Protein AF-A0ABD3SQC7-F1 (afdb_monomer)

Secondary structure (DSSP, 8-state):
-----EEEEE-TTSS-HHHHHHHHHHHH-PPEEEGGGG-----------------------------SS--EEEE-TTSTT----TT-SS--EEEEEE--HHHHHHHHHHHHHHHHTTPPTT-TT-TTS-HHHHHHHHHHHHHHHHHHHHHHHHHHHHHHHTTTTS-GGGEEEEEHHHHH-TTTHHHHHHHT-SS---PPP--HHHHHHHS----TTTSPPPHHHHHHHHHHHHHHHHHTTT-HHHHHHHHHHHHHHHHHHHHHTT-HHHHHHHHHHHHHHHHHHHTTSPPPP---------SS--EEEEEE--TT-HHHHHHHHHHHHHHH-TTSPPEEE-TTTTSS-EEETTEEE-GGG-SEEEES---HHHHHHHHGGGSSEEEEEEE-BTTBPPPGGGGGSTTEEEE-GGGG--SSHHHHHHHHHHHHHHHHHHTHHHH-TT--SSS-HHHHHHHHHHHHHHHHHHHHHTTS-TT-EETTTTEETT------TTSPPP--S--------EEEE-TTS-EEEEPPPPP--PPPP------S-----SS-SSSSSS----S--

Structure (mmCIF, N/CA/C/O backbone):
data_AF-A0ABD3SQC7-F1
#
_entry.id   AF-A0ABD3SQC7-F1
#
loop_
_atom_site.group_PDB
_atom_site.id
_atom_site.type_symbol
_atom_site.label_atom_id
_atom_site.label_alt_id
_atom_site.label_comp_id
_atom_site.label_asym_id
_atom_site.label_entity_id
_atom_site.label_seq_id
_atom_site.pdbx_PDB_ins_code
_atom_site.Cartn_x
_atom_site.Cartn_y
_atom_site.Cartn_z
_atom_site.occupancy
_atom_site.B_iso_or_equiv
_atom_site.auth_seq_id
_atom_site.auth_comp_id
_atom_site.auth_asym_id
_atom_site.auth_atom_id
_atom_site.pdbx_PDB_model_num
ATOM 1 N N . MET A 1 1 ? 28.707 -31.159 -13.542 1.00 45.38 1 MET A N 1
ATOM 2 C CA . MET A 1 1 ? 28.133 -30.068 -12.726 1.00 45.38 1 MET A CA 1
ATOM 3 C C . MET A 1 1 ? 27.288 -29.210 -13.652 1.00 45.38 1 MET A C 1
ATOM 5 O O . MET A 1 1 ? 27.855 -28.578 -14.533 1.00 45.38 1 MET A O 1
ATOM 9 N N . HIS A 1 2 ? 25.959 -29.256 -13.531 1.00 49.91 2 HIS A N 1
ATOM 10 C CA . HIS A 1 2 ? 25.089 -28.319 -14.247 1.00 49.91 2 HIS A CA 1
ATOM 11 C C . HIS A 1 2 ? 25.243 -26.948 -13.584 1.00 49.91 2 HIS A C 1
ATOM 13 O O . HIS A 1 2 ? 25.024 -26.814 -12.382 1.00 49.91 2 HIS A O 1
ATOM 19 N N . HIS A 1 3 ? 25.720 -25.958 -14.333 1.00 57.72 3 HIS A N 1
ATOM 20 C CA . HIS A 1 3 ? 25.821 -24.593 -13.834 1.00 57.72 3 HIS A CA 1
ATOM 21 C C . HIS A 1 3 ? 24.427 -23.973 -13.884 1.00 57.72 3 HIS A C 1
ATOM 23 O O . HIS A 1 3 ? 23.914 -23.732 -14.969 1.00 57.72 3 HIS A O 1
ATOM 29 N N . SER A 1 4 ? 23.816 -23.730 -12.723 1.00 67.06 4 SER A N 1
ATOM 30 C CA . SER A 1 4 ? 22.551 -23.003 -12.658 1.00 67.06 4 SER A CA 1
ATOM 31 C C . SER A 1 4 ? 22.811 -21.513 -12.864 1.00 67.06 4 SER A C 1
ATOM 33 O O . SER A 1 4 ? 23.465 -20.887 -12.024 1.00 67.06 4 SER A O 1
ATOM 35 N N . SER A 1 5 ? 22.326 -20.955 -13.964 1.00 73.62 5 SER A N 1
ATOM 36 C CA . SER A 1 5 ? 22.310 -19.515 -14.205 1.00 73.62 5 SER A CA 1
ATOM 37 C C . SER A 1 5 ? 21.168 -18.851 -13.436 1.00 73.62 5 SER A C 1
ATOM 39 O O . SER A 1 5 ? 20.119 -19.450 -13.177 1.00 73.62 5 SER A O 1
ATOM 41 N N . THR A 1 6 ? 21.382 -17.590 -13.071 1.00 83.19 6 THR A N 1
ATOM 42 C CA . THR A 1 6 ? 20.338 -16.746 -12.494 1.00 83.19 6 THR A CA 1
ATOM 43 C C . THR A 1 6 ? 20.136 -15.546 -13.400 1.00 83.19 6 THR A C 1
ATOM 45 O O . THR A 1 6 ? 21.090 -14.826 -13.686 1.00 83.19 6 THR A O 1
ATOM 48 N N . TYR A 1 7 ? 18.912 -15.316 -13.859 1.00 85.00 7 TYR A N 1
ATOM 49 C CA . TYR A 1 7 ? 18.604 -14.181 -14.720 1.00 85.00 7 TYR A CA 1
ATOM 50 C C . TYR A 1 7 ? 18.134 -12.982 -13.924 1.00 85.00 7 TYR A C 1
ATOM 52 O O . TYR A 1 7 ? 17.419 -13.114 -12.937 1.00 85.00 7 TYR A O 1
ATOM 60 N N . ALA A 1 8 ? 18.498 -11.806 -14.411 1.00 86.81 8 ALA A N 1
ATOM 61 C CA . ALA A 1 8 ? 17.904 -10.544 -14.024 1.00 86.81 8 ALA A CA 1
ATOM 62 C C . ALA A 1 8 ? 17.218 -9.951 -15.254 1.00 86.81 8 ALA A C 1
ATOM 64 O O . ALA A 1 8 ? 17.882 -9.485 -16.185 1.00 86.81 8 ALA A O 1
ATOM 65 N N . ALA A 1 9 ? 15.895 -10.034 -15.282 1.00 87.56 9 ALA A N 1
ATOM 66 C CA . ALA A 1 9 ? 15.078 -9.627 -16.408 1.00 87.56 9 ALA A CA 1
ATOM 67 C C . ALA A 1 9 ? 14.332 -8.329 -16.102 1.00 87.56 9 ALA A C 1
ATOM 69 O O . ALA A 1 9 ? 13.691 -8.203 -15.062 1.00 87.56 9 ALA A O 1
ATOM 70 N N . SER A 1 10 ? 14.363 -7.378 -17.029 1.00 89.31 10 SER A N 1
ATOM 71 C CA . SER A 1 10 ? 13.521 -6.182 -16.968 1.00 89.31 10 SER A CA 1
ATOM 72 C C . SER A 1 10 ? 13.091 -5.752 -18.364 1.00 89.31 10 SER A C 1
ATOM 74 O O . SER A 1 10 ? 13.816 -5.952 -19.344 1.00 89.31 10 SER A O 1
ATOM 76 N N . PHE A 1 11 ? 11.896 -5.175 -18.474 1.00 88.69 11 PHE A N 1
ATOM 77 C CA . PHE A 1 11 ? 11.452 -4.588 -19.734 1.00 88.69 11 PHE A CA 1
ATOM 78 C C . PHE A 1 11 ? 12.304 -3.336 -20.049 1.00 88.69 11 PHE A C 1
ATOM 80 O O . PHE A 1 11 ? 12.751 -2.641 -19.128 1.00 88.69 11 PHE A O 1
ATOM 87 N N . PRO A 1 12 ? 12.604 -3.022 -21.323 1.00 84.81 12 PRO A N 1
ATOM 88 C CA . PRO A 1 12 ? 13.330 -1.799 -21.654 1.00 84.81 12 PRO A CA 1
ATOM 89 C C . PRO A 1 12 ? 12.632 -0.552 -21.097 1.00 84.81 12 PRO A C 1
ATOM 91 O O . PRO A 1 12 ? 11.425 -0.401 -21.223 1.00 84.81 12 PRO A O 1
ATOM 94 N N . GLY A 1 13 ? 13.388 0.349 -20.466 1.00 79.94 13 GLY A N 1
ATOM 95 C CA . GLY A 1 13 ? 12.819 1.528 -19.800 1.00 79.94 13 GLY A CA 1
ATOM 96 C C . GLY A 1 13 ? 12.326 1.280 -18.365 1.00 79.94 13 GLY A C 1
ATOM 97 O O . GLY A 1 13 ? 12.014 2.240 -17.660 1.00 79.94 13 GLY A O 1
ATOM 98 N N . SER A 1 14 ? 12.344 0.035 -17.872 1.00 76.88 14 SER A N 1
ATOM 99 C CA . SER A 1 14 ? 11.994 -0.320 -16.485 1.00 76.88 14 SER A CA 1
ATOM 100 C C . SER A 1 14 ? 13.107 -0.084 -15.448 1.00 76.88 14 SER A C 1
ATOM 102 O O . SER A 1 14 ? 13.057 -0.664 -14.372 1.00 76.88 14 SER A O 1
ATOM 104 N N . GLY A 1 15 ? 14.115 0.735 -15.758 1.00 63.66 15 GLY A N 1
ATOM 105 C CA . GLY A 1 15 ? 15.237 1.046 -14.864 1.00 63.66 15 GLY A CA 1
ATOM 106 C C . GLY A 1 15 ? 16.581 1.110 -15.591 1.00 63.66 15 GLY A C 1
ATOM 107 O O . GLY A 1 15 ? 16.733 0.571 -16.692 1.00 63.66 15 GLY A O 1
ATOM 108 N N . ASP A 1 16 ? 17.553 1.797 -14.990 1.00 62.41 16 ASP A N 1
ATOM 109 C CA . ASP A 1 16 ? 18.897 1.932 -15.554 1.00 62.41 16 ASP A CA 1
ATOM 110 C C . ASP A 1 16 ? 19.668 0.599 -15.496 1.00 62.41 16 ASP A C 1
ATOM 112 O O . ASP A 1 16 ? 19.526 -0.196 -14.561 1.00 62.41 16 ASP A O 1
ATOM 116 N N . LYS A 1 17 ? 20.525 0.364 -16.497 1.00 66.94 17 LYS A N 1
ATOM 117 C CA . LYS A 1 17 ? 21.442 -0.783 -16.560 1.00 66.94 17 LYS A CA 1
ATOM 118 C C . LYS A 1 17 ? 22.266 -0.902 -15.281 1.00 66.94 17 LYS A C 1
ATOM 120 O O . LYS A 1 17 ? 22.546 -2.018 -14.850 1.00 66.94 17 LYS A O 1
ATOM 125 N N . MET A 1 18 ? 22.632 0.236 -14.694 1.00 62.91 18 MET A N 1
ATOM 126 C CA . MET A 1 18 ? 23.399 0.312 -13.456 1.00 62.91 18 MET A CA 1
ATOM 127 C C . MET A 1 18 ? 22.596 -0.220 -12.272 1.00 62.91 18 MET A C 1
ATOM 129 O O . MET A 1 18 ? 23.109 -1.067 -11.546 1.00 62.91 18 MET A O 1
ATOM 133 N N . ILE A 1 19 ? 21.322 0.165 -12.143 1.00 65.25 19 ILE A N 1
ATOM 134 C CA . ILE A 1 19 ? 20.459 -0.282 -11.043 1.00 65.25 19 ILE A CA 1
ATOM 135 C C . ILE A 1 19 ? 20.331 -1.801 -11.075 1.00 65.25 19 ILE A C 1
ATOM 137 O O . ILE A 1 19 ? 20.712 -2.455 -10.117 1.00 65.25 19 ILE A O 1
ATOM 141 N N . THR A 1 20 ? 19.896 -2.398 -12.190 1.00 67.56 20 THR A N 1
ATOM 142 C CA . THR A 1 20 ? 19.712 -3.861 -12.253 1.00 67.56 20 THR A CA 1
ATOM 143 C C . THR A 1 20 ? 21.031 -4.625 -12.078 1.00 67.56 20 THR A C 1
ATOM 145 O O . THR A 1 20 ? 21.041 -5.716 -11.512 1.00 67.56 20 THR A O 1
ATOM 148 N N . LYS A 1 21 ? 22.153 -4.067 -12.550 1.00 75.31 21 LYS A N 1
ATOM 149 C CA . LYS A 1 21 ? 23.473 -4.690 -12.424 1.00 75.31 21 LYS A CA 1
ATOM 150 C C . LYS A 1 21 ? 23.981 -4.658 -10.982 1.00 75.31 21 LYS A C 1
ATOM 152 O O . LYS A 1 21 ? 24.219 -5.719 -10.417 1.00 75.31 21 LYS A O 1
ATOM 157 N N . TYR A 1 22 ? 24.135 -3.475 -10.388 1.00 74.56 22 TYR A N 1
ATOM 158 C CA . TYR A 1 22 ? 24.640 -3.345 -9.018 1.00 74.56 22 TYR A CA 1
ATOM 159 C C . TYR A 1 22 ? 23.715 -3.995 -8.009 1.00 74.56 22 TYR A C 1
ATOM 161 O O . TYR A 1 22 ? 24.184 -4.563 -7.027 1.00 74.56 22 TYR A O 1
ATOM 169 N N . LEU A 1 23 ? 22.415 -3.969 -8.286 1.00 68.19 23 LEU A N 1
ATOM 170 C CA . LEU A 1 23 ? 21.433 -4.650 -7.474 1.00 68.19 23 LEU A CA 1
ATOM 171 C C . LEU A 1 23 ? 21.696 -6.148 -7.410 1.00 68.19 23 LEU A C 1
ATOM 173 O O . LEU A 1 23 ? 21.835 -6.714 -6.333 1.00 68.19 23 LEU A O 1
ATOM 177 N N . VAL A 1 24 ? 21.763 -6.801 -8.565 1.00 70.56 24 VAL A N 1
ATOM 178 C CA . VAL A 1 24 ? 21.892 -8.256 -8.605 1.00 70.56 24 VAL A CA 1
ATOM 179 C C . VAL A 1 24 ? 23.277 -8.669 -8.112 1.00 70.56 24 VAL A C 1
ATOM 181 O O . VAL A 1 24 ? 23.384 -9.657 -7.389 1.00 70.56 24 VAL A O 1
ATOM 184 N N . GLU A 1 25 ? 24.315 -7.873 -8.387 1.00 78.25 25 GLU A N 1
ATOM 185 C CA . GLU A 1 25 ? 25.638 -8.044 -7.771 1.00 78.25 25 GLU A CA 1
ATOM 186 C C . GLU A 1 25 ? 25.582 -7.904 -6.241 1.00 78.25 25 GLU A C 1
ATOM 188 O O . GLU A 1 25 ? 26.205 -8.693 -5.533 1.00 78.25 25 GLU A O 1
ATOM 193 N N . GLY A 1 26 ? 24.807 -6.951 -5.720 1.00 69.12 26 GLY A N 1
ATOM 194 C CA . GLY A 1 26 ? 24.624 -6.713 -4.289 1.00 69.12 26 GLY A CA 1
ATOM 195 C C . GLY A 1 26 ? 23.826 -7.808 -3.578 1.00 69.12 26 GLY A C 1
ATOM 196 O O . GLY A 1 26 ? 24.244 -8.260 -2.516 1.00 69.12 26 GLY A O 1
ATOM 197 N N . MET A 1 27 ? 22.720 -8.264 -4.172 1.00 64.81 27 MET A N 1
ATOM 198 C CA . MET A 1 27 ? 21.823 -9.279 -3.597 1.00 64.81 27 MET A CA 1
ATOM 199 C C . MET A 1 27 ? 22.394 -10.692 -3.678 1.00 64.81 27 MET A C 1
ATOM 201 O O . MET A 1 27 ? 22.178 -11.510 -2.791 1.00 64.81 27 MET A O 1
ATOM 205 N N . THR A 1 28 ? 23.084 -11.015 -4.772 1.00 68.31 28 THR A N 1
ATOM 206 C CA . THR A 1 28 ? 23.527 -12.393 -5.024 1.00 68.31 28 THR A CA 1
ATOM 207 C C . THR A 1 28 ? 25.018 -12.590 -4.778 1.00 68.31 28 THR A C 1
ATOM 209 O O . THR A 1 28 ? 25.487 -13.726 -4.703 1.00 68.31 28 THR A O 1
ATOM 212 N N . GLY A 1 29 ? 25.790 -11.500 -4.703 1.00 73.75 29 GLY A N 1
ATOM 213 C CA . GLY A 1 29 ? 27.251 -11.542 -4.744 1.00 73.75 29 GLY A CA 1
ATOM 214 C C . GLY A 1 29 ? 27.814 -12.023 -6.090 1.00 73.75 29 GLY A C 1
ATOM 215 O O . GLY A 1 29 ? 29.031 -12.169 -6.222 1.00 73.75 29 GLY A O 1
ATOM 216 N N . LEU A 1 30 ? 26.957 -12.301 -7.082 1.00 76.06 30 LEU A N 1
ATOM 217 C CA . LEU A 1 30 ? 27.347 -12.807 -8.393 1.00 76.06 30 LEU A CA 1
ATOM 218 C C . LEU A 1 30 ? 27.605 -11.646 -9.334 1.00 76.06 30 LEU A C 1
ATOM 220 O O . LEU A 1 30 ? 26.790 -10.737 -9.448 1.00 76.06 30 LEU A O 1
ATOM 224 N N . ARG A 1 31 ? 28.708 -11.719 -10.078 1.00 79.69 31 ARG A N 1
ATOM 225 C CA . ARG A 1 31 ? 28.996 -10.750 -11.134 1.00 79.69 31 ARG A CA 1
ATOM 226 C C . ARG A 1 31 ? 27.903 -10.813 -12.198 1.00 79.69 31 ARG A C 1
ATOM 228 O O . ARG A 1 31 ? 27.605 -11.895 -12.714 1.00 79.69 31 ARG A O 1
ATOM 235 N N . VAL A 1 32 ? 27.362 -9.654 -12.557 1.00 80.62 32 VAL A N 1
ATOM 236 C CA . VAL A 1 32 ? 26.313 -9.554 -13.570 1.00 80.62 32 VAL A CA 1
ATOM 237 C C . VAL A 1 32 ? 26.940 -9.278 -14.928 1.00 80.62 32 VAL A C 1
ATOM 239 O O . VAL A 1 32 ? 27.750 -8.360 -15.091 1.00 80.62 32 VAL A O 1
ATOM 242 N N . VAL A 1 33 ? 26.558 -10.073 -15.924 1.00 83.19 33 VAL A N 1
ATOM 243 C CA . VAL A 1 33 ? 27.006 -9.924 -17.312 1.00 83.19 33 VAL A CA 1
ATOM 244 C C . VAL A 1 33 ? 25.790 -9.772 -18.222 1.00 83.19 33 VAL A C 1
ATOM 246 O O . VAL A 1 33 ? 24.747 -10.384 -18.003 1.00 83.19 33 VAL A O 1
ATOM 249 N N . GLU A 1 34 ? 25.913 -8.937 -19.251 1.00 80.75 34 GLU A N 1
ATOM 250 C CA . GLU A 1 34 ? 24.882 -8.793 -20.281 1.00 80.75 34 GLU A CA 1
ATOM 251 C C . GLU A 1 34 ? 24.754 -10.077 -21.101 1.00 80.75 34 GLU A C 1
ATOM 253 O O . GLU A 1 34 ? 25.757 -10.599 -21.594 1.00 80.75 34 GLU A O 1
ATOM 258 N N . ALA A 1 35 ? 23.525 -10.541 -21.337 1.00 75.88 35 ALA A N 1
ATOM 259 C CA . ALA A 1 35 ? 23.273 -11.683 -22.216 1.00 75.88 35 ALA A CA 1
ATOM 260 C C . ALA A 1 35 ? 23.868 -11.486 -23.626 1.00 75.88 35 ALA A C 1
ATOM 262 O O . ALA A 1 35 ? 24.368 -12.431 -24.232 1.00 75.88 35 ALA A O 1
ATOM 263 N N . SER A 1 36 ? 23.884 -10.245 -24.130 1.00 74.62 36 SER A N 1
ATOM 264 C CA . SER A 1 36 ? 24.455 -9.905 -25.440 1.00 74.62 36 SER A CA 1
ATOM 265 C C . SER A 1 36 ? 25.958 -10.163 -25.541 1.00 74.62 36 SER A C 1
ATOM 267 O O . SER A 1 36 ? 26.452 -10.393 -26.640 1.00 74.62 36 SER A O 1
ATOM 269 N N . SER A 1 37 ? 26.683 -10.156 -24.419 1.00 73.75 37 SER A N 1
ATOM 270 C CA . SER A 1 37 ? 28.124 -10.433 -24.386 1.00 73.75 37 SER A CA 1
ATOM 271 C C . SER A 1 37 ? 28.455 -11.913 -24.599 1.00 73.75 37 SER A C 1
ATOM 273 O O . SER A 1 37 ? 29.622 -12.254 -24.766 1.00 73.75 37 SER A O 1
ATOM 275 N N . PHE A 1 38 ? 27.445 -12.791 -24.588 1.00 65.69 38 PHE A N 1
ATOM 276 C CA . PHE A 1 38 ? 27.588 -14.230 -24.820 1.00 65.69 38 PHE A CA 1
ATOM 277 C C . PHE A 1 38 ? 27.176 -14.666 -26.229 1.00 65.69 38 PHE A C 1
ATOM 279 O O . PHE A 1 38 ? 27.141 -15.865 -26.497 1.00 65.69 38 PHE A O 1
ATOM 286 N N . GLY A 1 39 ? 26.868 -13.722 -27.125 1.00 51.16 39 GLY A N 1
ATOM 287 C CA . GLY A 1 39 ? 26.630 -14.023 -28.534 1.00 51.16 39 GLY A CA 1
ATOM 288 C C . GLY A 1 39 ? 27.893 -14.602 -29.164 1.00 51.16 39 GLY A C 1
ATOM 289 O O . GLY A 1 39 ? 28.829 -13.865 -29.464 1.00 51.16 39 GLY A O 1
ATOM 290 N N . GLY A 1 40 ? 27.923 -15.926 -29.312 1.00 46.78 40 GLY A N 1
ATOM 291 C CA . GLY A 1 40 ? 28.931 -16.624 -30.095 1.00 46.78 40 GLY A CA 1
ATOM 292 C C . GLY A 1 40 ? 28.906 -16.125 -31.534 1.00 46.78 40 GLY A C 1
ATOM 293 O O . GLY A 1 40 ? 27.839 -15.829 -32.070 1.00 46.78 40 GLY A O 1
ATOM 294 N N . GLY A 1 41 ? 30.090 -16.015 -32.133 1.00 41.84 41 GLY A N 1
ATOM 295 C CA . GLY A 1 41 ? 30.210 -15.858 -33.571 1.00 41.84 41 GLY A CA 1
ATOM 296 C C . GLY A 1 41 ? 29.522 -17.033 -34.253 1.00 41.84 41 GLY A C 1
ATOM 297 O O . GLY A 1 41 ? 30.009 -18.159 -34.189 1.00 41.84 41 GLY A O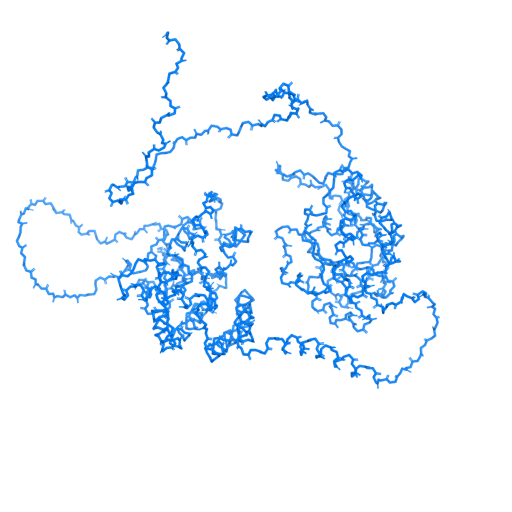 1
ATOM 298 N N . GLU A 1 42 ? 28.378 -16.768 -34.868 1.00 40.41 42 GLU A N 1
ATOM 299 C CA . GLU A 1 42 ? 27.923 -17.557 -36.002 1.00 40.41 42 GLU A CA 1
ATOM 300 C C . GLU A 1 42 ? 28.670 -17.045 -37.236 1.00 40.41 42 GLU A C 1
ATOM 302 O O . GLU A 1 42 ? 28.848 -15.838 -37.412 1.00 40.41 42 GLU A O 1
ATOM 307 N N . GLY A 1 43 ? 29.203 -17.993 -38.006 1.00 44.94 43 GLY A N 1
ATOM 308 C CA . GLY A 1 43 ? 30.198 -17.782 -39.048 1.00 44.94 43 GLY A CA 1
ATOM 309 C C . GLY A 1 43 ? 29.803 -16.747 -40.096 1.00 44.94 43 GLY A C 1
ATOM 310 O O . GLY A 1 43 ? 28.786 -16.877 -40.769 1.00 44.94 43 GLY A O 1
ATOM 311 N N . GLY A 1 44 ? 30.675 -15.758 -40.259 1.00 31.80 44 GLY A N 1
ATOM 312 C CA . GLY A 1 44 ? 30.883 -15.072 -41.523 1.00 31.80 44 GLY A CA 1
ATOM 313 C C . GLY A 1 44 ? 32.282 -15.430 -42.001 1.00 31.80 44 GLY A C 1
ATOM 314 O O . GLY A 1 44 ? 33.258 -14.868 -41.507 1.00 31.80 44 GLY A O 1
ATOM 315 N N . ASP A 1 45 ? 32.369 -16.402 -42.907 1.00 41.28 45 ASP A N 1
ATOM 316 C CA . ASP A 1 45 ? 33.515 -16.534 -43.797 1.00 41.28 45 ASP A CA 1
ATOM 317 C C . ASP A 1 45 ? 33.515 -15.300 -44.701 1.00 41.28 45 ASP A C 1
ATOM 319 O O . ASP A 1 45 ? 32.790 -15.260 -45.686 1.00 41.28 45 ASP A O 1
ATOM 323 N N . ASP A 1 46 ? 34.296 -14.283 -44.351 1.00 35.06 46 ASP A N 1
ATOM 324 C CA . ASP A 1 46 ? 34.780 -13.315 -45.328 1.00 35.06 46 ASP A CA 1
ATOM 325 C C . ASP A 1 46 ? 36.236 -12.994 -45.009 1.00 35.06 46 ASP A C 1
ATOM 327 O O . ASP A 1 46 ? 36.594 -12.320 -44.038 1.00 35.06 46 ASP A O 1
ATOM 331 N N . ALA A 1 47 ? 37.088 -13.573 -45.846 1.00 43.59 47 ALA A N 1
ATOM 332 C CA . ALA A 1 47 ? 38.496 -13.281 -45.925 1.00 43.59 47 ALA A CA 1
ATOM 333 C C . ALA A 1 47 ? 38.697 -11.828 -46.377 1.00 43.59 47 ALA A C 1
ATOM 335 O O . ALA A 1 47 ? 38.212 -11.421 -47.428 1.00 43.59 47 ALA A O 1
ATOM 336 N N . SER A 1 48 ? 39.499 -11.073 -45.631 1.00 33.47 48 SER A N 1
ATOM 337 C CA . SER A 1 48 ? 40.330 -10.030 -46.227 1.00 33.47 48 SER A CA 1
ATOM 338 C C . SER A 1 48 ? 41.581 -9.829 -45.392 1.00 33.47 48 SER A C 1
ATOM 340 O O . SER A 1 48 ? 41.551 -9.434 -44.228 1.00 33.47 48 SER A O 1
ATOM 342 N N . GLU A 1 49 ? 42.684 -10.137 -46.053 1.00 35.38 49 GLU A N 1
ATOM 343 C CA . GLU A 1 49 ? 44.071 -9.970 -45.668 1.00 35.38 49 GLU A CA 1
ATOM 344 C C . GLU A 1 49 ? 44.396 -8.535 -45.232 1.00 35.38 49 GLU A C 1
ATOM 346 O O . GLU A 1 49 ? 43.948 -7.571 -45.851 1.00 35.38 49 GLU A O 1
ATOM 351 N N . THR A 1 50 ? 45.264 -8.388 -44.226 1.00 34.22 50 THR A N 1
ATOM 352 C CA . THR A 1 50 ? 46.525 -7.634 -44.384 1.00 34.22 50 THR A CA 1
ATOM 353 C C . THR A 1 50 ? 47.492 -7.871 -43.213 1.00 34.22 50 THR A C 1
ATOM 355 O O . THR A 1 50 ? 47.303 -7.422 -42.088 1.00 34.22 50 THR A O 1
ATOM 358 N N . SER A 1 51 ? 48.522 -8.656 -43.537 1.00 33.84 51 SER A N 1
ATOM 359 C CA . SER A 1 51 ? 49.939 -8.614 -43.138 1.00 33.84 51 SER A CA 1
ATOM 360 C C . SER A 1 51 ? 50.402 -7.817 -41.905 1.00 33.84 51 SER A C 1
ATOM 362 O O . SER A 1 51 ? 50.331 -6.590 -41.871 1.00 33.84 51 SER A O 1
ATOM 364 N N . GLY A 1 52 ? 51.123 -8.513 -41.021 1.00 32.66 52 GLY A N 1
ATOM 365 C CA . GLY A 1 52 ? 52.099 -7.926 -40.097 1.00 32.66 52 GLY A CA 1
ATOM 366 C C . GLY A 1 52 ? 52.744 -8.988 -39.205 1.00 32.66 52 GLY A C 1
ATOM 367 O O . GLY A 1 52 ? 52.223 -9.288 -38.139 1.00 32.66 52 GLY A O 1
ATOM 368 N N . GLY A 1 53 ? 53.826 -9.608 -39.686 1.00 34.78 53 GLY A N 1
ATOM 369 C CA . GLY A 1 53 ? 54.449 -10.804 -39.110 1.00 34.78 53 GLY A CA 1
ATOM 370 C C . GLY A 1 53 ? 55.165 -10.625 -37.765 1.00 34.78 53 GLY A C 1
ATOM 371 O O . GLY A 1 53 ? 55.702 -9.567 -37.451 1.00 34.78 53 GLY A O 1
ATOM 372 N N . GLY A 1 54 ? 55.206 -11.724 -37.010 1.00 32.16 54 GLY A N 1
ATOM 373 C CA . GLY A 1 54 ? 55.967 -11.887 -35.774 1.00 32.16 54 GLY A CA 1
ATOM 374 C C . GLY A 1 54 ? 55.740 -13.276 -35.179 1.00 32.16 54 GLY A C 1
ATOM 375 O O . GLY A 1 54 ? 54.785 -13.489 -34.437 1.00 32.16 54 GLY A O 1
ATOM 376 N N . GLU A 1 55 ? 56.592 -14.227 -35.560 1.00 35.22 55 GLU A N 1
ATOM 377 C CA . GLU A 1 55 ? 56.634 -15.601 -35.052 1.00 35.22 55 GLU A CA 1
ATOM 378 C C . GLU A 1 55 ? 56.936 -15.675 -33.546 1.00 35.22 55 GLU A C 1
ATOM 380 O O . GLU A 1 55 ? 57.765 -14.932 -33.026 1.00 35.22 55 GLU A O 1
ATOM 385 N N . GLY A 1 56 ? 56.345 -16.676 -32.881 1.00 33.66 56 GLY A N 1
ATOM 386 C CA . GLY A 1 56 ? 56.933 -17.284 -31.684 1.00 33.66 56 GLY A CA 1
ATOM 387 C C . GLY A 1 56 ? 56.003 -17.413 -30.480 1.00 33.66 56 GLY A C 1
ATOM 388 O O . GLY A 1 56 ? 56.093 -16.634 -29.537 1.00 33.66 56 GLY A O 1
ATOM 389 N N . GLY A 1 57 ? 55.170 -18.458 -30.447 1.00 32.88 57 GLY A N 1
ATOM 390 C CA . GLY A 1 57 ? 54.564 -18.914 -29.192 1.00 32.88 57 GLY A CA 1
ATOM 391 C C . GLY A 1 57 ? 53.258 -19.673 -29.365 1.00 32.88 57 GLY A C 1
ATOM 392 O O . GLY A 1 57 ? 52.183 -19.083 -29.355 1.00 32.88 57 GLY A O 1
ATOM 393 N N . ALA A 1 58 ? 53.350 -20.999 -29.468 1.00 39.69 58 ALA A N 1
ATOM 394 C CA . ALA A 1 58 ? 52.220 -21.920 -29.453 1.00 39.69 58 ALA A CA 1
ATOM 395 C C . ALA A 1 58 ? 51.414 -21.804 -28.141 1.00 39.69 58 ALA A C 1
ATOM 397 O O . ALA A 1 58 ? 51.668 -22.497 -27.158 1.00 39.69 58 ALA A O 1
ATOM 398 N N . GLY A 1 59 ? 50.412 -20.927 -28.136 1.00 33.72 59 GLY A N 1
ATOM 399 C CA . GLY A 1 59 ? 49.372 -20.851 -27.120 1.00 33.72 59 GLY A CA 1
ATOM 400 C C . GLY A 1 59 ? 48.085 -21.468 -27.652 1.00 33.72 59 GLY A C 1
ATOM 401 O O . GLY A 1 59 ? 47.335 -20.809 -28.365 1.00 33.72 59 GLY A O 1
ATOM 402 N N . LYS A 1 60 ? 47.827 -22.733 -27.293 1.00 38.50 60 LYS A N 1
ATOM 403 C CA . LYS A 1 60 ? 46.530 -23.412 -27.460 1.00 38.50 60 LYS A CA 1
ATOM 404 C C . LYS A 1 60 ? 45.378 -22.443 -27.178 1.00 38.50 60 LYS A C 1
ATOM 406 O O . LYS A 1 60 ? 45.316 -21.860 -26.093 1.00 38.50 60 LYS A O 1
ATOM 411 N N . GLY A 1 61 ? 44.473 -22.325 -28.151 1.00 35.66 61 GLY A N 1
ATOM 412 C CA . GLY A 1 61 ? 43.276 -21.499 -28.090 1.00 35.66 61 GLY A CA 1
ATOM 413 C C . GLY A 1 61 ? 42.565 -21.640 -26.750 1.00 35.66 61 GLY A C 1
ATOM 414 O O . GLY A 1 61 ? 42.060 -22.706 -26.391 1.00 35.66 61 GLY A O 1
ATOM 415 N N . ARG A 1 62 ? 42.530 -20.538 -25.998 1.00 36.56 62 ARG A N 1
ATOM 416 C CA . ARG A 1 62 ? 41.606 -20.374 -24.882 1.00 36.56 62 ARG A CA 1
ATOM 417 C C . ARG A 1 62 ? 40.208 -20.259 -25.479 1.00 36.56 62 ARG A C 1
ATOM 419 O O . ARG A 1 62 ? 39.722 -19.156 -25.702 1.00 36.56 62 ARG A O 1
ATOM 426 N N . GLY A 1 63 ? 39.564 -21.406 -25.705 1.00 37.94 63 GLY A N 1
ATOM 427 C CA . GLY A 1 63 ? 38.108 -21.478 -25.682 1.00 37.94 63 GLY A CA 1
ATOM 428 C C . GLY A 1 63 ? 37.639 -20.689 -24.465 1.00 37.94 63 GLY A C 1
ATOM 429 O O . GLY A 1 63 ? 38.217 -20.852 -23.382 1.00 37.94 63 GLY A O 1
ATOM 430 N N . GLY A 1 64 ? 36.714 -19.750 -24.692 1.00 41.72 64 GLY A N 1
ATOM 431 C CA . GLY A 1 64 ? 36.282 -18.767 -23.707 1.00 41.72 64 GLY A CA 1
ATOM 432 C C . GLY A 1 64 ? 36.152 -19.433 -22.349 1.00 41.72 64 GLY A C 1
ATOM 433 O O . GLY A 1 64 ? 35.317 -20.320 -22.172 1.00 41.72 64 GLY A O 1
ATOM 434 N N . LYS A 1 65 ? 37.054 -19.081 -21.423 1.00 43.56 65 LYS A N 1
ATOM 435 C CA . LYS A 1 65 ? 37.027 -19.595 -20.056 1.00 43.56 65 LYS A CA 1
ATOM 436 C C . LYS A 1 65 ? 35.658 -19.229 -19.500 1.00 43.56 65 LYS A C 1
ATOM 438 O O . LYS A 1 65 ? 35.454 -18.087 -19.092 1.00 43.56 65 LYS A O 1
ATOM 443 N N . ARG A 1 66 ? 34.730 -20.193 -19.512 1.00 49.19 66 ARG A N 1
ATOM 444 C CA . ARG A 1 66 ? 33.491 -20.154 -18.739 1.00 49.19 66 ARG A CA 1
ATOM 445 C C . ARG A 1 66 ? 33.922 -19.789 -17.328 1.00 49.19 66 ARG A C 1
ATOM 447 O O . ARG A 1 66 ? 34.675 -20.538 -16.705 1.00 49.19 66 ARG A O 1
ATOM 454 N N . ALA A 1 67 ? 33.572 -18.582 -16.892 1.00 44.69 67 ALA A N 1
ATOM 455 C CA . ALA A 1 67 ? 33.895 -18.126 -15.555 1.00 44.69 67 ALA A CA 1
ATOM 456 C C . ALA A 1 67 ? 33.289 -19.148 -14.590 1.00 44.69 67 ALA A C 1
ATOM 458 O O . ALA A 1 67 ? 32.076 -19.311 -14.537 1.00 44.69 67 ALA A O 1
ATOM 459 N N . ALA A 1 68 ? 34.138 -19.888 -13.879 1.00 44.41 68 ALA A N 1
ATOM 460 C CA . ALA A 1 68 ? 33.741 -20.966 -12.976 1.00 44.41 68 ALA A CA 1
ATOM 461 C C . ALA A 1 68 ? 33.096 -20.452 -11.667 1.00 44.41 68 ALA A C 1
ATOM 463 O O . ALA A 1 68 ? 33.102 -21.146 -10.656 1.00 44.41 68 ALA A O 1
ATOM 464 N N . GLY A 1 69 ? 32.553 -19.233 -11.672 1.00 53.16 69 GLY A N 1
ATOM 465 C CA . GLY A 1 69 ? 31.780 -18.642 -10.584 1.00 53.16 69 GLY A CA 1
ATOM 466 C C . GLY A 1 69 ? 30.390 -18.303 -11.104 1.00 53.16 69 GLY A C 1
ATOM 467 O O . GLY A 1 69 ? 30.271 -17.912 -12.261 1.00 53.16 69 GLY A O 1
ATOM 468 N N . GLY A 1 70 ? 29.352 -18.493 -10.283 1.00 57.19 70 GLY A N 1
ATOM 469 C CA . GLY A 1 70 ? 27.968 -18.207 -10.671 1.00 57.19 70 GLY A CA 1
ATOM 470 C C . GLY A 1 70 ? 27.860 -16.838 -11.346 1.00 57.19 70 GLY A C 1
ATOM 471 O O . GLY A 1 70 ? 28.336 -15.837 -10.813 1.00 57.19 70 GLY A O 1
ATOM 472 N N . VAL A 1 71 ? 27.303 -16.815 -12.555 1.00 69.31 71 VAL A N 1
ATOM 473 C CA . VAL A 1 71 ? 27.103 -15.587 -13.327 1.00 69.31 71 VAL A CA 1
ATOM 474 C C . VAL A 1 71 ? 25.621 -15.273 -13.295 1.00 69.31 71 VAL A C 1
ATOM 476 O O . VAL A 1 71 ? 24.798 -16.122 -13.645 1.00 69.31 71 VAL A O 1
ATOM 479 N N . ALA A 1 72 ? 25.293 -14.053 -12.883 1.00 80.69 72 ALA A N 1
ATOM 480 C CA . ALA A 1 72 ? 23.964 -13.520 -13.098 1.00 80.69 72 ALA A CA 1
ATOM 481 C C . ALA A 1 72 ? 23.890 -12.926 -14.513 1.00 80.69 72 ALA A C 1
ATOM 483 O O . ALA A 1 72 ? 24.759 -12.150 -14.918 1.00 80.69 72 ALA A O 1
ATOM 484 N N . VAL A 1 73 ? 22.878 -13.306 -15.288 1.00 84.56 73 VAL A N 1
ATOM 485 C CA . VAL A 1 73 ? 22.718 -12.874 -16.680 1.00 84.56 73 VAL A CA 1
ATOM 486 C C . VAL A 1 73 ? 21.624 -11.820 -16.753 1.00 84.56 73 VAL A C 1
ATOM 488 O O . VAL A 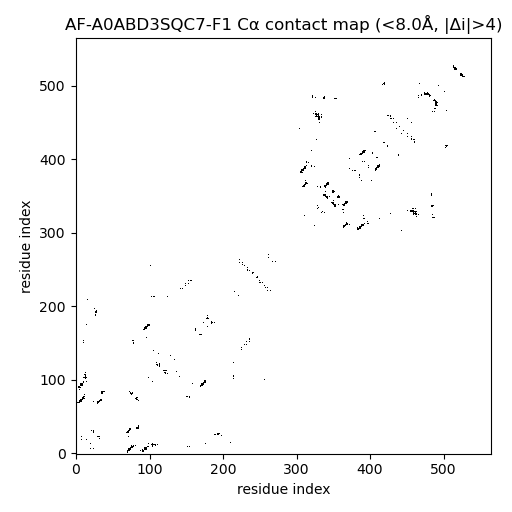1 73 ? 20.456 -12.101 -16.487 1.00 84.56 73 VAL A O 1
ATOM 491 N N . ARG A 1 74 ? 21.982 -10.592 -17.135 1.00 87.25 74 ARG A N 1
ATOM 492 C CA . ARG A 1 74 ? 20.989 -9.540 -17.370 1.00 87.25 74 ARG A CA 1
ATOM 493 C C . ARG A 1 74 ? 20.388 -9.691 -18.760 1.00 87.25 74 ARG A C 1
ATOM 495 O O . ARG A 1 74 ? 21.121 -9.842 -19.739 1.00 87.25 74 ARG A O 1
ATOM 502 N N . THR A 1 75 ? 19.066 -9.604 -18.861 1.00 88.75 75 THR A N 1
ATOM 503 C CA . THR A 1 75 ? 18.367 -9.675 -20.145 1.00 88.75 75 THR A CA 1
ATOM 504 C C . THR A 1 75 ? 17.124 -8.789 -20.193 1.00 88.75 75 THR A C 1
ATOM 506 O O . THR A 1 75 ? 16.533 -8.446 -19.175 1.00 88.75 75 THR A O 1
ATOM 509 N N . GLN A 1 76 ? 16.726 -8.429 -21.411 1.00 90.50 76 GLN A N 1
ATOM 510 C CA . GLN A 1 76 ? 15.438 -7.801 -21.724 1.00 90.50 76 GLN A CA 1
ATOM 511 C C . GLN A 1 76 ? 14.546 -8.735 -22.555 1.00 90.50 76 GLN A C 1
ATOM 513 O O . GLN A 1 76 ? 13.484 -8.338 -23.024 1.00 90.50 76 GLN A O 1
ATOM 518 N N . TRP A 1 77 ? 14.988 -9.976 -22.786 1.00 87.94 77 TRP A N 1
ATOM 519 C CA . TRP A 1 77 ? 14.235 -10.973 -23.538 1.00 87.94 77 TRP A CA 1
ATOM 520 C C . TRP A 1 77 ? 12.846 -11.181 -22.911 1.00 87.94 77 TRP A C 1
ATOM 522 O O . TRP A 1 77 ? 12.741 -11.149 -21.684 1.00 87.94 77 TRP A O 1
ATOM 532 N N . PRO A 1 78 ? 11.771 -11.381 -23.696 1.00 90.94 78 PRO A N 1
ATOM 533 C CA . PRO A 1 78 ? 11.695 -11.544 -25.152 1.00 90.94 78 PRO A CA 1
ATOM 534 C C . PRO A 1 78 ? 11.549 -10.238 -25.947 1.00 90.94 78 PRO A C 1
ATOM 536 O O . PRO A 1 78 ? 11.108 -10.274 -27.095 1.00 90.94 78 PRO A O 1
ATOM 539 N N . HIS A 1 79 ? 11.875 -9.079 -25.366 1.00 90.44 79 HIS A N 1
ATOM 540 C CA . HIS A 1 79 ? 11.894 -7.835 -26.131 1.00 90.44 79 HIS A CA 1
ATOM 541 C C . HIS A 1 79 ? 12.942 -7.905 -27.255 1.00 90.44 79 HIS A C 1
ATOM 543 O O . HIS A 1 79 ? 14.000 -8.506 -27.080 1.00 90.44 79 HIS A O 1
ATOM 549 N N . THR A 1 80 ? 12.686 -7.248 -28.390 1.00 85.38 80 THR A N 1
ATOM 550 C CA . THR A 1 80 ? 13.559 -7.267 -29.584 1.00 85.38 80 THR A CA 1
ATOM 551 C C . THR A 1 80 ? 14.957 -6.687 -29.341 1.00 85.38 80 THR A C 1
ATOM 553 O O . THR A 1 80 ? 15.900 -7.023 -30.050 1.00 85.38 80 THR A O 1
ATOM 556 N N . SER A 1 81 ? 15.111 -5.839 -28.323 1.00 82.56 81 SER A N 1
ATOM 557 C CA . SER A 1 81 ? 16.407 -5.314 -27.862 1.00 82.56 81 SER A CA 1
ATOM 558 C C . SER A 1 81 ? 17.167 -6.263 -26.927 1.00 82.56 81 SER A C 1
ATOM 560 O O . SER A 1 81 ? 18.332 -6.012 -26.619 1.00 82.56 81 SER A O 1
ATOM 562 N N . GLY A 1 82 ? 16.516 -7.319 -26.437 1.00 83.94 82 GLY A N 1
ATOM 563 C CA . GLY A 1 82 ? 17.090 -8.315 -25.541 1.00 83.94 82 GLY A CA 1
ATOM 564 C C . GLY A 1 82 ? 17.517 -9.583 -26.275 1.00 83.94 82 GLY A C 1
ATOM 565 O O . GLY A 1 82 ? 17.027 -9.898 -27.354 1.00 83.94 82 GLY A O 1
ATOM 566 N N . LYS A 1 83 ? 18.422 -10.346 -25.660 1.00 85.81 83 LYS A N 1
ATOM 567 C CA . LYS A 1 83 ? 18.806 -11.695 -26.099 1.00 85.81 83 LYS A CA 1
ATOM 568 C C . LYS A 1 83 ? 18.805 -12.635 -24.898 1.00 85.81 83 LYS A C 1
ATOM 570 O O . LYS A 1 83 ? 19.091 -12.195 -23.782 1.00 85.81 83 LYS A O 1
ATOM 575 N N . LEU A 1 84 ? 18.489 -13.907 -25.116 1.00 83.19 84 LEU A N 1
ATOM 576 C CA . LEU A 1 84 ? 18.798 -14.956 -24.147 1.00 83.19 84 LEU A CA 1
ATOM 577 C C . LEU A 1 84 ? 20.244 -15.421 -24.365 1.00 83.19 84 LEU A C 1
ATOM 579 O O . LEU A 1 84 ? 20.776 -15.276 -25.469 1.00 83.19 84 LEU A O 1
ATOM 583 N N . ALA A 1 85 ? 20.898 -15.944 -23.329 1.00 79.44 85 ALA A N 1
ATOM 584 C CA . ALA A 1 85 ? 22.196 -16.569 -23.528 1.00 79.44 85 ALA A CA 1
ATOM 585 C C . ALA A 1 85 ? 22.008 -17.839 -24.374 1.00 79.44 85 ALA A C 1
ATOM 587 O O . ALA A 1 85 ? 21.170 -18.676 -24.054 1.00 79.44 85 ALA A O 1
ATOM 588 N N . SER A 1 86 ? 22.781 -17.983 -25.453 1.00 77.62 86 SER A N 1
ATOM 589 C CA . SER A 1 86 ? 22.622 -19.079 -26.426 1.00 77.62 86 SER A CA 1
ATOM 590 C C . SER A 1 86 ? 22.921 -20.471 -25.867 1.00 77.62 86 SER A C 1
ATOM 592 O O . SER A 1 86 ? 22.637 -21.468 -26.515 1.00 77.62 86 SER A O 1
ATOM 594 N N . TRP A 1 87 ? 23.541 -20.543 -24.692 1.00 73.75 87 TRP A N 1
ATOM 595 C CA . TRP A 1 87 ? 23.958 -21.782 -24.043 1.00 73.75 87 TRP A CA 1
ATOM 596 C C . TRP A 1 87 ? 23.008 -22.228 -22.928 1.00 73.75 87 TRP A C 1
ATOM 598 O O . TRP A 1 87 ? 23.325 -23.186 -22.223 1.00 73.75 87 TRP A O 1
ATOM 608 N N . ASP A 1 88 ? 21.910 -21.505 -22.719 1.00 71.00 88 ASP A N 1
ATOM 609 C CA . ASP A 1 88 ? 21.102 -21.605 -21.513 1.00 71.00 88 ASP A CA 1
ATOM 610 C C . ASP A 1 88 ? 19.642 -21.948 -21.811 1.00 71.00 88 ASP A C 1
ATOM 612 O O . ASP A 1 88 ? 18.735 -21.110 -21.793 1.00 71.00 88 ASP A O 1
ATOM 616 N N . ASP A 1 89 ? 19.443 -23.229 -22.101 1.00 69.75 89 ASP A N 1
ATOM 617 C CA . ASP A 1 89 ? 18.142 -23.794 -22.449 1.00 69.75 89 ASP A CA 1
ATOM 618 C C . ASP A 1 89 ? 17.291 -24.150 -21.220 1.00 69.75 89 ASP A C 1
ATOM 620 O O . ASP A 1 89 ? 16.129 -24.530 -21.375 1.00 69.75 89 ASP A O 1
ATOM 624 N N . ASP A 1 90 ? 17.815 -24.021 -19.995 1.00 72.94 90 ASP A N 1
ATOM 625 C CA . ASP A 1 90 ? 17.094 -24.314 -18.747 1.00 72.94 90 ASP A CA 1
ATOM 626 C C . ASP A 1 90 ? 17.336 -23.199 -17.723 1.00 72.94 90 ASP A C 1
ATOM 628 O O . ASP A 1 90 ? 18.231 -23.256 -16.880 1.00 72.94 90 ASP A O 1
ATOM 632 N N . ILE A 1 91 ? 16.521 -22.145 -17.819 1.00 78.88 91 ILE A N 1
ATOM 633 C CA . ILE A 1 91 ? 16.596 -21.014 -16.898 1.00 78.88 91 ILE A CA 1
ATOM 634 C C . ILE A 1 91 ? 16.178 -21.492 -15.506 1.00 78.88 91 ILE A C 1
ATOM 636 O O . ILE A 1 91 ? 14.995 -21.672 -15.233 1.00 78.88 91 ILE A O 1
ATOM 640 N N . HIS A 1 92 ? 17.150 -21.660 -14.614 1.00 76.12 92 HIS A N 1
ATOM 641 C CA . HIS A 1 92 ? 16.889 -22.204 -13.284 1.00 76.12 92 HIS A CA 1
ATOM 642 C C . HIS A 1 92 ? 16.293 -21.191 -12.314 1.00 76.12 92 HIS A C 1
ATOM 644 O O . HIS A 1 92 ? 15.503 -21.575 -11.459 1.00 76.12 92 HIS A O 1
ATOM 650 N N . ARG A 1 93 ? 16.710 -19.922 -12.394 1.00 83.94 93 ARG A N 1
ATOM 651 C CA . ARG A 1 93 ? 16.233 -18.851 -11.512 1.00 83.94 93 ARG A CA 1
ATOM 652 C C . ARG A 1 93 ? 16.113 -17.526 -12.247 1.00 83.94 93 ARG A C 1
ATOM 654 O O . ARG A 1 93 ? 16.944 -17.223 -13.104 1.00 83.94 93 ARG A O 1
ATOM 661 N N . ALA A 1 94 ? 15.126 -16.714 -11.876 1.00 86.44 94 ALA A N 1
ATOM 662 C CA . ALA A 1 94 ? 14.966 -15.370 -12.425 1.00 86.44 94 ALA A CA 1
ATOM 663 C C . ALA A 1 94 ? 14.471 -14.349 -11.392 1.00 86.44 94 ALA A C 1
ATOM 665 O O . ALA A 1 94 ? 13.480 -14.567 -10.700 1.00 86.44 94 ALA A O 1
ATOM 666 N N . PHE A 1 95 ? 15.129 -13.195 -11.360 1.00 86.81 95 PHE A N 1
ATOM 667 C CA . PHE A 1 95 ? 14.625 -11.963 -10.770 1.00 86.81 95 PHE A CA 1
ATOM 668 C C . PHE A 1 95 ? 14.025 -11.125 -11.893 1.00 86.81 95 PHE A C 1
ATOM 670 O O . PHE A 1 95 ? 14.719 -10.789 -12.853 1.00 86.81 95 PHE A O 1
ATOM 677 N N . VAL A 1 96 ? 12.741 -10.806 -11.797 1.00 89.00 96 VAL A N 1
ATOM 678 C CA . VAL A 1 96 ? 12.021 -10.061 -12.827 1.00 89.00 96 VAL A CA 1
ATOM 679 C C . VAL A 1 96 ? 11.555 -8.737 -12.244 1.00 89.00 96 VAL A C 1
ATOM 681 O O . VAL A 1 96 ? 10.724 -8.703 -11.342 1.00 89.00 96 VAL A O 1
ATOM 684 N N . VAL A 1 97 ? 12.087 -7.638 -12.767 1.00 90.06 97 VAL A N 1
ATOM 685 C CA . VAL A 1 97 ? 11.704 -6.286 -12.354 1.00 90.06 97 VAL A CA 1
ATOM 686 C C . VAL A 1 97 ? 10.681 -5.750 -13.347 1.00 90.06 97 VAL A C 1
ATOM 688 O O . VAL A 1 97 ? 10.962 -5.614 -14.542 1.00 90.06 97 VAL A O 1
ATOM 691 N N . LEU A 1 98 ? 9.487 -5.460 -12.845 1.00 92.56 98 LEU A N 1
ATOM 692 C CA . LEU A 1 98 ? 8.409 -4.810 -13.574 1.00 92.56 98 LEU A CA 1
ATOM 693 C C . LEU A 1 98 ? 8.380 -3.341 -13.182 1.00 92.56 98 LEU A C 1
ATOM 695 O O . LEU A 1 98 ? 8.601 -3.011 -12.031 1.00 92.56 98 LEU A O 1
ATOM 699 N N . ARG A 1 99 ? 8.123 -2.462 -14.142 1.00 92.75 99 ARG A N 1
ATOM 700 C CA . ARG A 1 99 ? 7.863 -1.037 -13.901 1.00 92.75 99 ARG A CA 1
ATOM 701 C C . ARG A 1 99 ? 6.514 -0.708 -14.508 1.00 92.75 99 ARG A C 1
ATOM 703 O O . ARG A 1 99 ? 6.170 -1.336 -15.521 1.00 92.75 99 ARG A O 1
ATOM 710 N N . ASN A 1 100 ? 5.793 0.261 -13.951 1.00 93.69 100 ASN A N 1
ATOM 711 C CA . ASN A 1 100 ? 4.500 0.667 -14.487 1.00 93.69 100 ASN A CA 1
ATOM 712 C C . ASN A 1 100 ? 4.647 0.981 -15.990 1.00 93.69 100 ASN A C 1
ATOM 714 O O . ASN A 1 100 ? 5.530 1.772 -16.349 1.00 93.69 100 ASN A O 1
ATOM 718 N N . PRO A 1 101 ? 3.847 0.378 -16.895 1.00 93.44 101 PRO A N 1
ATOM 719 C CA . PRO A 1 101 ? 3.921 0.672 -18.327 1.00 93.44 101 PRO A CA 1
ATOM 720 C C . PRO A 1 101 ? 3.705 2.158 -18.653 1.00 93.44 101 PRO A C 1
ATOM 722 O O . PRO A 1 101 ? 4.272 2.634 -19.638 1.00 93.44 101 PRO A O 1
ATOM 725 N N . LEU A 1 102 ? 3.001 2.902 -17.791 1.00 90.75 102 LEU A N 1
ATOM 726 C CA . LEU A 1 102 ? 2.848 4.357 -17.866 1.00 90.75 102 LEU A CA 1
ATOM 727 C C . LEU A 1 102 ? 4.194 5.100 -17.806 1.00 90.75 102 LEU A C 1
ATOM 729 O O . LEU A 1 102 ? 4.315 6.207 -18.323 1.00 90.75 102 LEU A O 1
ATOM 733 N N . HIS A 1 103 ? 5.215 4.493 -17.196 1.00 88.75 103 HIS A N 1
ATOM 734 C CA . HIS A 1 103 ? 6.559 5.057 -17.052 1.00 88.75 103 HIS A CA 1
ATOM 735 C C . HIS A 1 103 ? 7.602 4.310 -17.886 1.00 88.75 103 HIS A C 1
ATOM 737 O O . HIS A 1 103 ? 8.457 4.926 -18.518 1.00 88.75 103 HIS A O 1
ATOM 743 N N . ALA A 1 104 ? 7.531 2.979 -17.928 1.00 88.75 104 ALA A N 1
ATOM 744 C CA . ALA A 1 104 ? 8.498 2.142 -18.628 1.00 88.75 104 ALA A CA 1
ATOM 745 C C . ALA A 1 104 ? 8.501 2.403 -20.138 1.00 88.75 104 ALA A C 1
ATOM 747 O O . ALA A 1 104 ? 9.563 2.574 -20.740 1.00 88.75 104 ALA A O 1
ATOM 748 N N . VAL A 1 105 ? 7.311 2.468 -20.742 1.00 89.19 105 VAL A N 1
ATOM 749 C CA . VAL A 1 105 ? 7.169 2.610 -22.192 1.00 89.19 105 VAL A CA 1
ATOM 750 C C . VAL A 1 105 ? 7.654 3.986 -22.667 1.00 89.19 105 VAL A C 1
ATOM 752 O O . VAL A 1 105 ? 8.478 4.027 -23.584 1.00 89.19 105 VAL A O 1
ATOM 755 N N . PRO A 1 106 ? 7.275 5.116 -22.037 1.00 84.88 106 PRO A N 1
ATOM 756 C CA . PRO A 1 106 ? 7.838 6.409 -22.403 1.00 84.88 106 PRO A CA 1
ATOM 757 C C . PRO A 1 106 ? 9.335 6.522 -22.170 1.00 84.88 106 PRO A C 1
ATOM 759 O O . PRO A 1 106 ? 10.030 7.037 -23.040 1.00 84.88 106 PRO A O 1
ATOM 762 N N . CYS A 1 107 ? 9.858 5.993 -21.058 1.00 84.38 107 CYS A N 1
ATOM 763 C CA . CYS A 1 107 ? 11.301 5.989 -20.818 1.00 84.38 107 CYS A CA 1
ATOM 764 C C . CYS A 1 107 ? 12.062 5.220 -21.911 1.00 84.38 107 CYS A C 1
ATOM 766 O O . CYS A 1 107 ? 13.174 5.600 -22.283 1.00 84.38 107 CYS A O 1
ATOM 768 N N . TYR A 1 108 ? 11.475 4.151 -22.456 1.00 87.12 108 TYR A N 1
ATOM 769 C CA . TYR A 1 108 ? 12.055 3.453 -23.600 1.00 87.12 108 TYR A CA 1
ATOM 770 C C . TYR A 1 108 ? 12.016 4.298 -24.880 1.00 87.12 108 TYR A C 1
ATOM 772 O O . TYR A 1 108 ? 13.019 4.381 -25.594 1.00 87.12 108 TYR A O 1
ATOM 780 N N . PHE A 1 109 ? 10.898 4.972 -25.150 1.00 87.25 109 PHE A N 1
ATOM 781 C CA . PHE A 1 109 ? 10.780 5.874 -26.295 1.00 87.25 109 PHE A CA 1
ATOM 782 C C . PHE A 1 109 ? 11.719 7.080 -26.207 1.00 87.25 109 PHE A C 1
ATOM 784 O O . PHE A 1 109 ? 12.315 7.444 -27.218 1.00 87.25 109 PHE A O 1
ATOM 791 N N . ASP A 1 110 ? 11.925 7.646 -25.017 1.00 84.50 110 ASP A N 1
ATOM 792 C CA . ASP A 1 110 ? 12.938 8.675 -24.774 1.00 84.50 110 ASP A CA 1
ATOM 793 C C . ASP A 1 110 ? 14.314 8.177 -25.193 1.00 84.50 110 ASP A C 1
ATOM 795 O O . ASP A 1 110 ? 14.991 8.813 -26.000 1.00 84.50 110 ASP A O 1
ATOM 799 N N . ARG A 1 111 ? 14.686 6.972 -24.750 1.00 83.44 111 ARG A N 1
ATOM 800 C CA . ARG A 1 111 ? 15.974 6.379 -25.108 1.00 83.44 111 ARG A CA 1
ATOM 801 C C . ARG A 1 111 ? 16.131 6.174 -26.615 1.00 83.44 111 ARG A C 1
ATOM 803 O O . ARG A 1 111 ? 17.198 6.444 -27.163 1.00 83.44 111 ARG A O 1
ATOM 810 N N . LEU A 1 112 ? 15.102 5.664 -27.287 1.00 84.88 112 LEU A N 1
ATOM 811 C CA . LEU A 1 112 ? 15.132 5.455 -28.735 1.00 84.88 112 LEU A CA 1
ATOM 812 C C . LEU A 1 112 ? 15.218 6.774 -29.503 1.00 84.88 112 LEU A C 1
ATOM 814 O O . LEU A 1 112 ? 15.962 6.870 -30.479 1.00 84.88 112 LEU A O 1
ATOM 818 N N . TYR A 1 113 ? 14.483 7.788 -29.055 1.00 83.12 113 TYR A N 1
ATOM 819 C CA . TYR A 1 113 ? 14.510 9.108 -29.660 1.00 83.12 113 TYR A CA 1
ATOM 820 C C . TYR A 1 113 ? 15.882 9.769 -29.504 1.00 83.12 113 TYR A C 1
ATOM 822 O O . TYR A 1 113 ? 16.410 10.312 -30.473 1.00 83.12 113 TYR A O 1
ATOM 830 N N . GLU A 1 114 ? 16.497 9.670 -28.325 1.00 83.31 114 GLU A N 1
ATOM 831 C CA . GLU A 1 114 ? 17.857 10.161 -28.078 1.00 83.31 114 GLU A CA 1
ATOM 832 C C . GLU A 1 114 ? 18.876 9.478 -28.986 1.00 83.31 114 GLU A C 1
ATOM 834 O O . GLU A 1 114 ? 19.666 10.154 -29.641 1.00 83.31 114 GLU A O 1
ATOM 839 N N . LEU A 1 115 ? 18.814 8.146 -29.089 1.00 82.56 115 LEU A N 1
ATOM 840 C CA . LEU A 1 115 ? 19.696 7.373 -29.965 1.00 82.56 115 LEU A CA 1
ATOM 841 C C . LEU A 1 115 ? 19.535 7.771 -31.435 1.00 82.56 115 LEU A C 1
ATOM 843 O O . LEU A 1 115 ? 20.531 7.927 -32.136 1.00 82.56 115 LEU A O 1
ATOM 847 N N . ARG A 1 116 ? 18.295 7.960 -31.896 1.00 85.12 116 ARG A N 1
ATOM 848 C CA . ARG A 1 116 ? 17.996 8.323 -33.286 1.00 85.12 116 ARG A CA 1
ATOM 849 C C . ARG A 1 116 ? 18.468 9.730 -33.649 1.00 85.12 116 ARG A C 1
ATOM 851 O O . ARG A 1 116 ? 18.837 9.958 -34.794 1.00 85.12 116 ARG A O 1
ATOM 858 N N . ASN A 1 117 ? 18.436 10.656 -32.696 1.00 82.12 117 ASN A N 1
ATOM 859 C CA . ASN A 1 117 ? 18.785 12.061 -32.912 1.00 82.12 117 ASN A CA 1
ATOM 860 C C . ASN A 1 117 ? 20.193 12.418 -32.403 1.00 82.12 117 ASN A C 1
ATOM 862 O O . ASN A 1 117 ? 20.533 13.596 -32.342 1.00 82.12 117 ASN A O 1
ATOM 866 N N . HIS A 1 118 ? 21.004 11.421 -32.026 1.00 85.50 118 HIS A N 1
ATOM 867 C CA . HIS A 1 118 ? 22.347 11.604 -31.458 1.00 85.50 118 HIS A CA 1
ATOM 868 C C . HIS A 1 118 ? 22.382 12.529 -30.230 1.00 85.50 118 HIS A C 1
ATOM 870 O O . HIS A 1 118 ? 23.340 13.273 -30.019 1.00 85.50 118 HIS A O 1
ATOM 876 N N . LEU A 1 119 ? 21.331 12.489 -29.410 1.00 79.81 119 LEU A N 1
ATOM 877 C CA . LEU A 1 119 ? 21.221 13.323 -28.222 1.00 79.81 119 LEU A CA 1
ATOM 878 C C . LEU A 1 119 ? 21.843 12.629 -26.993 1.00 79.81 119 LEU A C 1
ATOM 880 O O . LEU A 1 119 ? 21.821 11.396 -26.904 1.00 79.81 119 LEU A O 1
ATOM 884 N N . PRO A 1 120 ? 22.372 13.388 -26.012 1.00 77.88 120 PRO A N 1
ATOM 885 C CA . PRO A 1 120 ? 22.854 12.823 -24.755 1.00 77.88 120 PRO A CA 1
ATOM 886 C C . PRO A 1 120 ? 21.759 12.057 -24.005 1.00 77.88 120 PRO A C 1
ATOM 888 O O . PRO A 1 120 ? 20.586 12.428 -24.041 1.00 77.88 120 PRO A O 1
ATOM 891 N N . THR A 1 121 ? 22.144 11.012 -23.272 1.00 71.69 121 THR A N 1
ATOM 892 C CA . THR A 1 121 ? 21.195 10.207 -22.489 1.00 71.69 121 THR A CA 1
ATOM 893 C C . THR A 1 121 ? 20.459 11.060 -21.455 1.00 71.69 121 THR A C 1
ATOM 895 O O . THR A 1 121 ? 21.084 11.634 -20.566 1.00 71.69 121 THR A O 1
ATOM 898 N N . GLY A 1 122 ? 19.131 11.083 -21.504 1.00 69.94 122 GLY A N 1
ATOM 899 C CA . GLY A 1 122 ? 18.285 11.904 -20.637 1.00 69.94 122 GLY A CA 1
ATOM 900 C C . GLY A 1 122 ? 17.990 13.308 -21.092 1.00 69.94 122 GLY A C 1
ATOM 901 O O . GLY A 1 122 ? 17.319 14.042 -20.371 1.00 69.94 122 GLY A O 1
ATOM 902 N N . SER A 1 123 ? 18.508 13.694 -22.247 1.00 71.94 123 SER A N 1
ATOM 903 C CA . SER A 1 123 ? 18.215 15.002 -22.796 1.00 71.94 123 SER A CA 1
ATOM 904 C C . SER A 1 123 ? 16.786 15.083 -23.313 1.00 71.94 123 SER A C 1
ATOM 906 O O . SER A 1 123 ? 16.213 16.160 -23.228 1.00 71.94 123 SER A O 1
ATOM 908 N N . ALA A 1 124 ? 16.167 13.976 -23.754 1.00 67.19 124 ALA A N 1
ATOM 909 C CA . ALA A 1 124 ? 14.830 14.026 -24.339 1.00 67.19 124 ALA A CA 1
ATOM 910 C C . ALA A 1 124 ? 13.840 14.727 -23.413 1.00 67.19 124 ALA A C 1
ATOM 912 O O . ALA A 1 124 ? 13.049 15.515 -23.908 1.00 67.19 124 ALA A O 1
ATOM 913 N N . SER A 1 125 ? 13.908 14.504 -22.099 1.00 65.31 125 SER A N 1
ATOM 914 C CA . SER A 1 125 ? 12.983 15.047 -21.097 1.00 65.31 125 SER A CA 1
ATOM 915 C C . SER A 1 125 ? 13.267 16.500 -20.673 1.00 65.31 125 SER A C 1
ATOM 917 O O . SER A 1 125 ? 12.566 17.014 -19.807 1.00 65.31 125 SER A O 1
ATOM 919 N N . LEU A 1 126 ? 14.284 17.174 -21.226 1.00 68.06 126 LEU A N 1
ATOM 920 C CA . LEU A 1 126 ? 14.653 18.522 -20.783 1.00 68.06 126 LEU A CA 1
ATOM 921 C C . LEU A 1 126 ? 13.680 19.602 -21.310 1.00 68.06 126 LEU A C 1
ATOM 923 O O . LEU A 1 126 ? 13.293 19.562 -22.480 1.00 68.06 126 LEU A O 1
ATOM 927 N N . PRO A 1 127 ? 13.356 20.641 -20.512 1.00 62.62 127 PRO A N 1
ATOM 928 C CA . PRO A 1 127 ? 12.473 21.744 -20.928 1.00 62.62 127 PRO A CA 1
ATOM 929 C C . PRO A 1 127 ? 12.986 22.557 -22.125 1.00 62.62 127 PRO A C 1
ATOM 931 O O . PRO A 1 127 ? 12.236 23.298 -22.752 1.00 62.62 127 PRO A O 1
ATOM 934 N N . GLN A 1 128 ? 14.277 22.433 -22.437 1.00 64.19 128 GLN A N 1
ATOM 935 C CA . GLN A 1 128 ? 14.971 23.176 -23.490 1.00 64.19 128 GLN A CA 1
ATOM 936 C C . GLN A 1 128 ? 14.588 22.765 -24.924 1.00 64.19 128 GLN A C 1
ATOM 938 O O . GLN A 1 128 ? 15.028 23.406 -25.877 1.00 64.19 128 GLN A O 1
ATOM 943 N N . TYR A 1 129 ? 13.784 21.713 -25.104 1.00 68.25 129 TYR A N 1
ATOM 944 C CA . TYR A 1 129 ? 13.294 21.301 -26.421 1.00 68.25 129 TYR A CA 1
ATOM 945 C C . TYR A 1 129 ? 12.041 22.088 -26.822 1.00 68.25 129 TYR A C 1
ATOM 947 O O . TYR A 1 129 ? 11.099 22.238 -26.042 1.00 68.25 129 TYR A O 1
ATOM 955 N N . SER A 1 130 ? 12.011 22.566 -28.071 1.00 70.56 130 SER A N 1
ATOM 956 C CA . SER A 1 130 ? 10.873 23.317 -28.617 1.00 70.56 130 SER A CA 1
ATOM 957 C C . SER A 1 130 ? 9.562 22.523 -28.523 1.00 70.56 130 SER A C 1
ATOM 959 O O . SER A 1 130 ? 9.555 21.289 -28.543 1.00 70.56 130 SER A O 1
ATOM 961 N N . ALA A 1 131 ? 8.425 23.225 -28.448 1.00 75.69 131 ALA A N 1
ATOM 962 C CA . ALA A 1 131 ? 7.099 22.597 -28.493 1.00 75.69 131 ALA A CA 1
ATOM 963 C C . ALA A 1 131 ? 6.940 21.673 -29.717 1.00 75.69 131 ALA A C 1
ATOM 965 O O . ALA A 1 131 ? 6.405 20.575 -29.590 1.00 75.69 131 ALA A O 1
ATOM 966 N N . ASP A 1 132 ? 7.513 22.057 -30.860 1.00 76.81 132 ASP A N 1
ATOM 967 C CA . ASP A 1 132 ? 7.512 21.252 -32.084 1.00 76.81 132 ASP A CA 1
ATOM 968 C C . ASP A 1 132 ? 8.273 19.931 -31.921 1.00 76.81 132 ASP A C 1
ATOM 970 O O . ASP A 1 132 ? 7.804 18.886 -32.368 1.00 76.81 132 ASP A O 1
ATOM 974 N N . SER A 1 133 ? 9.409 19.946 -31.215 1.00 78.00 133 SER A N 1
ATOM 975 C CA . SER A 1 133 ? 10.181 18.733 -30.912 1.00 78.00 133 SER A CA 1
ATOM 976 C C . SER A 1 133 ? 9.406 17.786 -29.993 1.00 78.00 133 SER A C 1
ATOM 978 O O . SER A 1 133 ? 9.428 16.571 -30.190 1.00 78.00 133 SER A O 1
ATOM 980 N N . ARG A 1 134 ? 8.672 18.333 -29.013 1.00 80.38 134 ARG A N 1
ATOM 981 C CA . ARG A 1 134 ? 7.809 17.544 -28.118 1.00 80.38 134 ARG A CA 1
ATOM 982 C C . ARG A 1 134 ? 6.630 16.926 -28.869 1.00 80.38 134 ARG A C 1
ATOM 984 O O . ARG A 1 134 ? 6.384 15.732 -28.727 1.00 80.38 134 ARG A O 1
ATOM 991 N N . ASN A 1 135 ? 5.957 17.694 -29.721 1.00 84.12 135 ASN A N 1
ATOM 992 C CA . ASN A 1 135 ? 4.850 17.197 -30.540 1.00 84.12 135 ASN A CA 1
ATOM 993 C C . ASN A 1 135 ? 5.317 16.138 -31.550 1.00 84.12 135 ASN A C 1
ATOM 995 O O . ASN A 1 135 ? 4.645 15.126 -31.745 1.00 84.12 135 ASN A O 1
ATOM 999 N N . ALA A 1 136 ? 6.491 16.327 -32.159 1.00 83.44 136 ALA A N 1
ATOM 1000 C CA . ALA A 1 136 ? 7.100 15.332 -33.038 1.00 83.44 136 ALA A CA 1
ATOM 1001 C C . ALA A 1 136 ? 7.405 14.023 -32.292 1.00 83.44 136 ALA A C 1
ATOM 1003 O O . ALA A 1 136 ? 7.127 12.942 -32.816 1.00 83.44 136 ALA A O 1
ATOM 1004 N N . TRP A 1 137 ? 7.916 14.114 -31.060 1.00 86.75 137 TRP A N 1
ATOM 1005 C CA . TRP A 1 137 ? 8.140 12.957 -30.196 1.00 86.75 137 TRP A CA 1
ATOM 1006 C C . TRP A 1 137 ? 6.829 12.236 -29.852 1.00 86.75 137 TRP A C 1
ATOM 1008 O O . TRP A 1 137 ? 6.757 11.020 -30.012 1.00 86.75 137 TRP A O 1
ATOM 1018 N N . VAL A 1 138 ? 5.777 12.966 -29.454 1.00 87.56 138 VAL A N 1
ATOM 1019 C CA . VAL A 1 138 ? 4.458 12.396 -29.103 1.00 87.56 138 VAL A CA 1
ATOM 1020 C C . VAL A 1 138 ? 3.842 11.676 -30.303 1.00 87.56 138 VAL A C 1
ATOM 1022 O O . VAL A 1 138 ? 3.499 10.499 -30.210 1.00 87.56 138 VAL A O 1
ATOM 1025 N N . ASN A 1 139 ? 3.815 12.332 -31.465 1.00 88.06 139 ASN A N 1
ATOM 1026 C CA . ASN A 1 139 ? 3.313 11.739 -32.705 1.00 88.06 139 ASN A CA 1
ATOM 1027 C C . ASN A 1 139 ? 4.108 10.495 -33.126 1.00 88.06 139 ASN A C 1
ATOM 1029 O O . ASN A 1 139 ? 3.562 9.572 -33.733 1.00 88.06 139 ASN A O 1
ATOM 1033 N N . TRP A 1 140 ? 5.415 10.475 -32.858 1.00 87.62 140 TRP A N 1
ATOM 1034 C CA . TRP A 1 140 ? 6.258 9.321 -33.145 1.00 87.62 140 TRP A CA 1
ATOM 1035 C C . TRP A 1 140 ? 6.018 8.167 -32.159 1.00 87.62 140 TRP A C 1
ATOM 1037 O O . TRP A 1 140 ? 5.889 7.026 -32.608 1.00 87.62 140 TRP A O 1
ATOM 1047 N N . ARG A 1 141 ? 5.891 8.460 -30.855 1.00 90.75 141 ARG A N 1
ATOM 1048 C CA . ARG A 1 141 ? 5.527 7.500 -29.797 1.00 90.75 141 ARG A CA 1
ATOM 1049 C C . ARG A 1 141 ? 4.213 6.804 -30.132 1.00 90.75 141 ARG A C 1
ATOM 1051 O O . ARG A 1 141 ? 4.164 5.577 -30.163 1.00 90.75 141 ARG A O 1
ATOM 1058 N N . ASP A 1 142 ? 3.165 7.578 -30.402 1.00 90.25 142 ASP A N 1
ATOM 1059 C CA . ASP A 1 142 ? 1.800 7.057 -30.543 1.00 90.25 142 ASP A CA 1
ATOM 1060 C C . ASP A 1 142 ? 1.669 6.087 -31.723 1.00 90.25 142 ASP A C 1
ATOM 1062 O O . ASP A 1 142 ? 1.032 5.045 -31.603 1.00 90.25 142 ASP A O 1
ATOM 1066 N N . LYS A 1 143 ? 2.396 6.327 -32.824 1.00 90.69 143 LYS A N 1
ATOM 1067 C CA . LYS A 1 143 ? 2.449 5.409 -33.981 1.00 90.69 143 LYS A CA 1
ATOM 1068 C C . LYS A 1 143 ? 3.008 4.022 -33.658 1.00 90.69 143 LYS A C 1
ATOM 1070 O O . LYS A 1 143 ? 2.805 3.092 -34.434 1.00 90.69 143 LYS A O 1
ATOM 1075 N N . GLN A 1 144 ? 3.771 3.888 -32.577 1.00 89.69 144 GLN A N 1
ATOM 1076 C CA . GLN A 1 144 ? 4.469 2.651 -32.221 1.00 89.69 144 GLN A CA 1
ATOM 1077 C C . GLN A 1 144 ? 4.043 2.107 -30.854 1.00 89.69 144 GLN A C 1
ATOM 1079 O O . GLN A 1 144 ? 4.469 1.010 -30.483 1.00 89.69 144 GLN A O 1
ATOM 1084 N N . LEU A 1 145 ? 3.200 2.829 -30.113 1.00 90.62 145 LEU A N 1
ATOM 1085 C CA . LEU A 1 145 ? 2.847 2.514 -28.734 1.00 90.62 145 LEU A CA 1
ATOM 1086 C C . LEU A 1 145 ? 2.232 1.118 -28.597 1.00 90.62 145 LEU A C 1
ATOM 1088 O O . LEU A 1 145 ? 2.683 0.336 -27.761 1.00 90.62 145 LEU A O 1
ATOM 1092 N N . ASN A 1 146 ? 1.295 0.760 -29.475 1.00 90.62 146 ASN A N 1
ATOM 1093 C CA . ASN A 1 146 ? 0.596 -0.530 -29.425 1.00 90.62 146 ASN A CA 1
ATOM 1094 C C . ASN A 1 146 ? 1.561 -1.708 -29.592 1.00 90.62 146 ASN A C 1
ATOM 1096 O O . ASN A 1 146 ? 1.443 -2.723 -28.905 1.00 90.62 146 ASN A O 1
ATOM 1100 N N . SER A 1 147 ? 2.589 -1.550 -30.434 1.00 91.06 147 SER A N 1
ATOM 1101 C CA . SER A 1 147 ? 3.638 -2.565 -30.575 1.00 91.06 147 SER A CA 1
ATOM 1102 C C . SER A 1 147 ? 4.425 -2.756 -29.273 1.00 91.06 147 SER A C 1
ATOM 1104 O O . SER A 1 147 ? 4.720 -3.888 -28.893 1.00 91.06 147 SER A O 1
ATOM 1106 N N . GLN A 1 148 ? 4.699 -1.668 -28.546 1.00 92.06 148 GLN A N 1
ATOM 1107 C CA . GLN A 1 148 ? 5.411 -1.712 -27.270 1.00 92.06 148 GLN A CA 1
ATOM 1108 C C . GLN A 1 148 ? 4.547 -2.279 -26.144 1.00 92.06 148 GLN A C 1
ATOM 1110 O O . GLN A 1 148 ? 5.046 -3.072 -25.349 1.00 92.06 148 GLN A O 1
ATOM 1115 N N . MET A 1 149 ? 3.248 -1.969 -26.113 1.00 92.44 149 MET A N 1
ATOM 1116 C CA . MET A 1 149 ? 2.305 -2.587 -25.172 1.00 92.44 149 MET A CA 1
ATOM 1117 C C . MET A 1 149 ? 2.221 -4.102 -25.394 1.00 92.44 149 MET A C 1
ATOM 1119 O O . MET A 1 149 ? 2.357 -4.886 -24.453 1.00 92.44 149 MET A O 1
ATOM 1123 N N . MET A 1 150 ? 2.132 -4.549 -26.649 1.00 91.56 150 MET A N 1
ATOM 1124 C CA . MET A 1 150 ? 2.166 -5.979 -26.973 1.00 91.56 150 MET A CA 1
ATOM 1125 C C . MET A 1 150 ? 3.474 -6.653 -26.540 1.00 91.56 150 MET A C 1
ATOM 1127 O O . MET A 1 150 ? 3.452 -7.773 -26.020 1.00 91.56 150 MET A O 1
ATOM 1131 N N . LEU A 1 151 ? 4.618 -5.982 -26.701 1.00 92.06 151 LEU A N 1
ATOM 1132 C CA . LEU A 1 151 ? 5.905 -6.497 -26.231 1.00 92.06 151 LEU A CA 1
ATOM 1133 C C . LEU A 1 151 ? 6.000 -6.525 -24.701 1.00 92.06 151 LEU A C 1
ATOM 1135 O O . LEU A 1 151 ? 6.549 -7.485 -24.162 1.00 92.06 151 LEU A O 1
ATOM 1139 N N . TYR A 1 152 ? 5.432 -5.543 -23.996 1.00 93.81 152 TYR A N 1
ATOM 1140 C CA . TYR A 1 152 ? 5.351 -5.535 -22.532 1.00 93.81 152 TYR A CA 1
ATOM 1141 C C . TYR A 1 152 ? 4.516 -6.718 -22.028 1.00 93.81 152 TYR A C 1
ATOM 1143 O O . TYR A 1 152 ? 4.970 -7.507 -21.197 1.00 93.81 152 TYR A O 1
ATOM 1151 N N . ARG A 1 153 ? 3.331 -6.926 -22.612 1.00 94.50 153 ARG A N 1
ATOM 1152 C CA . ARG A 1 153 ? 2.477 -8.089 -22.334 1.00 94.50 153 ARG A CA 1
ATOM 1153 C C . ARG A 1 153 ? 3.209 -9.409 -22.571 1.00 94.50 153 ARG A C 1
ATOM 1155 O O . ARG A 1 153 ? 3.124 -10.326 -21.746 1.00 94.50 153 ARG A O 1
ATOM 1162 N N . ARG A 1 154 ? 3.920 -9.517 -23.698 1.00 93.06 154 ARG A N 1
ATOM 1163 C CA . ARG A 1 154 ? 4.714 -10.703 -24.046 1.00 93.06 154 ARG A CA 1
ATOM 1164 C C . ARG A 1 154 ? 5.853 -10.916 -23.056 1.00 93.06 154 ARG A C 1
ATOM 1166 O O . ARG A 1 154 ? 6.121 -12.059 -22.704 1.00 93.06 154 ARG A O 1
ATOM 1173 N N . PHE A 1 155 ? 6.487 -9.843 -22.589 1.00 93.56 155 PHE A N 1
ATOM 1174 C CA . PHE A 1 155 ? 7.538 -9.908 -21.583 1.00 93.56 155 PHE A CA 1
ATOM 1175 C C . PHE A 1 155 ? 7.022 -10.503 -20.276 1.00 93.56 155 PHE A C 1
ATOM 1177 O O . PHE A 1 155 ? 7.555 -11.518 -19.829 1.00 93.56 155 PHE A O 1
ATOM 1184 N N . VAL A 1 156 ? 5.939 -9.950 -19.719 1.00 92.69 156 VAL A N 1
ATOM 1185 C CA . VAL A 1 156 ? 5.330 -10.484 -18.491 1.00 92.69 156 VAL A CA 1
ATOM 1186 C C . VAL A 1 156 ? 4.927 -11.947 -18.693 1.00 92.69 156 VAL A C 1
ATOM 1188 O O . VAL A 1 156 ? 5.309 -12.801 -17.899 1.00 92.69 156 VAL A O 1
ATOM 1191 N N . SER A 1 157 ? 4.233 -12.263 -19.791 1.00 92.50 157 SER A N 1
ATOM 1192 C CA . SER A 1 157 ? 3.755 -13.627 -20.064 1.00 92.50 157 SER A CA 1
ATOM 1193 C C . SER A 1 157 ? 4.893 -14.638 -20.221 1.00 92.50 157 SER A C 1
ATOM 1195 O O . SER A 1 157 ? 4.808 -15.722 -19.660 1.00 92.50 157 SER A O 1
ATOM 1197 N N . PHE A 1 158 ? 5.980 -14.289 -20.913 1.00 91.44 158 PHE A N 1
ATOM 1198 C CA . PHE A 1 158 ? 7.121 -15.188 -21.109 1.00 91.44 158 PHE A CA 1
ATOM 1199 C C . PHE A 1 158 ? 7.774 -15.578 -19.782 1.00 91.44 158 PHE A C 1
ATOM 1201 O O . PHE A 1 158 ? 7.943 -16.763 -19.496 1.00 91.44 158 PHE A O 1
ATOM 1208 N N . TRP A 1 159 ? 8.102 -14.587 -18.945 1.00 88.62 159 TRP A N 1
ATOM 1209 C CA . TRP A 1 159 ? 8.700 -14.849 -17.634 1.00 88.62 159 TRP A CA 1
ATOM 1210 C C . TRP A 1 159 ? 7.721 -15.542 -16.684 1.00 88.62 159 TRP A C 1
ATOM 1212 O O . TRP A 1 159 ? 8.153 -16.238 -15.765 1.00 88.62 159 TRP A O 1
ATOM 1222 N N . MET A 1 160 ? 6.414 -15.403 -16.928 1.00 86.50 160 MET A N 1
ATOM 1223 C CA . MET A 1 160 ? 5.387 -16.136 -16.202 1.00 86.50 160 MET A CA 1
ATOM 1224 C C . MET A 1 160 ? 5.324 -17.615 -16.592 1.00 86.50 160 MET A C 1
ATOM 1226 O O . MET A 1 160 ? 5.442 -18.486 -15.731 1.00 86.50 160 MET A O 1
ATOM 1230 N N . GLU A 1 161 ? 5.178 -17.893 -17.884 1.00 87.50 161 GLU A N 1
ATOM 1231 C CA . GLU A 1 161 ? 4.974 -19.230 -18.449 1.00 87.50 161 GLU A CA 1
ATOM 1232 C C . GLU A 1 161 ? 6.195 -20.130 -18.270 1.00 87.50 161 GLU A C 1
ATOM 1234 O O . GLU A 1 161 ? 6.048 -21.316 -17.973 1.00 87.50 161 GLU A O 1
ATOM 1239 N N . ARG A 1 162 ? 7.405 -19.570 -18.390 1.00 80.75 162 ARG A N 1
ATOM 1240 C CA . ARG A 1 162 ? 8.657 -20.338 -18.394 1.00 80.75 162 ARG A CA 1
ATOM 1241 C C . ARG A 1 162 ? 8.892 -21.176 -17.131 1.00 80.75 162 ARG A C 1
ATOM 1243 O O . ARG A 1 162 ? 9.571 -22.193 -17.217 1.00 80.75 162 ARG A O 1
ATOM 1250 N N . PHE A 1 163 ? 8.316 -20.773 -15.998 1.00 72.62 163 PHE A N 1
ATOM 1251 C CA . PHE A 1 163 ? 8.513 -21.402 -14.683 1.00 72.62 163 PHE A CA 1
ATOM 1252 C C . PHE A 1 163 ? 7.267 -22.137 -14.167 1.00 72.62 163 PHE A C 1
ATOM 1254 O O . PHE A 1 163 ? 7.220 -22.542 -13.012 1.00 72.62 163 PHE A O 1
ATOM 1261 N N . THR A 1 164 ? 6.245 -22.336 -15.006 1.00 62.94 164 THR A N 1
ATOM 1262 C CA . THR A 1 164 ? 4.979 -22.974 -14.590 1.00 62.94 164 THR A CA 1
ATOM 1263 C C . THR A 1 164 ? 5.105 -24.456 -14.208 1.00 62.94 164 THR A C 1
ATOM 1265 O O . THR A 1 164 ? 4.185 -24.996 -13.602 1.00 62.94 164 THR A O 1
ATOM 1268 N N . SER A 1 165 ? 6.224 -25.120 -14.523 1.00 57.62 165 SER A N 1
ATOM 1269 C CA . SER A 1 165 ? 6.401 -26.568 -14.325 1.00 57.62 165 SER A CA 1
ATOM 1270 C C . SER A 1 165 ? 7.413 -26.976 -13.245 1.00 57.62 165 SER A C 1
ATOM 1272 O O . SER A 1 165 ? 7.545 -28.170 -12.987 1.00 57.62 165 SER A O 1
ATOM 1274 N N . LYS A 1 166 ? 8.172 -26.043 -12.651 1.00 55.69 166 LYS A N 1
ATOM 1275 C CA . LYS A 1 166 ? 9.223 -26.342 -11.658 1.00 55.69 166 LYS A CA 1
ATOM 1276 C C . LYS A 1 166 ? 9.326 -25.206 -10.635 1.00 55.69 166 LYS A C 1
ATOM 1278 O O . LYS A 1 166 ? 9.656 -24.089 -11.012 1.00 55.69 166 LYS A O 1
ATOM 1283 N N . ASP A 1 167 ? 9.051 -25.528 -9.372 1.00 61.69 167 ASP A N 1
ATOM 1284 C CA . ASP A 1 167 ? 9.291 -24.736 -8.158 1.00 61.69 167 ASP A CA 1
ATOM 1285 C C . ASP A 1 167 ? 8.943 -23.239 -8.241 1.00 61.69 167 ASP A C 1
ATOM 1287 O O . ASP A 1 167 ? 9.754 -22.421 -8.674 1.00 61.69 167 ASP A O 1
ATOM 1291 N N . GLU A 1 168 ? 7.778 -22.843 -7.714 1.00 60.25 168 GLU A N 1
ATOM 1292 C CA . GLU A 1 168 ? 7.343 -21.434 -7.625 1.00 60.25 168 GLU A CA 1
ATOM 1293 C C . GLU A 1 168 ? 8.377 -20.511 -6.941 1.00 60.25 168 GLU A C 1
ATOM 1295 O O . GLU A 1 168 ? 8.425 -19.318 -7.233 1.00 60.25 168 GLU A O 1
ATOM 1300 N N . GLY A 1 169 ? 9.257 -21.060 -6.093 1.00 64.25 169 GLY A N 1
ATOM 1301 C CA . GLY A 1 169 ? 10.349 -20.334 -5.428 1.00 64.25 169 GLY A CA 1
ATOM 1302 C C . GLY A 1 169 ? 11.566 -20.014 -6.308 1.00 64.25 169 GLY A C 1
ATOM 1303 O O . GLY A 1 169 ? 12.502 -19.362 -5.850 1.00 64.25 169 GLY A O 1
ATOM 1304 N N . SER A 1 170 ? 11.590 -20.461 -7.566 1.00 73.81 170 SER A N 1
ATOM 1305 C CA . SER A 1 170 ? 12.684 -20.186 -8.508 1.00 73.81 170 SER A CA 1
ATOM 1306 C C . SER A 1 170 ? 12.609 -18.794 -9.151 1.00 73.81 170 SER A C 1
ATOM 1308 O O . SER A 1 170 ? 13.561 -18.360 -9.810 1.00 73.81 170 SER A O 1
ATOM 1310 N N . ARG A 1 171 ? 11.511 -18.058 -8.937 1.00 79.44 171 ARG A N 1
ATOM 1311 C CA . ARG A 1 171 ? 11.282 -16.745 -9.542 1.00 79.44 171 ARG A CA 1
ATOM 1312 C C . ARG A 1 171 ? 10.803 -15.711 -8.533 1.00 79.44 171 ARG A C 1
ATOM 1314 O O . ARG A 1 171 ? 9.863 -15.949 -7.783 1.00 79.44 171 ARG A O 1
ATOM 1321 N N . LEU A 1 172 ? 11.387 -14.520 -8.605 1.00 84.50 172 LEU A N 1
ATOM 1322 C CA . LEU A 1 172 ? 11.015 -13.374 -7.779 1.00 84.50 172 LEU A CA 1
ATOM 1323 C C . LEU A 1 172 ? 10.631 -12.189 -8.668 1.00 84.50 172 LEU A C 1
ATOM 1325 O O . LEU A 1 172 ? 11.376 -11.840 -9.583 1.00 84.50 172 LEU A O 1
ATOM 1329 N N . TYR A 1 173 ? 9.468 -11.588 -8.407 1.00 85.56 173 TYR A N 1
ATOM 1330 C CA . TYR A 1 173 ? 8.996 -10.383 -9.096 1.00 85.56 173 TYR A CA 1
ATOM 1331 C C . TYR A 1 173 ? 9.124 -9.163 -8.208 1.00 85.56 173 TYR A C 1
ATOM 1333 O O . TYR A 1 173 ? 8.679 -9.201 -7.071 1.00 85.56 173 TYR A O 1
ATOM 1341 N N . PHE A 1 174 ? 9.611 -8.059 -8.752 1.00 85.75 174 PHE A N 1
ATOM 1342 C CA . PHE A 1 174 ? 9.680 -6.794 -8.031 1.00 85.75 174 PHE A CA 1
ATOM 1343 C C . PHE A 1 174 ? 8.988 -5.703 -8.830 1.00 85.75 174 PHE A C 1
ATOM 1345 O O . PHE A 1 174 ? 9.112 -5.657 -10.055 1.00 85.75 174 PHE A O 1
ATOM 1352 N N . SER A 1 175 ? 8.283 -4.823 -8.126 1.00 89.31 175 SER A N 1
ATOM 1353 C CA . SER A 1 175 ? 7.893 -3.521 -8.658 1.00 89.31 175 SER A CA 1
ATOM 1354 C C . SER A 1 175 ? 9.107 -2.605 -8.597 1.00 89.31 175 SER A C 1
ATOM 1356 O O . SER A 1 175 ? 9.721 -2.476 -7.542 1.00 89.31 175 SER A O 1
ATOM 1358 N N . TYR A 1 176 ? 9.462 -1.970 -9.708 1.00 86.88 176 TYR A N 1
ATOM 1359 C CA . TYR A 1 176 ? 10.549 -1.003 -9.786 1.00 86.88 176 TYR A CA 1
ATOM 1360 C C . TYR A 1 176 ? 10.308 0.141 -8.807 1.00 86.88 176 TYR A C 1
ATOM 1362 O O . TYR A 1 176 ? 11.230 0.536 -8.108 1.00 86.88 176 TYR A O 1
ATOM 1370 N N . GLU A 1 177 ? 9.074 0.639 -8.736 1.00 85.88 177 GLU A N 1
ATOM 1371 C CA . GLU A 1 177 ? 8.672 1.764 -7.896 1.00 85.88 177 GLU A CA 1
ATOM 1372 C C . GLU A 1 177 ? 8.874 1.449 -6.411 1.00 85.88 177 GLU A C 1
ATOM 1374 O O . GLU A 1 177 ? 9.500 2.228 -5.700 1.00 85.88 177 GLU A O 1
ATOM 1379 N N . THR A 1 178 ? 8.436 0.270 -5.961 1.00 82.81 178 THR A N 1
ATOM 1380 C CA . THR A 1 178 ? 8.674 -0.201 -4.586 1.00 82.81 178 THR A CA 1
ATOM 1381 C C . THR A 1 178 ? 10.158 -0.454 -4.339 1.00 82.81 178 THR A C 1
ATOM 1383 O O . THR A 1 178 ? 10.664 -0.225 -3.245 1.00 82.81 178 THR A O 1
ATOM 1386 N N . PHE A 1 179 ? 10.865 -0.922 -5.366 1.00 77.94 179 PHE A N 1
ATOM 1387 C CA . PHE A 1 179 ? 12.265 -1.293 -5.265 1.00 77.94 179 PHE A CA 1
ATOM 1388 C C . PHE A 1 179 ? 13.200 -0.082 -5.118 1.00 77.94 179 PHE A C 1
ATOM 1390 O O . PHE A 1 179 ? 14.170 -0.142 -4.368 1.00 77.94 179 PHE A O 1
ATOM 1397 N N . VAL A 1 180 ? 12.931 1.013 -5.834 1.00 75.00 180 VAL A N 1
ATOM 1398 C CA . VAL A 1 180 ? 13.736 2.247 -5.750 1.00 75.00 180 VAL A CA 1
ATOM 1399 C C . VAL A 1 180 ? 13.291 3.185 -4.631 1.00 75.00 180 VAL A C 1
ATOM 1401 O O . VAL A 1 180 ? 13.960 4.190 -4.390 1.00 75.00 180 VAL A O 1
ATOM 1404 N N . ASP A 1 181 ? 12.186 2.874 -3.952 1.00 76.06 181 ASP A N 1
ATOM 1405 C CA . ASP A 1 181 ? 11.715 3.636 -2.803 1.00 76.06 181 ASP A CA 1
ATOM 1406 C C . ASP A 1 181 ? 12.737 3.547 -1.650 1.00 76.06 181 ASP A C 1
ATOM 1408 O O . ASP A 1 181 ? 13.059 2.439 -1.210 1.00 76.06 181 ASP A O 1
ATOM 1412 N N . PRO A 1 182 ? 13.250 4.674 -1.118 1.00 68.38 182 PRO A N 1
ATOM 1413 C CA . PRO A 1 182 ? 14.270 4.656 -0.065 1.00 68.38 182 PRO A CA 1
ATOM 1414 C C . PRO A 1 182 ? 13.832 3.912 1.203 1.00 68.38 182 PRO A C 1
ATOM 1416 O O . PRO A 1 182 ? 14.671 3.394 1.940 1.00 68.38 182 PRO A O 1
ATOM 1419 N N . MET A 1 183 ? 12.522 3.859 1.461 1.00 61.62 183 MET A N 1
ATOM 1420 C CA . MET A 1 183 ? 11.948 3.279 2.673 1.00 61.62 183 MET A CA 1
ATOM 1421 C C . MET A 1 183 ? 11.604 1.792 2.506 1.00 61.62 183 MET A C 1
ATOM 1423 O O . MET A 1 183 ? 11.796 1.013 3.441 1.00 61.62 183 MET A O 1
ATOM 1427 N N . SER A 1 184 ? 11.113 1.393 1.332 1.00 71.62 184 SER A N 1
ATOM 1428 C CA . SER A 1 184 ? 10.600 0.046 1.036 1.00 71.62 184 SER A CA 1
ATOM 1429 C C . SER A 1 184 ? 11.616 -0.824 0.288 1.00 71.62 184 SER A C 1
ATOM 1431 O O . SER A 1 184 ? 11.690 -2.034 0.515 1.00 71.62 184 SER A O 1
ATOM 1433 N N . GLY A 1 185 ? 12.463 -0.207 -0.539 1.00 67.94 185 GLY A N 1
ATOM 1434 C CA . GLY A 1 185 ? 13.476 -0.850 -1.375 1.00 67.94 185 GLY A CA 1
ATOM 1435 C C . GLY A 1 185 ? 14.467 -1.740 -0.620 1.00 67.94 185 GLY A C 1
ATOM 1436 O O . GLY A 1 185 ? 14.693 -2.877 -1.045 1.00 67.94 185 GLY A O 1
ATOM 1437 N N . PRO A 1 186 ? 15.019 -1.318 0.538 1.00 71.56 186 PRO A N 1
ATOM 1438 C CA . PRO A 1 186 ? 15.875 -2.184 1.350 1.00 71.56 186 PRO A CA 1
ATOM 1439 C C . PRO A 1 186 ? 15.166 -3.457 1.840 1.00 71.56 186 PRO A C 1
ATOM 1441 O O . PRO A 1 186 ? 15.807 -4.500 1.982 1.00 71.56 186 PRO A O 1
ATOM 1444 N N . GLY A 1 187 ? 13.852 -3.385 2.086 1.00 67.12 187 GLY A N 1
ATOM 1445 C CA . GLY A 1 187 ? 13.026 -4.534 2.459 1.00 67.12 187 GLY A CA 1
ATOM 1446 C C . GLY A 1 187 ? 12.858 -5.516 1.301 1.00 67.12 187 GLY A C 1
ATOM 1447 O O . GLY A 1 187 ? 13.165 -6.697 1.456 1.00 67.12 187 GLY A O 1
ATOM 1448 N N . GLU A 1 188 ? 12.484 -5.019 0.123 1.00 68.38 188 GLU A N 1
ATOM 1449 C CA . GLU A 1 188 ? 12.363 -5.819 -1.106 1.00 68.38 188 GLU A CA 1
ATOM 1450 C C . GLU A 1 188 ? 13.694 -6.488 -1.500 1.00 68.38 188 GLU A C 1
ATOM 1452 O O . GLU A 1 188 ? 13.733 -7.675 -1.829 1.00 68.38 188 GLU A O 1
ATOM 1457 N N . ALA A 1 189 ? 14.817 -5.767 -1.400 1.00 62.75 189 ALA A N 1
ATOM 1458 C CA . ALA A 1 189 ? 16.150 -6.302 -1.692 1.00 62.75 189 ALA A CA 1
ATOM 1459 C C . ALA A 1 189 ? 16.564 -7.438 -0.741 1.00 62.75 189 ALA A C 1
ATOM 1461 O O . ALA A 1 189 ? 17.328 -8.326 -1.123 1.00 62.75 189 ALA A O 1
ATOM 1462 N N . SER A 1 190 ? 16.059 -7.430 0.496 1.00 64.00 190 SER A N 1
ATOM 1463 C CA . SER A 1 190 ? 16.368 -8.463 1.489 1.00 64.00 190 SER A CA 1
ATOM 1464 C C . SER A 1 190 ? 15.638 -9.788 1.239 1.00 64.00 190 SER A C 1
ATOM 1466 O O . SER A 1 190 ? 16.119 -10.836 1.661 1.00 64.00 190 SER A O 1
ATOM 1468 N N . GLU A 1 191 ? 14.527 -9.771 0.499 1.00 57.47 191 GLU A N 1
ATOM 1469 C CA . GLU A 1 191 ? 13.715 -10.961 0.217 1.00 57.47 191 GLU A CA 1
ATOM 1470 C C . GLU A 1 191 ? 14.354 -11.882 -0.842 1.00 57.47 191 GLU A C 1
ATOM 1472 O O . GLU A 1 191 ? 14.036 -13.066 -0.926 1.00 57.47 191 GLU A O 1
ATOM 1477 N N . GLY A 1 192 ? 15.303 -11.359 -1.629 1.00 49.25 192 GLY A N 1
ATOM 1478 C CA . GLY A 1 192 ? 16.088 -12.126 -2.602 1.00 49.25 192 GLY A CA 1
ATOM 1479 C C . GLY A 1 192 ? 17.507 -12.508 -2.154 1.00 49.25 192 GLY A C 1
ATOM 1480 O O . GLY A 1 192 ? 18.257 -13.049 -2.969 1.00 49.25 192 GLY A O 1
ATOM 1481 N N . ASP A 1 193 ? 17.897 -12.231 -0.904 1.00 44.28 193 ASP A N 1
ATOM 1482 C CA . ASP A 1 193 ? 19.251 -12.486 -0.385 1.00 44.28 193 ASP A CA 1
ATOM 1483 C C . ASP A 1 193 ? 19.420 -13.939 0.119 1.00 44.28 193 ASP A C 1
ATOM 1485 O O . ASP A 1 193 ? 18.747 -14.387 1.048 1.00 44.28 193 ASP A O 1
ATOM 1489 N N . VAL A 1 194 ? 20.372 -14.681 -0.469 1.00 45.00 194 VAL A N 1
ATOM 1490 C CA . VAL A 1 194 ? 20.806 -16.020 -0.007 1.00 45.00 194 VAL A CA 1
ATOM 1491 C C . VAL A 1 194 ? 22.022 -15.936 0.940 1.00 45.00 194 VAL A C 1
ATOM 1493 O O . VAL A 1 194 ? 22.395 -16.946 1.544 1.00 45.00 194 VAL A O 1
ATOM 1496 N N . ARG A 1 195 ? 22.657 -14.770 1.157 1.00 35.44 195 ARG A N 1
ATOM 1497 C CA . ARG A 1 195 ? 23.706 -14.604 2.184 1.00 35.44 195 ARG A CA 1
ATOM 1498 C C . ARG A 1 195 ? 24.087 -13.138 2.500 1.00 35.44 195 ARG A C 1
ATOM 1500 O O . ARG A 1 195 ? 24.937 -12.547 1.848 1.00 35.44 195 ARG A O 1
ATOM 1507 N N . LYS A 1 196 ? 23.639 -12.688 3.678 1.00 35.72 196 LYS A N 1
ATOM 1508 C CA . LYS A 1 196 ? 24.268 -11.766 4.657 1.00 35.72 196 LYS A CA 1
ATOM 1509 C C . LYS A 1 196 ? 25.071 -10.555 4.106 1.00 35.72 196 LYS A C 1
ATOM 1511 O O . LYS A 1 196 ? 26.284 -10.625 3.936 1.00 35.72 196 LYS A O 1
ATOM 1516 N N . ARG A 1 197 ? 24.382 -9.403 4.103 1.00 32.44 197 ARG A N 1
ATOM 1517 C CA . ARG A 1 197 ? 24.810 -7.994 4.340 1.00 32.44 197 ARG A CA 1
ATOM 1518 C C . ARG A 1 197 ? 26.051 -7.450 3.602 1.00 32.44 197 ARG A C 1
ATOM 1520 O O . ARG A 1 197 ? 27.186 -7.612 4.051 1.00 32.44 197 ARG A O 1
ATOM 1527 N N . ARG A 1 198 ? 25.786 -6.533 2.662 1.00 32.38 198 ARG A N 1
ATOM 1528 C CA . ARG A 1 198 ? 26.560 -5.291 2.460 1.00 32.38 198 ARG A CA 1
ATOM 1529 C C . ARG A 1 198 ? 25.629 -4.081 2.543 1.00 32.38 198 ARG A C 1
ATOM 1531 O O . ARG A 1 198 ? 24.549 -4.101 1.967 1.00 32.38 198 ARG A O 1
ATOM 1538 N N . SER A 1 199 ? 26.051 -3.050 3.271 1.00 33.56 199 SER A N 1
ATOM 1539 C CA . SER A 1 199 ? 25.396 -1.741 3.293 1.00 33.56 199 SER A CA 1
ATOM 1540 C C . SER A 1 199 ? 25.751 -0.980 2.018 1.00 33.56 199 SER A C 1
ATOM 1542 O O . SER A 1 199 ? 26.931 -0.718 1.776 1.00 33.56 199 SER A O 1
ATOM 1544 N N . ILE A 1 200 ? 24.743 -0.635 1.224 1.00 40.03 200 ILE A N 1
ATOM 1545 C CA . ILE A 1 200 ? 24.847 0.403 0.198 1.00 40.03 200 ILE A CA 1
ATOM 1546 C C . ILE A 1 200 ? 24.731 1.729 0.960 1.00 40.03 200 ILE A C 1
ATOM 1548 O O . ILE A 1 200 ? 23.754 1.927 1.678 1.00 40.03 200 ILE A O 1
ATOM 1552 N N . VAL A 1 201 ? 25.781 2.549 0.920 1.00 35.25 201 VAL A N 1
ATOM 1553 C CA . VAL A 1 201 ? 25.852 3.853 1.597 1.00 35.25 201 VAL A CA 1
ATOM 1554 C C . VAL A 1 201 ? 25.556 4.945 0.572 1.00 35.25 201 VAL A C 1
ATOM 1556 O O . VAL A 1 201 ? 26.179 4.949 -0.484 1.00 35.25 201 VAL A O 1
ATOM 1559 N N . ASP A 1 202 ? 24.596 5.796 0.935 1.00 41.78 202 ASP A N 1
ATOM 1560 C CA . ASP A 1 202 ? 24.350 7.206 0.602 1.00 41.78 202 ASP A CA 1
ATOM 1561 C C . ASP A 1 202 ? 24.945 7.783 -0.696 1.00 41.78 202 ASP A C 1
ATOM 1563 O O . ASP A 1 202 ? 26.065 8.281 -0.702 1.00 41.78 202 ASP A O 1
ATOM 1567 N N . ASP A 1 203 ? 24.105 7.842 -1.736 1.00 38.84 203 ASP A N 1
ATOM 1568 C CA . ASP A 1 203 ? 24.154 8.852 -2.807 1.00 38.84 203 ASP A CA 1
ATOM 1569 C C . ASP A 1 203 ? 22.705 9.278 -3.156 1.00 38.84 203 ASP A C 1
ATOM 1571 O O . ASP A 1 203 ? 22.112 8.882 -4.164 1.00 38.84 203 ASP A O 1
ATOM 1575 N N . GLU A 1 204 ? 22.080 10.072 -2.273 1.00 42.56 204 GLU A N 1
ATOM 1576 C CA . GLU A 1 204 ? 20.704 10.596 -2.438 1.00 42.56 204 GLU A CA 1
ATOM 1577 C C . GLU A 1 204 ? 20.533 11.486 -3.687 1.00 42.56 204 GLU A C 1
ATOM 1579 O O . GLU A 1 204 ? 19.430 11.607 -4.229 1.00 42.56 204 GLU A O 1
ATOM 1584 N N . GLU A 1 205 ? 21.613 12.109 -4.165 1.00 35.59 205 GLU A N 1
ATOM 1585 C CA . GLU A 1 205 ? 21.571 13.068 -5.274 1.00 35.59 205 GLU A CA 1
ATOM 1586 C C . GLU A 1 205 ? 21.611 12.376 -6.651 1.00 35.59 205 GLU A C 1
ATOM 1588 O O . GLU A 1 205 ? 20.921 12.802 -7.581 1.00 35.59 205 GLU A O 1
ATOM 1593 N N . GLU A 1 206 ? 22.299 11.233 -6.766 1.00 38.28 206 GLU A N 1
ATOM 1594 C CA . GLU A 1 206 ? 22.306 10.415 -7.988 1.00 38.28 206 GLU A CA 1
ATOM 1595 C C . GLU A 1 206 ? 20.984 9.634 -8.143 1.00 38.28 206 GLU A C 1
ATOM 1597 O O . GLU A 1 206 ? 20.423 9.555 -9.239 1.00 38.28 206 GLU A O 1
ATOM 1602 N N . HIS A 1 207 ? 20.388 9.170 -7.036 1.00 41.66 207 HIS A N 1
ATOM 1603 C CA . HIS A 1 207 ? 19.076 8.507 -7.034 1.00 41.66 207 HIS A CA 1
ATOM 1604 C C . HIS A 1 207 ? 17.919 9.428 -7.472 1.00 41.66 207 HIS A C 1
ATOM 1606 O O . HIS A 1 207 ? 17.011 8.978 -8.181 1.00 41.66 207 HIS A O 1
ATOM 1612 N N . ARG A 1 208 ? 17.965 10.729 -7.141 1.00 37.41 208 ARG A N 1
ATOM 1613 C CA . ARG A 1 208 ? 16.983 11.723 -7.627 1.00 37.41 208 ARG A CA 1
ATOM 1614 C C . ARG A 1 208 ? 17.099 12.008 -9.126 1.00 37.41 208 ARG A C 1
ATOM 1616 O O . ARG A 1 208 ? 16.086 12.277 -9.766 1.00 37.41 208 ARG A O 1
ATOM 1623 N N . LEU A 1 209 ? 18.296 11.908 -9.706 1.00 39.50 209 LEU A N 1
ATOM 1624 C CA . LEU A 1 209 ? 18.504 12.051 -11.154 1.00 39.50 209 LEU A CA 1
ATOM 1625 C C . LEU A 1 209 ? 18.082 10.800 -11.950 1.00 39.50 209 LEU A C 1
ATOM 1627 O O . LEU A 1 209 ? 17.810 10.906 -13.150 1.00 39.50 209 LEU A O 1
ATOM 1631 N N . LEU A 1 210 ? 18.002 9.636 -11.293 1.00 41.72 210 LEU A N 1
ATOM 1632 C CA . LEU A 1 210 ? 17.603 8.347 -11.878 1.00 41.72 210 LEU A CA 1
ATOM 1633 C C . LEU A 1 210 ? 16.085 8.096 -11.813 1.00 41.72 210 LEU A C 1
ATOM 1635 O O . LEU A 1 210 ? 15.525 7.469 -12.718 1.00 41.72 210 LEU A O 1
ATOM 1639 N N . ALA A 1 211 ? 15.391 8.649 -10.814 1.00 43.00 211 ALA A N 1
ATOM 1640 C CA . ALA A 1 211 ? 13.930 8.727 -10.755 1.00 43.00 211 ALA A CA 1
ATOM 1641 C C . ALA A 1 211 ? 13.410 9.887 -11.626 1.00 43.00 211 ALA A C 1
ATOM 1643 O O . ALA A 1 211 ? 12.800 10.841 -11.152 1.00 43.00 211 ALA A O 1
ATOM 1644 N N . ARG A 1 212 ? 13.692 9.837 -12.934 1.00 54.38 212 ARG A N 1
ATOM 1645 C CA . ARG A 1 212 ? 13.188 10.833 -13.887 1.00 54.38 212 ARG A CA 1
ATOM 1646 C C . ARG A 1 212 ? 11.667 10.746 -13.951 1.00 54.38 212 ARG A C 1
ATOM 1648 O O . ARG A 1 212 ? 11.120 9.792 -14.509 1.00 54.38 212 ARG A O 1
ATOM 1655 N N . ASN A 1 213 ? 11.011 11.740 -13.360 1.00 51.28 213 ASN A N 1
ATOM 1656 C CA . ASN A 1 213 ? 9.564 11.871 -13.351 1.00 51.28 213 ASN A CA 1
ATOM 1657 C C . ASN A 1 213 ? 9.081 12.187 -14.763 1.00 51.28 213 ASN A C 1
ATOM 1659 O O . ASN A 1 213 ? 9.160 13.318 -15.237 1.00 51.28 213 ASN A O 1
ATOM 1663 N N . TRP A 1 214 ? 8.582 11.158 -15.440 1.00 56.62 214 TRP A N 1
ATOM 1664 C CA . TRP A 1 214 ? 7.701 11.337 -16.580 1.00 56.62 214 TRP A CA 1
ATOM 1665 C C . TRP A 1 214 ? 6.543 12.258 -16.168 1.00 56.62 214 TRP A C 1
ATOM 1667 O O . TRP A 1 214 ? 5.781 11.917 -15.264 1.00 56.62 214 TRP A O 1
ATOM 1677 N N . ASN A 1 215 ? 6.421 13.419 -16.813 1.00 63.97 215 ASN A N 1
ATOM 1678 C CA . ASN A 1 215 ? 5.344 14.367 -16.549 1.00 63.97 215 ASN A CA 1
ATOM 1679 C C . ASN A 1 215 ? 4.217 14.172 -17.574 1.00 63.97 215 ASN A C 1
ATOM 1681 O O . ASN A 1 215 ? 4.382 14.498 -18.755 1.00 63.97 215 ASN A O 1
ATOM 1685 N N . SER A 1 216 ? 3.064 13.662 -17.127 1.00 59.88 216 SER A N 1
ATOM 1686 C CA . SER A 1 216 ? 1.892 13.461 -17.992 1.00 59.88 216 SER A CA 1
ATOM 1687 C C . SER A 1 216 ? 1.375 14.773 -18.590 1.00 59.88 216 SER A C 1
ATOM 1689 O O . SER A 1 216 ? 0.860 14.757 -19.706 1.00 59.88 216 SER A O 1
ATOM 1691 N N . ALA A 1 217 ? 1.578 15.909 -17.913 1.00 62.62 217 ALA A N 1
ATOM 1692 C CA . ALA A 1 217 ? 1.148 17.220 -18.393 1.00 62.62 217 ALA A CA 1
ATOM 1693 C C . ALA A 1 217 ? 1.964 17.717 -19.598 1.00 62.62 217 ALA A C 1
ATOM 1695 O O . ALA A 1 217 ? 1.456 18.464 -20.429 1.00 62.62 217 ALA A O 1
ATOM 1696 N N . GLU A 1 218 ? 3.228 17.305 -19.723 1.00 68.12 218 GLU A N 1
ATOM 1697 C CA . GLU A 1 218 ? 4.096 17.752 -20.819 1.00 68.12 218 GLU A CA 1
ATOM 1698 C C . GLU A 1 218 ? 4.006 16.862 -22.058 1.00 68.12 218 GLU A C 1
ATOM 1700 O O . GLU A 1 218 ? 4.337 17.306 -23.160 1.00 68.12 218 GLU A O 1
ATOM 1705 N N . ARG A 1 219 ? 3.605 15.598 -21.878 1.00 76.31 219 ARG A N 1
ATOM 1706 C CA . ARG A 1 219 ? 3.534 14.578 -22.935 1.00 76.31 219 ARG A CA 1
ATOM 1707 C C . ARG A 1 219 ? 2.321 13.678 -22.728 1.00 76.31 219 ARG A C 1
ATOM 1709 O O . ARG A 1 219 ? 2.479 12.485 -22.436 1.00 76.31 219 ARG A O 1
ATOM 1716 N N . PRO A 1 220 ? 1.112 14.234 -22.872 1.00 83.19 220 PRO A N 1
ATOM 1717 C CA . PRO A 1 220 ? -0.103 13.516 -22.546 1.00 83.19 220 PRO A CA 1
ATOM 1718 C C . PRO A 1 220 ? -0.227 12.251 -23.388 1.00 83.19 220 PRO A C 1
ATOM 1720 O O . PRO A 1 220 ? 0.223 12.173 -24.538 1.00 83.19 220 PRO A O 1
ATOM 1723 N N . TYR A 1 221 ? -0.811 11.228 -22.785 1.00 89.50 221 TYR A N 1
ATOM 1724 C CA . TYR A 1 221 ? -1.330 10.101 -23.536 1.00 89.50 221 TYR A CA 1
ATOM 1725 C C . TYR A 1 221 ? -2.700 10.461 -24.102 1.00 89.50 221 TYR A C 1
ATOM 1727 O O . TYR A 1 221 ? -3.449 11.215 -23.485 1.00 89.50 221 TYR A O 1
ATOM 1735 N N . LEU A 1 222 ? -3.029 9.897 -25.261 1.00 91.00 222 LEU A N 1
ATOM 1736 C CA . LEU A 1 222 ? -4.402 9.900 -25.741 1.00 91.00 222 LEU A CA 1
ATOM 1737 C C . LEU A 1 222 ? -5.262 8.978 -24.853 1.00 91.00 222 LEU A C 1
ATOM 1739 O O . LEU A 1 222 ? -4.738 7.980 -24.341 1.00 91.00 222 LEU A O 1
ATOM 1743 N N . PRO A 1 223 ? -6.560 9.266 -24.663 1.00 92.44 223 PRO A N 1
ATOM 1744 C CA . PRO A 1 223 ? -7.469 8.379 -23.937 1.00 92.44 223 PRO A CA 1
ATOM 1745 C C . PRO A 1 223 ? -7.433 6.936 -24.449 1.00 92.44 223 PRO A C 1
ATOM 1747 O O . PRO A 1 223 ? -7.415 6.001 -23.652 1.00 92.44 223 PRO A O 1
ATOM 1750 N N . GLU A 1 224 ? -7.339 6.750 -25.767 1.00 92.19 224 GLU A N 1
ATOM 1751 C CA . GLU A 1 224 ? -7.270 5.440 -26.415 1.00 92.19 224 GLU A CA 1
ATOM 1752 C C . GLU A 1 224 ? -6.022 4.667 -25.970 1.00 92.19 224 GLU A C 1
ATOM 1754 O O . GLU A 1 224 ? -6.106 3.493 -25.618 1.00 92.19 224 GLU A O 1
ATOM 1759 N N . ASN A 1 225 ? -4.878 5.351 -25.876 1.00 92.75 225 ASN A N 1
ATOM 1760 C CA . ASN A 1 225 ? -3.620 4.761 -25.420 1.00 92.75 225 ASN A CA 1
ATOM 1761 C C . ASN A 1 225 ? -3.724 4.238 -23.977 1.00 92.75 225 ASN A C 1
ATOM 1763 O O . ASN A 1 225 ? -3.198 3.173 -23.651 1.00 92.75 225 ASN A O 1
ATOM 1767 N N . LEU A 1 226 ? -4.384 4.998 -23.098 1.00 94.31 226 LEU A N 1
ATOM 1768 C CA . LEU A 1 226 ? -4.563 4.620 -21.694 1.00 94.31 226 LEU A CA 1
ATOM 1769 C C . LEU A 1 226 ? -5.606 3.514 -21.534 1.00 94.31 226 LEU A C 1
ATOM 1771 O O . LEU A 1 226 ? -5.407 2.614 -20.721 1.00 94.31 226 LEU A O 1
ATOM 1775 N N . ALA A 1 227 ? -6.673 3.537 -22.335 1.00 92.56 227 ALA A N 1
ATOM 1776 C CA . ALA A 1 227 ? -7.665 2.469 -22.376 1.00 92.56 227 ALA A CA 1
ATOM 1777 C C . ALA A 1 227 ? -7.035 1.140 -22.821 1.00 92.56 227 ALA A C 1
ATOM 1779 O O . ALA A 1 227 ? -7.235 0.115 -22.170 1.00 92.56 227 ALA A O 1
ATOM 1780 N N . GLU A 1 228 ? -6.209 1.155 -23.871 1.00 93.81 228 GLU A N 1
ATOM 1781 C CA . GLU A 1 228 ? -5.476 -0.031 -24.323 1.00 93.81 228 GLU A CA 1
ATOM 1782 C C . GLU A 1 228 ? -4.489 -0.549 -23.264 1.00 93.81 228 GLU A C 1
ATOM 1784 O O . GLU A 1 228 ? -4.416 -1.755 -23.012 1.00 93.81 228 GLU A O 1
ATOM 1789 N N . MET A 1 229 ? -3.754 0.347 -22.597 1.00 95.25 229 MET A N 1
ATOM 1790 C CA . MET A 1 229 ? -2.828 -0.028 -21.525 1.00 95.25 229 MET A CA 1
ATOM 1791 C C . MET A 1 229 ? -3.566 -0.623 -20.317 1.00 95.25 229 MET A C 1
ATOM 1793 O O . MET A 1 229 ? -3.118 -1.621 -19.748 1.00 95.25 229 MET A O 1
ATOM 1797 N N . SER A 1 230 ? -4.711 -0.043 -19.953 1.00 95.69 230 SER A N 1
ATOM 1798 C CA . SER A 1 230 ? -5.596 -0.539 -18.898 1.00 95.69 230 SER A CA 1
ATOM 1799 C C . SER A 1 230 ? -6.111 -1.943 -19.228 1.00 95.69 230 SER A C 1
ATOM 1801 O O . SER A 1 230 ? -5.937 -2.878 -18.443 1.00 95.69 230 SER A O 1
ATOM 1803 N N . GLN A 1 231 ? -6.624 -2.132 -20.447 1.00 95.56 231 GLN A N 1
ATOM 1804 C CA . GLN A 1 231 ? -7.090 -3.424 -20.944 1.00 95.56 231 GLN A CA 1
ATOM 1805 C C . GLN A 1 231 ? -5.974 -4.480 -20.935 1.00 95.56 231 GLN A C 1
ATOM 1807 O O . GLN A 1 231 ? -6.179 -5.602 -20.471 1.00 95.56 231 GLN A O 1
ATOM 1812 N N . MET A 1 232 ? -4.764 -4.124 -21.380 1.00 96.75 232 MET A N 1
ATOM 1813 C CA . MET A 1 232 ? -3.599 -5.011 -21.327 1.00 96.75 232 MET A CA 1
ATOM 1814 C C . MET A 1 232 ? -3.296 -5.471 -19.891 1.00 96.75 232 MET A C 1
ATOM 1816 O O . MET A 1 232 ? -3.012 -6.652 -19.671 1.00 96.75 232 MET A O 1
ATOM 1820 N N . LEU A 1 233 ? -3.339 -4.558 -18.916 1.00 96.56 233 LEU A N 1
ATOM 1821 C CA . LEU A 1 233 ? -3.096 -4.881 -17.509 1.00 96.56 233 LEU A CA 1
ATOM 1822 C C . LEU A 1 233 ? -4.196 -5.786 -16.940 1.00 96.56 233 LEU A C 1
ATOM 1824 O O . LEU A 1 233 ? -3.865 -6.783 -16.299 1.00 96.56 233 LEU A O 1
ATOM 1828 N N . LEU A 1 234 ? -5.471 -5.520 -17.244 1.00 94.44 234 LEU A N 1
ATOM 1829 C CA . LEU A 1 234 ? -6.594 -6.388 -16.857 1.00 94.44 234 LEU A CA 1
ATOM 1830 C C . LEU A 1 234 ? -6.443 -7.805 -17.408 1.00 94.44 234 LEU A C 1
ATOM 1832 O O . LEU A 1 234 ? -6.644 -8.782 -16.687 1.00 94.44 234 LEU A O 1
ATOM 1836 N N . GLU A 1 235 ? -6.052 -7.943 -18.673 1.00 95.38 235 GLU A N 1
ATOM 1837 C CA . GLU A 1 235 ? -5.816 -9.251 -19.283 1.00 95.38 235 GLU A CA 1
ATOM 1838 C C . GLU A 1 235 ? -4.684 -10.015 -18.587 1.00 95.38 235 GLU A C 1
ATOM 1840 O O . GLU A 1 235 ? -4.806 -11.221 -18.358 1.00 95.38 235 GLU A O 1
ATOM 1845 N N . LEU A 1 236 ? -3.598 -9.331 -18.210 1.00 95.06 236 LEU A N 1
ATOM 1846 C CA . LEU A 1 236 ? -2.503 -9.933 -17.446 1.00 95.06 236 LEU A CA 1
ATOM 1847 C C . LEU A 1 236 ? -2.944 -10.336 -16.030 1.00 95.06 236 LEU A C 1
ATOM 1849 O O . LEU A 1 236 ? -2.617 -11.441 -15.594 1.00 95.06 236 LEU A O 1
ATOM 1853 N N . MET A 1 237 ? -3.707 -9.485 -15.339 1.00 94.69 237 MET A N 1
ATOM 1854 C CA . MET A 1 237 ? -4.260 -9.773 -14.010 1.00 94.69 237 MET A CA 1
ATOM 1855 C C . MET A 1 237 ? -5.181 -10.993 -14.039 1.00 94.69 237 MET A C 1
ATOM 1857 O O . MET A 1 237 ? -5.023 -11.904 -13.230 1.00 94.69 237 MET A O 1
ATOM 1861 N N . ASN A 1 238 ? -6.103 -11.050 -15.003 1.00 92.94 238 ASN A N 1
ATOM 1862 C CA . ASN A 1 238 ? -7.031 -12.168 -15.157 1.00 92.94 238 ASN A CA 1
ATOM 1863 C C . ASN A 1 238 ? -6.289 -13.472 -15.462 1.00 92.94 238 ASN A C 1
ATOM 1865 O O . ASN A 1 238 ? -6.559 -14.507 -14.846 1.00 92.94 238 ASN A O 1
ATOM 1869 N N . ARG A 1 239 ? -5.308 -13.414 -16.372 1.00 93.56 239 ARG A N 1
ATOM 1870 C CA . ARG A 1 239 ? -4.507 -14.576 -16.769 1.00 93.56 239 ARG A CA 1
ATOM 1871 C C . ARG A 1 239 ? -3.672 -15.142 -15.620 1.00 93.56 239 ARG A C 1
ATOM 1873 O O . ARG A 1 239 ? -3.531 -16.357 -15.522 1.00 93.56 239 ARG A O 1
ATOM 1880 N N . TRP A 1 240 ? -3.135 -14.280 -14.759 1.00 91.19 240 TRP A N 1
ATOM 1881 C CA . TRP A 1 240 ? -2.216 -14.658 -13.680 1.00 91.19 240 TRP A CA 1
ATOM 1882 C C . TRP A 1 240 ? -2.794 -14.432 -12.278 1.00 91.19 240 TRP A C 1
ATOM 1884 O O . TRP A 1 240 ? -2.045 -14.270 -11.318 1.00 91.19 240 TRP A O 1
ATOM 1894 N N . SER A 1 241 ? -4.120 -14.490 -12.144 1.00 90.00 241 SER A N 1
ATOM 1895 C CA . SER A 1 241 ? -4.873 -14.215 -10.907 1.00 90.00 241 SER A CA 1
ATOM 1896 C C . SER A 1 241 ? -4.466 -15.064 -9.696 1.00 90.00 241 SER A C 1
ATOM 1898 O O . SER A 1 241 ? -4.692 -14.673 -8.554 1.00 90.00 241 SER A O 1
ATOM 1900 N N . ARG A 1 242 ? -3.827 -16.217 -9.921 1.00 85.06 242 ARG A N 1
ATOM 1901 C CA . ARG A 1 242 ? -3.311 -17.092 -8.856 1.00 85.06 242 ARG A CA 1
ATOM 1902 C C . ARG A 1 242 ? -1.984 -16.615 -8.257 1.00 85.06 242 ARG A C 1
ATOM 1904 O O . ARG A 1 242 ? -1.641 -17.025 -7.154 1.00 85.06 242 ARG A O 1
ATOM 1911 N N . HIS A 1 243 ? -1.244 -15.743 -8.941 1.00 86.56 243 HIS A N 1
ATOM 1912 C CA . HIS A 1 243 ? 0.053 -15.254 -8.478 1.00 86.56 243 HIS A CA 1
ATOM 1913 C C . HIS A 1 243 ? -0.095 -13.939 -7.717 1.00 86.56 243 HIS A C 1
ATOM 1915 O O . HIS A 1 243 ? -0.007 -12.864 -8.305 1.00 86.56 243 HIS A O 1
ATOM 1921 N N . GLN A 1 244 ? -0.264 -14.035 -6.396 1.00 85.94 244 GLN A N 1
ATOM 1922 C CA . GLN A 1 244 ? -0.574 -12.895 -5.522 1.00 85.94 244 GLN A CA 1
ATOM 1923 C C . GLN A 1 244 ? 0.392 -11.713 -5.678 1.00 85.94 244 GLN A C 1
ATOM 1925 O O . GLN A 1 244 ? -0.055 -10.580 -5.817 1.00 85.94 244 GLN A O 1
ATOM 1930 N N . ARG A 1 245 ? 1.707 -11.969 -5.738 1.00 87.12 245 ARG A N 1
ATOM 1931 C CA . ARG A 1 245 ? 2.714 -10.904 -5.890 1.00 87.12 245 ARG A CA 1
ATOM 1932 C C . ARG A 1 245 ? 2.652 -10.199 -7.244 1.00 87.12 245 ARG A C 1
ATOM 1934 O O . ARG A 1 245 ? 2.817 -8.992 -7.316 1.00 87.12 245 ARG A O 1
ATOM 1941 N N . LEU A 1 246 ? 2.429 -10.935 -8.333 1.00 89.56 246 LEU A N 1
ATOM 1942 C CA . LEU A 1 246 ? 2.266 -10.296 -9.639 1.00 89.56 246 LEU A CA 1
ATOM 1943 C C . LEU A 1 246 ? 0.934 -9.540 -9.697 1.00 89.56 246 LEU A C 1
ATOM 1945 O O . LEU A 1 246 ? 0.879 -8.434 -10.223 1.00 89.56 246 LEU A O 1
ATOM 1949 N N . LEU A 1 247 ? -0.126 -10.132 -9.147 1.00 89.81 247 LEU A N 1
ATOM 1950 C CA . LEU A 1 247 ? -1.451 -9.531 -9.108 1.00 89.81 247 LEU A CA 1
ATOM 1951 C C . LEU A 1 247 ? -1.446 -8.207 -8.338 1.00 89.81 247 LEU A C 1
ATOM 1953 O O . LEU A 1 247 ? -2.040 -7.251 -8.824 1.00 89.81 247 LEU A O 1
ATOM 1957 N N . SER A 1 248 ? -0.749 -8.122 -7.198 1.00 89.62 248 SER A N 1
ATOM 1958 C CA . SER A 1 248 ? -0.625 -6.872 -6.441 1.00 89.62 248 SER A CA 1
ATOM 1959 C C . SER A 1 248 ? 0.089 -5.788 -7.252 1.00 89.62 248 SER A C 1
ATOM 1961 O O . SER A 1 248 ? -0.438 -4.686 -7.381 1.00 89.62 248 SER A O 1
ATOM 1963 N N . ILE A 1 249 ? 1.222 -6.115 -7.887 1.00 91.94 249 ILE A N 1
ATOM 1964 C CA . ILE A 1 249 ? 1.969 -5.180 -8.746 1.00 91.94 249 ILE A CA 1
ATOM 1965 C C . ILE A 1 249 ? 1.089 -4.680 -9.904 1.00 91.94 249 ILE A C 1
ATOM 1967 O O . ILE A 1 249 ? 0.966 -3.477 -10.130 1.00 91.94 249 ILE A O 1
ATOM 1971 N N . LEU A 1 250 ? 0.439 -5.594 -10.631 1.00 94.06 250 LEU A N 1
ATOM 1972 C CA . LEU A 1 250 ? -0.390 -5.237 -11.785 1.00 94.06 250 LEU A CA 1
ATOM 1973 C C . LEU A 1 250 ? -1.652 -4.463 -11.390 1.00 94.06 250 LEU A C 1
ATOM 1975 O O . LEU A 1 250 ? -2.066 -3.582 -12.140 1.00 94.06 250 LEU A O 1
ATOM 1979 N N . ALA A 1 251 ? -2.250 -4.753 -10.232 1.00 91.94 251 ALA A N 1
ATOM 1980 C CA . ALA A 1 251 ? -3.419 -4.032 -9.733 1.00 91.94 251 ALA A CA 1
ATOM 1981 C C . ALA A 1 251 ? -3.095 -2.566 -9.419 1.00 91.94 251 ALA A C 1
ATOM 1983 O O . ALA A 1 251 ? -3.888 -1.682 -9.757 1.00 91.94 251 ALA A O 1
ATOM 1984 N N . VAL A 1 252 ? -1.924 -2.303 -8.826 1.00 92.38 252 VAL A N 1
ATOM 1985 C CA . VAL A 1 252 ? -1.432 -0.937 -8.591 1.00 92.38 252 VAL A CA 1
ATOM 1986 C C . VAL A 1 252 ? -1.250 -0.213 -9.923 1.00 92.38 252 VAL A C 1
ATOM 1988 O O . VAL A 1 252 ? -1.832 0.853 -10.123 1.00 92.38 252 VAL A O 1
ATOM 1991 N N . TYR A 1 253 ? -0.550 -0.829 -10.879 1.00 95.75 253 TYR A N 1
ATOM 1992 C CA . TYR A 1 253 ? -0.344 -0.225 -12.199 1.00 95.75 253 TYR A CA 1
ATOM 1993 C C . TYR A 1 253 ? -1.660 0.035 -12.935 1.00 95.75 253 TYR A C 1
ATOM 1995 O O . TYR A 1 253 ? -1.836 1.099 -13.524 1.00 95.75 253 TYR A O 1
ATOM 2003 N N . HIS A 1 254 ? -2.610 -0.900 -12.870 1.00 95.56 254 HIS A N 1
ATOM 2004 C CA . HIS A 1 254 ? -3.925 -0.737 -13.482 1.00 95.56 254 HIS A CA 1
ATOM 2005 C C . HIS A 1 254 ? -4.676 0.452 -12.874 1.00 95.56 254 HIS A C 1
ATOM 2007 O O . HIS A 1 254 ? -5.246 1.259 -13.606 1.00 95.56 254 HIS A O 1
ATOM 2013 N N . ARG A 1 255 ? -4.644 0.606 -11.543 1.00 91.38 255 ARG A N 1
ATOM 2014 C CA . ARG A 1 255 ? -5.278 1.738 -10.853 1.00 91.38 255 ARG A CA 1
ATOM 2015 C C . ARG A 1 255 ? -4.673 3.073 -11.288 1.00 91.38 255 ARG A C 1
ATOM 2017 O O . ARG A 1 255 ? -5.422 4.010 -11.545 1.00 91.38 255 ARG A O 1
ATOM 2024 N N . GLU A 1 256 ? -3.349 3.156 -11.391 1.00 92.38 256 GLU A N 1
ATOM 2025 C CA . GLU A 1 256 ? -2.650 4.375 -11.818 1.00 92.38 256 GLU A CA 1
ATOM 2026 C C . GLU A 1 256 ? -2.952 4.740 -13.277 1.00 92.38 256 GLU A C 1
ATOM 2028 O O . GLU A 1 256 ? -3.250 5.897 -13.574 1.00 92.38 256 GLU A O 1
ATOM 2033 N N . VAL A 1 257 ? -2.961 3.756 -14.181 1.00 92.94 257 VAL A N 1
ATOM 2034 C CA . VAL A 1 257 ? -3.342 3.967 -15.587 1.00 92.94 257 VAL A CA 1
ATOM 2035 C C . VAL A 1 257 ? -4.805 4.400 -15.699 1.00 92.94 257 VAL A C 1
ATOM 2037 O O . VAL A 1 257 ? -5.109 5.354 -16.415 1.00 92.94 257 VAL A O 1
ATOM 2040 N N . ASN A 1 258 ? -5.713 3.753 -14.962 1.00 90.88 258 ASN A N 1
ATOM 2041 C CA . ASN A 1 258 ? -7.132 4.102 -14.971 1.00 90.88 258 ASN A CA 1
ATOM 2042 C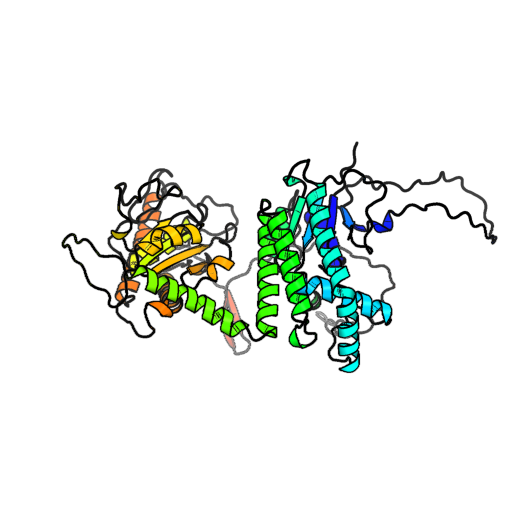 C . ASN A 1 258 ? -7.386 5.501 -14.391 1.00 90.88 258 ASN A C 1
ATOM 2044 O O . ASN A 1 258 ? -8.208 6.252 -14.906 1.00 90.88 258 ASN A O 1
ATOM 2048 N N . ARG A 1 259 ? -6.641 5.892 -13.352 1.00 88.62 259 ARG A N 1
ATOM 2049 C CA . ARG A 1 259 ? -6.680 7.256 -12.820 1.00 88.62 259 ARG A CA 1
ATOM 2050 C C . ARG A 1 259 ? -6.256 8.274 -13.879 1.00 88.62 259 ARG A C 1
ATOM 2052 O O . ARG A 1 259 ? -6.984 9.236 -14.097 1.00 88.62 259 ARG A O 1
ATOM 2059 N N . ALA A 1 260 ? -5.139 8.040 -14.570 1.00 88.75 260 ALA A N 1
ATOM 2060 C CA . ALA A 1 260 ? -4.687 8.921 -15.648 1.00 88.75 260 ALA A CA 1
ATOM 2061 C C . ALA A 1 260 ? -5.718 9.013 -16.793 1.00 88.75 260 ALA A C 1
ATOM 2063 O O . ALA A 1 260 ? -5.928 10.087 -17.355 1.00 88.75 260 ALA A O 1
ATOM 2064 N N . TYR A 1 261 ? -6.393 7.905 -17.118 1.00 90.81 261 TYR A N 1
ATOM 2065 C CA . TYR A 1 261 ? -7.468 7.879 -18.116 1.00 90.81 261 TYR A CA 1
ATOM 2066 C C . TYR A 1 261 ? -8.648 8.769 -17.703 1.00 90.81 261 TYR A C 1
ATOM 2068 O O . TYR A 1 261 ? -9.122 9.593 -18.489 1.00 90.81 261 TYR A O 1
ATOM 2076 N N . LEU A 1 262 ? -9.100 8.637 -16.455 1.00 86.56 262 LEU A N 1
ATOM 2077 C CA . LEU A 1 262 ? -10.194 9.436 -15.909 1.00 86.56 262 LEU A CA 1
ATOM 2078 C C . LEU A 1 262 ? -9.836 10.928 -15.826 1.00 86.56 262 LEU A C 1
ATOM 2080 O O . LEU A 1 262 ? -10.676 11.777 -16.124 1.00 86.56 262 LEU A O 1
ATOM 2084 N N . GLU A 1 263 ? -8.591 11.251 -15.464 1.00 85.19 263 GLU A N 1
ATOM 2085 C CA . GLU A 1 263 ? -8.080 12.628 -15.425 1.00 85.19 263 GLU A CA 1
ATOM 2086 C C . GLU A 1 263 ? -8.148 13.291 -16.808 1.00 85.19 263 GLU A C 1
ATOM 2088 O O . GLU A 1 263 ? -8.638 14.411 -16.932 1.00 85.19 263 GLU A O 1
ATOM 2093 N N . ILE A 1 264 ? -7.722 12.593 -17.866 1.00 86.75 264 ILE A N 1
ATOM 2094 C CA . ILE A 1 264 ? -7.680 13.157 -19.225 1.00 86.75 264 ILE A CA 1
ATOM 2095 C C . ILE A 1 264 ? -9.067 13.227 -19.875 1.00 86.75 264 ILE A C 1
ATOM 2097 O O . ILE A 1 264 ? -9.348 14.156 -20.630 1.00 86.75 264 ILE A O 1
ATOM 2101 N N . THR A 1 265 ? -9.955 12.275 -19.588 1.00 87.69 265 THR A N 1
ATOM 2102 C CA . THR A 1 265 ? -11.325 12.277 -20.133 1.00 87.69 265 THR A CA 1
ATOM 2103 C C . THR A 1 265 ? -12.255 13.269 -19.428 1.00 87.69 265 THR A C 1
ATOM 2105 O O . THR A 1 265 ? -13.407 13.418 -19.835 1.00 87.69 265 THR A O 1
ATOM 2108 N N . GLY A 1 266 ? -11.784 13.945 -18.372 1.00 83.19 266 GLY A N 1
ATOM 2109 C CA . GLY A 1 266 ? -12.615 14.809 -17.530 1.00 83.19 266 GLY A CA 1
ATOM 2110 C C . GLY A 1 266 ? -13.680 14.035 -16.747 1.00 83.19 266 GLY A C 1
ATOM 2111 O O . GLY A 1 266 ? -14.608 14.629 -16.206 1.00 83.19 266 GLY A O 1
ATOM 2112 N N . GLN A 1 267 ? -13.563 12.705 -16.696 1.00 78.94 267 GLN A N 1
ATOM 2113 C CA . GLN A 1 267 ? -14.481 11.817 -15.988 1.00 78.94 267 GLN A CA 1
ATOM 2114 C C . GLN A 1 267 ? -14.015 11.529 -14.562 1.00 78.94 267 GLN A C 1
ATOM 2116 O O . GLN A 1 267 ? -14.725 10.845 -13.834 1.00 78.94 267 GLN A O 1
ATOM 2121 N N . LEU A 1 268 ? -12.852 12.038 -14.140 1.00 73.94 268 LEU A N 1
ATOM 2122 C CA . LEU A 1 268 ? -12.329 11.795 -12.798 1.00 73.94 268 LEU A CA 1
ATOM 2123 C C . LEU A 1 268 ? -13.293 12.276 -11.716 1.00 73.94 268 LEU A C 1
ATOM 2125 O O . LEU A 1 268 ? -13.658 11.488 -10.849 1.00 73.94 268 LEU A O 1
ATOM 2129 N N . ASP A 1 269 ? -13.753 13.522 -11.796 1.00 66.69 269 ASP A N 1
ATOM 2130 C CA . ASP A 1 269 ? -14.669 14.075 -10.797 1.00 66.69 269 ASP A CA 1
ATOM 2131 C C . ASP A 1 269 ? -16.013 13.332 -10.807 1.00 66.69 269 ASP A C 1
ATOM 2133 O O . ASP A 1 269 ? -16.566 13.033 -9.753 1.00 66.69 269 ASP A O 1
ATOM 2137 N N . GLY A 1 270 ? -16.496 12.942 -11.992 1.00 61.00 270 GLY A N 1
ATOM 2138 C CA . GLY A 1 270 ? -17.704 12.130 -12.154 1.00 61.00 270 GLY A CA 1
ATOM 2139 C C . GLY A 1 270 ? -17.568 10.722 -11.572 1.00 61.00 270 GLY A C 1
ATOM 2140 O O . GLY A 1 270 ? -18.470 10.272 -10.880 1.00 61.00 270 GLY A O 1
ATOM 2141 N N . ALA A 1 271 ? -16.433 10.051 -11.773 1.00 58.31 271 ALA A N 1
ATOM 2142 C CA . ALA A 1 271 ? -16.156 8.718 -11.239 1.00 58.31 271 ALA A CA 1
ATOM 2143 C C . ALA A 1 271 ? -15.913 8.736 -9.721 1.00 58.31 271 ALA A C 1
ATOM 2145 O O . ALA A 1 271 ? -16.299 7.799 -9.022 1.00 58.31 271 ALA A O 1
ATOM 2146 N N . ILE A 1 272 ? -15.310 9.808 -9.196 1.00 60.31 272 ILE A N 1
ATOM 2147 C CA . ILE A 1 272 ? -15.186 10.040 -7.751 1.00 60.31 272 ILE A CA 1
ATOM 2148 C C . ILE A 1 272 ? -16.583 10.239 -7.141 1.00 60.31 272 ILE A C 1
ATOM 2150 O O . ILE A 1 272 ? -16.910 9.602 -6.140 1.00 60.31 272 ILE A O 1
ATOM 2154 N N . VAL A 1 273 ? -17.436 11.045 -7.781 1.00 56.53 273 VAL A N 1
ATOM 2155 C CA . VAL A 1 273 ? -18.817 11.300 -7.339 1.00 56.53 273 VAL A CA 1
ATOM 2156 C C . VAL A 1 273 ? -19.727 10.078 -7.516 1.00 56.53 273 VAL A C 1
AT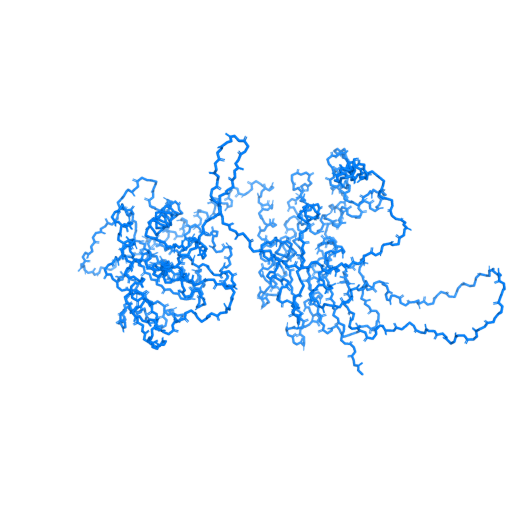OM 2158 O O . VAL A 1 273 ? -20.556 9.826 -6.649 1.00 56.53 273 VAL A O 1
ATOM 2161 N N . GLU A 1 274 ? -19.584 9.280 -8.578 1.00 55.78 274 GLU A N 1
ATOM 2162 C CA . GLU A 1 274 ? -20.315 8.016 -8.765 1.00 55.78 274 GLU A CA 1
ATOM 2163 C C . GLU A 1 274 ? -19.850 6.933 -7.791 1.00 55.78 274 GLU A C 1
ATOM 2165 O O . GLU A 1 274 ? -20.681 6.171 -7.306 1.00 55.78 274 GLU A O 1
ATOM 2170 N N . GLY A 1 275 ? -18.562 6.878 -7.440 1.00 48.66 275 GLY A N 1
ATOM 2171 C CA . GLY A 1 275 ? -18.071 6.013 -6.362 1.00 48.66 275 GLY A CA 1
ATOM 2172 C C . GLY A 1 275 ? -18.692 6.371 -5.005 1.00 48.66 275 GLY A C 1
ATOM 2173 O O . GLY A 1 275 ? -19.136 5.489 -4.261 1.00 48.66 275 GLY A O 1
ATOM 2174 N N . ASP A 1 276 ? -18.812 7.670 -4.721 1.00 48.28 276 ASP A N 1
ATOM 2175 C CA . ASP A 1 276 ? -19.510 8.181 -3.536 1.00 48.28 276 ASP A CA 1
ATOM 2176 C C . ASP A 1 276 ? -21.051 8.001 -3.649 1.00 48.28 276 ASP A C 1
ATOM 2178 O O . ASP A 1 276 ? -21.737 7.771 -2.650 1.00 48.28 276 ASP A O 1
ATOM 2182 N N . GLY A 1 277 ? -21.614 8.034 -4.862 1.00 37.66 277 GLY A N 1
ATOM 2183 C CA . GLY A 1 277 ? -23.048 7.918 -5.161 1.00 37.66 277 GLY A CA 1
ATOM 2184 C C . GLY A 1 277 ? -23.592 6.485 -5.193 1.00 37.66 277 GLY A C 1
ATOM 2185 O O . GLY A 1 277 ? -24.686 6.239 -4.690 1.00 37.66 277 GLY A O 1
ATOM 2186 N N . LEU A 1 278 ? -22.831 5.514 -5.704 1.00 39.75 278 LEU A N 1
ATOM 2187 C CA . LEU A 1 278 ? -23.150 4.080 -5.654 1.00 39.75 278 LEU A CA 1
ATOM 2188 C C . LEU A 1 278 ? -23.163 3.573 -4.208 1.00 39.75 278 LEU A C 1
ATOM 2190 O O . LEU A 1 278 ? -24.046 2.795 -3.843 1.00 39.75 278 LEU A O 1
ATOM 2194 N N . SER A 1 279 ? -22.264 4.099 -3.369 1.00 45.19 279 SER A N 1
ATOM 2195 C CA . SER A 1 279 ? -22.283 3.872 -1.918 1.00 45.19 279 SER A CA 1
ATOM 2196 C C . SER A 1 279 ? -23.579 4.384 -1.274 1.00 45.19 279 SER A C 1
ATOM 2198 O O . SER A 1 279 ? -24.123 3.746 -0.375 1.00 45.19 279 SER A O 1
ATOM 2200 N N . ARG A 1 280 ? -24.125 5.500 -1.773 1.00 42.91 280 ARG A N 1
ATOM 2201 C CA . ARG A 1 280 ? -25.353 6.135 -1.270 1.00 42.91 280 ARG A CA 1
ATOM 2202 C C . ARG A 1 280 ? -26.642 5.493 -1.815 1.00 42.91 280 ARG A C 1
ATOM 2204 O O . ARG A 1 280 ? -27.611 5.346 -1.079 1.00 42.91 280 ARG A O 1
ATOM 2211 N N . ALA A 1 281 ? -26.659 5.027 -3.065 1.00 37.66 281 ALA A N 1
ATOM 2212 C CA . ALA A 1 281 ? -27.803 4.322 -3.658 1.00 37.66 281 ALA A CA 1
ATOM 2213 C C . ALA A 1 281 ? -27.978 2.895 -3.096 1.00 37.66 281 ALA A C 1
ATOM 2215 O O . ALA A 1 281 ? -29.106 2.443 -2.882 1.00 37.66 281 ALA A O 1
ATOM 2216 N N . GLN A 1 282 ? -26.876 2.206 -2.771 1.00 45.59 282 GLN A N 1
ATOM 2217 C CA . GLN A 1 282 ? -26.915 0.943 -2.020 1.00 45.59 282 GLN A CA 1
ATOM 2218 C C . GLN A 1 282 ? -27.458 1.135 -0.588 1.00 45.59 282 GLN A C 1
ATOM 2220 O O . GLN A 1 282 ? -28.062 0.218 -0.029 1.00 45.59 282 GLN A O 1
ATOM 2225 N N . GLN A 1 283 ? -27.327 2.343 -0.026 1.00 43.09 283 GLN A N 1
ATOM 2226 C CA . GLN A 1 283 ? -27.869 2.738 1.278 1.00 43.09 283 GLN A CA 1
ATOM 2227 C C . GLN A 1 283 ? -29.403 2.914 1.249 1.00 43.09 283 GLN A C 1
ATOM 2229 O O . GLN A 1 283 ? -30.090 2.491 2.177 1.00 43.09 283 GLN A O 1
ATOM 2234 N N . GLU A 1 284 ? -29.968 3.464 0.168 1.00 39.06 284 GLU A N 1
ATOM 2235 C CA . GLU A 1 284 ? -31.416 3.727 0.046 1.00 39.06 284 GLU A CA 1
ATOM 2236 C C . GLU A 1 284 ? -32.252 2.484 -0.321 1.00 39.06 284 GLU A C 1
ATOM 2238 O O . GLU A 1 284 ? -33.413 2.380 0.083 1.00 39.06 284 GLU A O 1
ATOM 2243 N N . GLN A 1 285 ? -31.679 1.493 -1.016 1.00 37.75 285 GLN A N 1
ATOM 2244 C CA . GLN A 1 285 ? -32.361 0.215 -1.294 1.00 37.75 285 GLN A CA 1
ATOM 2245 C C . GLN A 1 285 ? -32.454 -0.716 -0.069 1.00 37.75 285 GLN A C 1
ATOM 2247 O O . GLN A 1 285 ? -33.345 -1.564 -0.010 1.00 37.75 285 GLN A O 1
ATOM 2252 N N . SER A 1 286 ? -31.593 -0.524 0.934 1.00 40.59 286 SER A N 1
ATOM 2253 C CA . SER A 1 286 ? -31.586 -1.274 2.201 1.00 40.59 286 SER A CA 1
ATOM 2254 C C . SER A 1 286 ? -32.728 -0.867 3.158 1.00 40.59 286 SER A C 1
ATOM 2256 O O . SER A 1 286 ? -33.217 -1.674 3.948 1.00 40.59 286 SER A O 1
ATOM 2258 N N . LEU A 1 287 ? -33.238 0.365 3.035 1.00 42.59 287 LEU A N 1
ATOM 2259 C CA . LEU A 1 287 ? -34.195 0.987 3.966 1.00 42.59 287 LEU A CA 1
ATOM 2260 C C . LEU A 1 287 ? -35.674 0.566 3.799 1.00 42.59 287 LEU A C 1
ATOM 2262 O O . LEU A 1 287 ? -36.534 1.077 4.514 1.00 42.59 287 LEU A O 1
ATOM 2266 N N . LYS A 1 288 ? -36.016 -0.353 2.880 1.00 29.23 288 LYS A N 1
ATOM 2267 C CA . LYS A 1 288 ? -37.421 -0.690 2.537 1.00 29.23 288 LYS A CA 1
ATOM 2268 C C . LYS A 1 288 ? -37.901 -2.104 2.909 1.00 29.23 288 LYS A C 1
ATOM 2270 O O . LYS A 1 288 ? -38.871 -2.579 2.318 1.00 29.23 288 LYS A O 1
ATOM 2275 N N . ARG A 1 289 ? -37.306 -2.786 3.898 1.00 30.78 289 ARG A N 1
ATOM 2276 C CA . ARG A 1 289 ? -37.839 -4.078 4.397 1.00 30.78 289 ARG A CA 1
ATOM 2277 C C . ARG A 1 289 ? -38.575 -3.921 5.745 1.00 30.78 289 ARG A C 1
ATOM 2279 O O . ARG A 1 289 ? -38.061 -3.209 6.603 1.00 30.78 289 ARG A O 1
ATOM 2286 N N . PRO A 1 290 ? -39.757 -4.543 5.959 1.00 31.67 290 PRO A N 1
ATOM 2287 C CA . PRO A 1 290 ? -40.553 -4.324 7.172 1.00 31.67 290 PRO A CA 1
ATOM 2288 C C . PRO A 1 290 ? -39.859 -4.902 8.412 1.00 31.67 290 PRO A C 1
ATOM 2290 O O . PRO A 1 290 ? -39.476 -6.071 8.412 1.00 31.67 290 PRO A O 1
ATOM 2293 N N . GLN A 1 291 ? -39.704 -4.083 9.455 1.00 33.97 291 GLN A N 1
ATOM 2294 C CA . GLN A 1 291 ? -39.136 -4.473 10.748 1.00 33.97 291 GLN A CA 1
ATOM 2295 C C . GLN A 1 291 ? -40.138 -5.278 11.588 1.00 33.97 291 GLN A C 1
ATOM 2297 O O . GLN A 1 291 ? -41.228 -4.793 11.894 1.00 33.97 291 GLN A O 1
ATOM 2302 N N . GLU A 1 292 ? -39.720 -6.458 12.044 1.00 28.12 292 GLU A N 1
ATOM 2303 C CA . GLU A 1 292 ? -40.287 -7.132 13.213 1.00 28.12 292 GLU A CA 1
ATOM 2304 C C . GLU A 1 292 ? -39.524 -6.688 14.470 1.00 28.12 292 GLU A C 1
ATOM 2306 O O . GLU A 1 292 ? -38.295 -6.733 14.530 1.00 28.12 292 GLU A O 1
ATOM 2311 N N . LYS A 1 293 ? -40.271 -6.210 15.468 1.00 36.34 293 LYS A N 1
ATOM 2312 C CA . LYS A 1 293 ? -39.771 -5.727 16.764 1.00 36.34 293 LYS A CA 1
ATOM 2313 C C . LYS A 1 293 ? -39.389 -6.903 17.672 1.00 36.34 293 LYS A C 1
ATOM 2315 O O . LYS A 1 293 ? -40.192 -7.823 17.820 1.00 36.34 293 LYS A O 1
ATOM 2320 N N . PRO A 1 294 ? -38.308 -6.764 18.455 1.00 29.61 294 PRO A N 1
ATOM 2321 C CA . PRO A 1 294 ? -38.436 -7.050 19.880 1.00 29.61 294 PRO A CA 1
ATOM 2322 C C . PRO A 1 294 ? -37.853 -5.951 20.777 1.00 29.61 294 PRO A C 1
ATOM 2324 O O . PRO A 1 294 ? -37.206 -5.000 20.344 1.00 29.61 294 PRO A O 1
ATOM 2327 N N . ALA A 1 295 ? -38.226 -6.063 22.047 1.00 30.64 295 ALA A N 1
ATOM 2328 C CA . ALA A 1 295 ? -38.290 -5.009 23.040 1.00 30.64 295 ALA A CA 1
ATOM 2329 C C . ALA A 1 295 ? -36.979 -4.746 23.807 1.00 30.64 295 ALA A C 1
ATOM 2331 O O . ALA A 1 295 ? -36.264 -5.663 24.191 1.00 30.64 295 ALA A O 1
ATOM 2332 N N . SER A 1 296 ? -36.766 -3.452 24.067 1.00 38.66 296 SER A N 1
ATOM 2333 C CA . SER A 1 296 ? -36.165 -2.800 25.243 1.00 38.66 296 SER A CA 1
ATOM 2334 C C . SER A 1 296 ? -35.047 -3.492 26.043 1.00 38.66 296 SER A C 1
ATOM 2336 O O . SER A 1 296 ? -35.314 -4.305 26.926 1.00 38.66 296 SER A O 1
ATOM 2338 N N . ALA A 1 297 ? -33.842 -2.931 25.923 1.00 30.23 297 ALA A N 1
ATOM 2339 C CA . ALA A 1 297 ? -33.055 -2.412 27.048 1.00 30.23 297 ALA A CA 1
ATOM 2340 C C . ALA A 1 297 ? -32.163 -1.269 26.512 1.00 30.23 297 ALA A C 1
ATOM 2342 O O . ALA A 1 297 ? -31.532 -1.432 25.473 1.00 30.23 297 ALA A O 1
ATOM 2343 N N . GLY A 1 298 ? -32.182 -0.088 27.148 1.00 37.69 298 GLY A N 1
ATOM 2344 C CA . GLY A 1 298 ? -31.396 1.086 26.714 1.00 37.69 298 GLY A CA 1
ATOM 2345 C C . GLY A 1 298 ? -29.880 0.845 26.797 1.00 37.69 298 GLY A C 1
ATOM 2346 O O . GLY A 1 298 ? -29.460 -0.025 27.562 1.00 37.69 298 GLY A O 1
ATOM 2347 N N . PRO A 1 299 ? -29.051 1.614 26.058 1.00 44.06 299 PRO A N 1
ATOM 2348 C CA . PRO A 1 299 ? -28.700 2.955 26.544 1.00 44.06 299 PRO A CA 1
ATOM 2349 C C . PRO A 1 299 ? -28.448 4.022 25.450 1.00 44.06 299 PRO A C 1
ATOM 2351 O O . PRO A 1 299 ? -28.256 3.717 24.280 1.00 44.06 299 PRO A O 1
ATOM 2354 N N . SER A 1 300 ? -28.455 5.291 25.884 1.00 35.69 300 SER A N 1
ATOM 2355 C CA . SER A 1 300 ? -27.762 6.452 25.289 1.00 35.69 300 SER A CA 1
ATOM 2356 C C . SER A 1 300 ? -27.630 6.482 23.760 1.00 35.69 300 SER A C 1
ATOM 2358 O O . SER A 1 300 ? -26.636 6.028 23.196 1.00 35.69 300 SER A O 1
ATOM 2360 N N . VAL A 1 301 ? -28.611 7.109 23.108 1.00 33.00 301 VAL A N 1
ATOM 2361 C CA . VAL A 1 301 ? -28.527 7.526 21.704 1.00 33.00 301 VAL A CA 1
ATOM 2362 C C . VAL A 1 301 ? -27.401 8.554 21.587 1.00 33.00 301 VAL A C 1
ATOM 2364 O O . VAL A 1 301 ? -27.561 9.705 21.994 1.00 33.00 301 VAL A O 1
ATOM 2367 N N . LEU A 1 302 ? -26.248 8.130 21.070 1.00 45.28 302 LEU A N 1
ATOM 2368 C CA . LEU A 1 302 ? -25.274 9.069 20.530 1.00 45.28 302 LEU A CA 1
ATOM 2369 C C . LEU A 1 302 ? -25.951 9.808 19.357 1.00 45.28 302 LEU A C 1
ATOM 2371 O O . LEU A 1 302 ? -26.726 9.191 18.629 1.00 45.28 302 LEU A O 1
ATOM 2375 N N . PRO A 1 303 ? -25.699 11.113 19.148 1.00 46.00 303 PRO A N 1
ATOM 2376 C CA . PRO A 1 303 ? -26.360 11.897 18.092 1.00 46.00 303 PRO A CA 1
ATOM 2377 C C . PRO A 1 303 ? -26.082 11.402 16.661 1.00 46.00 303 PRO A C 1
ATOM 2379 O O . PRO A 1 303 ? -26.693 11.884 15.711 1.00 46.00 303 PRO A O 1
ATOM 2382 N N . HIS A 1 304 ? -25.150 10.459 16.522 1.00 56.75 304 HIS A N 1
ATOM 2383 C CA . HIS A 1 304 ? -24.667 9.867 15.283 1.00 56.75 304 HIS A CA 1
ATOM 2384 C C . HIS A 1 304 ? -24.929 8.368 15.344 1.00 56.75 304 HIS A C 1
ATOM 2386 O O . HIS A 1 304 ? -24.952 7.799 16.436 1.00 56.75 304 HIS A O 1
ATOM 2392 N N . GLY A 1 305 ? -25.153 7.746 14.190 1.00 67.00 305 GLY A N 1
ATOM 2393 C CA . GLY A 1 305 ? -25.473 6.325 14.089 1.00 67.00 305 GLY A CA 1
ATOM 2394 C C . GLY A 1 305 ? -24.553 5.401 14.904 1.00 67.00 305 GLY A C 1
ATOM 2395 O O . GLY A 1 305 ? -23.446 5.757 15.306 1.00 67.00 305 GLY A O 1
ATOM 2396 N N . SER A 1 306 ? -25.025 4.186 15.150 1.00 87.88 306 SER A N 1
ATOM 2397 C CA . SER A 1 306 ? -24.260 3.103 15.769 1.00 87.88 306 SER A CA 1
ATOM 2398 C C . SER A 1 306 ? -22.903 2.909 15.078 1.00 87.88 306 SER A C 1
ATOM 2400 O O . SER A 1 306 ? -22.827 2.854 13.857 1.00 87.88 306 SER A O 1
ATOM 2402 N N . PHE A 1 307 ? -21.808 2.792 15.824 1.00 91.88 307 PHE A N 1
ATOM 2403 C CA . PHE A 1 307 ? -20.501 2.500 15.231 1.00 91.88 307 PHE A CA 1
ATOM 2404 C C . PHE A 1 307 ? -19.744 1.455 16.037 1.00 91.88 307 PHE A C 1
ATOM 2406 O O . PHE A 1 307 ? -20.088 1.195 17.187 1.00 91.88 307 PHE A O 1
ATOM 2413 N N . HIS A 1 308 ? -18.712 0.873 15.428 1.00 94.75 308 HIS A N 1
ATOM 2414 C CA . HIS A 1 308 ? -17.822 -0.092 16.075 1.00 94.75 308 HIS A CA 1
ATOM 2415 C C . HIS A 1 308 ? -16.362 0.190 15.733 1.00 94.75 308 HIS A C 1
ATOM 2417 O O . HIS A 1 308 ? -16.056 0.564 14.601 1.00 94.75 308 HIS A O 1
ATOM 2423 N N . VAL A 1 309 ? -15.448 -0.004 16.684 1.00 96.06 309 VAL A N 1
ATOM 2424 C CA . VAL A 1 309 ? -14.005 0.183 16.482 1.00 96.06 309 VAL A CA 1
ATOM 2425 C C . VAL A 1 309 ? -13.289 -1.163 16.551 1.00 96.06 309 VAL A C 1
ATOM 2427 O O . VAL A 1 309 ? -13.339 -1.873 17.554 1.00 96.06 309 VAL A O 1
ATOM 2430 N N . ILE A 1 310 ? -12.564 -1.509 15.491 1.00 96.00 310 ILE A N 1
ATOM 2431 C CA . ILE A 1 310 ? -11.774 -2.736 15.400 1.00 96.00 310 ILE A CA 1
ATOM 2432 C C . ILE A 1 310 ? -10.294 -2.377 15.446 1.00 96.00 310 ILE A C 1
ATOM 2434 O O . ILE A 1 310 ? -9.756 -1.778 14.515 1.00 96.00 310 ILE A O 1
ATOM 2438 N N . GLN A 1 311 ? -9.618 -2.778 16.520 1.00 95.12 311 GLN A N 1
ATOM 2439 C CA . GLN A 1 311 ? -8.163 -2.746 16.587 1.00 95.12 311 GLN A CA 1
ATOM 2440 C C . GLN A 1 311 ? -7.619 -3.988 15.876 1.00 95.12 311 GLN A C 1
ATOM 2442 O O . GLN A 1 311 ? -7.807 -5.108 16.351 1.00 95.12 311 GLN A O 1
ATOM 2447 N N . ALA A 1 312 ? -6.958 -3.793 14.736 1.00 92.69 312 ALA A N 1
ATOM 2448 C CA . ALA A 1 312 ? -6.379 -4.870 13.939 1.00 92.69 312 ALA A CA 1
ATOM 2449 C C . ALA A 1 312 ? -4.850 -4.787 13.936 1.00 92.69 312 ALA A C 1
ATOM 2451 O O . ALA A 1 312 ? -4.255 -3.722 13.756 1.00 92.69 312 ALA A O 1
ATOM 2452 N N . SER A 1 313 ? -4.187 -5.923 14.128 1.00 88.00 313 SER A N 1
ATOM 2453 C CA . SER A 1 313 ? -2.723 -5.984 14.150 1.00 88.00 313 SER A CA 1
ATOM 2454 C C . SER A 1 313 ? -2.207 -7.366 13.798 1.00 88.00 313 SER A C 1
ATOM 2456 O O . SER A 1 313 ? -2.828 -8.362 14.143 1.00 88.00 313 SER A O 1
ATOM 2458 N N . HIS A 1 314 ? -1.030 -7.447 13.178 1.00 81.19 314 HIS A N 1
ATOM 2459 C CA . HIS A 1 314 ? -0.387 -8.739 12.942 1.00 81.19 314 HIS A CA 1
ATOM 2460 C C . HIS A 1 314 ? -0.083 -9.452 14.279 1.00 81.19 314 HIS A C 1
ATOM 2462 O O . HIS A 1 314 ? 0.345 -8.779 15.221 1.00 81.19 314 HIS A O 1
ATOM 2468 N N . PRO A 1 315 ? -0.150 -10.797 14.359 1.00 72.12 315 PRO A N 1
ATOM 2469 C CA . PRO A 1 315 ? 0.256 -11.571 15.544 1.00 72.12 315 PRO A CA 1
ATOM 2470 C C . PRO A 1 315 ? 1.661 -11.269 16.096 1.00 72.12 315 PRO A C 1
ATOM 2472 O O . PRO A 1 315 ? 1.969 -11.589 17.235 1.00 72.12 315 PRO A O 1
ATOM 2475 N N . ASN A 1 316 ? 2.529 -10.648 15.290 1.00 65.56 316 ASN A N 1
ATOM 2476 C CA . ASN A 1 316 ? 3.914 -10.326 15.648 1.00 65.56 316 ASN A CA 1
ATOM 2477 C C . ASN A 1 316 ? 4.061 -8.894 16.203 1.00 65.56 316 ASN A C 1
ATOM 2479 O O . ASN A 1 316 ? 5.148 -8.482 16.622 1.00 65.56 316 ASN A O 1
ATOM 2483 N N . ALA A 1 317 ? 2.975 -8.118 16.210 1.00 59.81 317 ALA A N 1
ATOM 2484 C CA . ALA A 1 317 ? 2.912 -6.736 16.672 1.00 59.81 317 ALA A CA 1
ATOM 2485 C C . ALA A 1 317 ? 2.355 -6.630 18.105 1.00 59.81 317 ALA A C 1
ATOM 2487 O O . ALA A 1 317 ? 1.660 -5.668 18.419 1.00 59.81 317 ALA A O 1
ATOM 2488 N N . ASN A 1 318 ? 2.669 -7.596 18.981 1.00 70.94 318 ASN A N 1
ATOM 2489 C CA . ASN A 1 318 ? 2.074 -7.714 20.321 1.00 70.94 318 ASN A CA 1
ATOM 2490 C C . ASN A 1 318 ? 2.121 -6.411 21.128 1.00 70.94 318 ASN A C 1
ATOM 2492 O O . ASN A 1 318 ? 1.093 -5.983 21.637 1.00 70.94 318 ASN A O 1
ATOM 2496 N N . VAL A 1 319 ? 3.268 -5.727 21.171 1.00 78.62 319 VAL A N 1
ATOM 2497 C CA . VAL A 1 319 ? 3.403 -4.459 21.911 1.00 78.62 319 VAL A CA 1
ATOM 2498 C C . VAL A 1 319 ? 2.521 -3.358 21.335 1.00 78.62 319 VAL A C 1
ATOM 2500 O O . VAL A 1 319 ? 1.734 -2.757 22.059 1.00 78.62 319 VAL A O 1
ATOM 2503 N N . ALA A 1 320 ? 2.656 -3.099 20.032 1.00 84.06 320 ALA A N 1
ATOM 2504 C CA . ALA A 1 320 ? 1.921 -2.041 19.345 1.00 84.06 320 ALA A CA 1
ATOM 2505 C C . ALA A 1 320 ? 0.409 -2.262 19.492 1.00 84.06 320 ALA A C 1
ATOM 2507 O O . ALA A 1 320 ? -0.337 -1.347 19.825 1.00 84.06 320 ALA A O 1
ATOM 2508 N N . SER A 1 321 ? -0.011 -3.518 19.337 1.00 88.31 321 SER A N 1
ATOM 2509 C CA . SER A 1 321 ? -1.387 -3.958 19.518 1.00 88.31 321 SER A CA 1
ATOM 2510 C C . SER A 1 321 ? -1.890 -3.732 20.943 1.00 88.31 321 SER A C 1
ATOM 2512 O O . SER A 1 321 ? -3.001 -3.236 21.116 1.00 88.31 321 SER A O 1
ATOM 2514 N N . ILE A 1 322 ? -1.102 -4.078 21.969 1.00 89.94 322 ILE A N 1
ATOM 2515 C CA . ILE A 1 322 ? -1.480 -3.896 23.381 1.00 89.94 322 ILE A CA 1
ATOM 2516 C C . ILE A 1 322 ? -1.653 -2.410 23.704 1.00 89.94 322 ILE A C 1
ATOM 2518 O O . ILE A 1 322 ? -2.670 -2.039 24.290 1.00 89.94 322 ILE A O 1
ATOM 2522 N N . VAL A 1 323 ? -0.705 -1.560 23.297 1.00 92.75 323 VAL A N 1
ATOM 2523 C CA . VAL A 1 323 ? -0.774 -0.112 23.555 1.00 92.75 323 VAL A CA 1
ATOM 2524 C C . VAL A 1 323 ? -1.954 0.507 22.805 1.00 92.75 323 VAL A C 1
ATOM 2526 O O . VAL A 1 323 ? -2.785 1.167 23.423 1.00 92.75 323 VAL A O 1
ATOM 2529 N N . ALA A 1 324 ? -2.100 0.232 21.504 1.00 94.25 324 ALA A N 1
ATOM 2530 C CA . ALA A 1 324 ? -3.204 0.764 20.704 1.00 94.25 324 ALA A CA 1
ATOM 2531 C C . ALA A 1 324 ? -4.575 0.296 21.221 1.00 94.25 324 ALA A C 1
ATOM 2533 O O . ALA A 1 324 ? -5.505 1.095 21.311 1.00 94.25 324 ALA A O 1
ATOM 2534 N N . SER A 1 325 ? -4.699 -0.977 21.617 1.00 94.50 325 SER A N 1
ATOM 2535 C CA . SER A 1 325 ? -5.940 -1.509 22.193 1.00 94.50 325 SER A CA 1
ATOM 2536 C C . SER A 1 325 ? -6.286 -0.822 23.507 1.00 94.50 325 SER A C 1
ATOM 2538 O O . SER A 1 325 ? -7.421 -0.402 23.689 1.00 94.50 325 SER A O 1
ATOM 2540 N N . ASN A 1 326 ? -5.327 -0.677 24.426 1.00 95.69 326 ASN A N 1
ATOM 2541 C CA . ASN A 1 326 ? -5.596 -0.066 25.728 1.00 95.69 326 ASN A CA 1
ATOM 2542 C C . ASN A 1 326 ? -5.828 1.444 25.640 1.00 95.69 326 ASN A C 1
ATOM 2544 O O . ASN A 1 326 ? -6.628 1.966 26.410 1.00 95.69 326 ASN A O 1
ATOM 2548 N N . TRP A 1 327 ? -5.223 2.130 24.672 1.00 96.50 327 TRP A N 1
ATOM 2549 C CA . TRP A 1 327 ? -5.588 3.507 24.350 1.00 96.50 327 TRP A CA 1
ATOM 2550 C C . TRP A 1 327 ? -7.063 3.605 23.918 1.00 96.50 327 TRP A C 1
ATOM 2552 O O . TRP A 1 327 ? -7.825 4.346 24.536 1.00 96.50 327 TRP A O 1
ATOM 2562 N N . LEU A 1 328 ? -7.502 2.801 22.939 1.00 96.56 328 LEU A N 1
ATOM 2563 C CA . LEU A 1 328 ? -8.898 2.801 22.471 1.00 96.56 328 LEU A CA 1
ATOM 2564 C C . LEU A 1 328 ? -9.890 2.398 23.564 1.00 96.56 328 LEU A C 1
ATOM 2566 O O . LEU A 1 328 ? -10.908 3.061 23.756 1.00 96.56 328 LEU A O 1
ATOM 2570 N N . MET A 1 329 ? -9.584 1.341 24.315 1.00 95.81 329 MET A N 1
ATOM 2571 C CA . MET A 1 329 ? -10.401 0.927 25.453 1.00 95.81 329 MET A CA 1
ATOM 2572 C C . MET A 1 329 ? -10.492 2.035 26.500 1.00 95.81 329 MET A C 1
ATOM 2574 O O . MET A 1 329 ? -11.538 2.213 27.102 1.00 95.81 329 MET A O 1
ATOM 2578 N N . GLY A 1 330 ? -9.427 2.801 26.726 1.00 95.00 330 GLY A N 1
ATOM 2579 C CA . GLY A 1 330 ? -9.453 3.917 27.663 1.00 95.00 330 GLY A CA 1
ATOM 2580 C C . GLY A 1 330 ? -10.320 5.085 27.193 1.00 95.00 330 GLY A C 1
ATOM 2581 O O . GLY A 1 330 ? -11.012 5.688 28.010 1.00 95.00 330 GLY A O 1
ATOM 2582 N N . LEU A 1 331 ? -10.342 5.353 25.884 1.00 93.81 331 LEU A N 1
ATOM 2583 C CA . LEU A 1 331 ? -11.198 6.385 25.296 1.00 93.81 331 LEU A CA 1
ATOM 2584 C C . LEU A 1 331 ? -12.690 6.039 25.388 1.00 93.81 331 LEU A C 1
ATOM 2586 O O . LEU A 1 331 ? -13.499 6.920 25.677 1.00 93.81 331 LEU A O 1
ATOM 2590 N N . PHE A 1 332 ? -13.043 4.777 25.129 1.00 93.00 332 PHE A N 1
ATOM 2591 C CA . PHE A 1 332 ? -14.428 4.362 24.894 1.00 93.00 332 PHE A CA 1
ATOM 2592 C C . PHE A 1 332 ? -15.032 3.501 26.009 1.00 93.00 332 PHE A C 1
ATOM 2594 O O . PHE A 1 332 ? -16.207 3.643 26.338 1.00 93.00 332 PHE A O 1
ATOM 2601 N N . GLU A 1 333 ? -14.254 2.592 26.598 1.00 93.00 333 GLU A N 1
ATOM 2602 C CA . GLU A 1 333 ? -14.740 1.565 27.529 1.00 93.00 333 GLU A CA 1
ATOM 2603 C C . GLU A 1 333 ? -13.752 1.325 28.692 1.00 93.00 333 GLU A C 1
ATOM 2605 O O . GLU A 1 333 ? -13.308 0.193 28.924 1.00 93.00 333 GLU A O 1
ATOM 2610 N N . PRO A 1 334 ? -13.389 2.364 29.475 1.00 93.19 334 PRO A N 1
ATOM 2611 C CA . PRO A 1 334 ? -12.214 2.329 30.355 1.00 93.19 334 PRO A CA 1
ATOM 2612 C C . PRO A 1 334 ? -12.272 1.257 31.446 1.00 93.19 334 PRO A C 1
ATOM 2614 O O . PRO A 1 334 ? -11.234 0.790 31.920 1.00 93.19 334 PRO A O 1
ATOM 2617 N N . LYS A 1 335 ? -13.481 0.827 31.821 1.00 92.75 335 LYS A N 1
ATOM 2618 C CA . LYS A 1 335 ? -13.728 -0.174 32.867 1.00 92.75 335 LYS A CA 1
ATOM 2619 C C . LYS A 1 335 ? -13.882 -1.606 32.347 1.00 92.75 335 LYS A C 1
ATOM 2621 O O . LYS A 1 335 ? -13.936 -2.508 33.174 1.00 92.75 335 LYS A O 1
ATOM 2626 N N . LYS A 1 336 ? -13.972 -1.824 31.030 1.00 92.94 336 LYS A N 1
ATOM 2627 C CA . LYS A 1 336 ? -14.186 -3.158 30.449 1.00 92.94 336 LYS A CA 1
ATOM 2628 C C . LYS A 1 336 ? -12.875 -3.864 30.105 1.00 92.94 336 LYS A C 1
ATOM 2630 O O . LYS A 1 336 ? -11.848 -3.225 29.854 1.00 92.94 336 LYS A O 1
ATOM 2635 N N . ASP A 1 337 ? -12.939 -5.186 30.054 1.00 92.75 337 ASP A N 1
ATOM 2636 C CA . ASP A 1 337 ? -11.848 -6.041 29.588 1.00 92.75 337 ASP A CA 1
ATOM 2637 C C . ASP A 1 337 ? -11.782 -6.040 28.057 1.00 92.75 337 ASP A C 1
ATOM 2639 O O . ASP A 1 337 ? -12.759 -5.702 27.387 1.00 92.75 337 ASP A O 1
ATOM 2643 N N . ILE A 1 338 ? -10.637 -6.407 27.482 1.00 90.88 338 ILE A N 1
ATOM 2644 C CA . ILE A 1 338 ? -10.488 -6.434 26.022 1.00 90.88 338 ILE A CA 1
ATOM 2645 C C . ILE A 1 338 ? -11.325 -7.579 25.443 1.00 90.88 338 ILE A C 1
ATOM 2647 O O . ILE A 1 338 ? -11.148 -8.741 25.808 1.00 90.88 338 ILE A O 1
ATOM 2651 N N . ALA A 1 339 ? -12.204 -7.252 24.496 1.00 92.81 339 ALA A N 1
ATOM 2652 C CA . ALA A 1 339 ? -12.874 -8.242 23.665 1.00 92.81 339 ALA A CA 1
ATOM 2653 C C . ALA A 1 339 ? -11.946 -8.674 22.521 1.00 92.81 339 ALA A C 1
ATOM 2655 O O . ALA A 1 339 ? -11.451 -7.836 21.763 1.00 92.81 339 ALA A O 1
ATOM 2656 N N . PHE A 1 340 ? -11.706 -9.978 22.394 1.00 90.69 340 PHE A N 1
ATOM 2657 C CA . PHE A 1 340 ? -10.850 -10.568 21.372 1.00 90.69 340 PHE A CA 1
ATOM 2658 C C . PHE A 1 340 ? -11.678 -11.356 20.359 1.00 90.69 340 PHE A C 1
ATOM 2660 O O . PHE A 1 340 ? -12.369 -12.316 20.699 1.00 90.69 340 PHE A O 1
ATOM 2667 N N . MET A 1 341 ? -11.581 -10.949 19.099 1.00 90.12 341 MET A N 1
ATOM 2668 C CA . MET A 1 341 ? -12.163 -11.635 17.955 1.00 90.12 341 MET A CA 1
ATOM 2669 C C . MET A 1 341 ? -11.110 -12.550 17.337 1.00 90.12 341 MET A C 1
ATOM 2671 O O . MET A 1 341 ? -10.085 -12.074 16.829 1.00 90.12 341 MET A O 1
ATOM 2675 N N . ASN A 1 342 ? -11.373 -13.857 17.381 1.00 84.12 342 ASN A N 1
ATOM 2676 C CA . ASN A 1 342 ? -10.458 -14.846 16.827 1.00 84.12 342 ASN A CA 1
ATOM 2677 C C . ASN A 1 342 ? -10.406 -14.780 15.289 1.00 84.12 342 ASN A C 1
ATOM 2679 O O . ASN A 1 342 ? -11.280 -14.206 14.638 1.00 84.12 342 ASN A O 1
ATOM 2683 N N . PHE A 1 343 ? -9.352 -15.350 14.708 1.00 78.62 343 PHE A N 1
ATOM 2684 C CA . PHE A 1 343 ? -9.100 -15.341 13.266 1.00 78.62 343 PHE A CA 1
ATOM 2685 C C . PHE A 1 343 ? -10.244 -15.985 12.460 1.00 78.62 343 PHE A C 1
ATOM 2687 O O . PHE A 1 343 ? -10.621 -15.477 11.396 1.00 78.62 343 PHE A O 1
ATOM 2694 N N . ASP A 1 344 ? -10.842 -17.034 13.025 1.00 77.81 344 ASP A N 1
ATOM 2695 C CA . ASP A 1 344 ? -11.910 -17.824 12.412 1.00 77.81 344 ASP A CA 1
ATOM 2696 C C . ASP A 1 344 ? -13.315 -17.244 12.644 1.00 77.81 344 ASP A C 1
ATOM 2698 O O . ASP A 1 344 ? -14.307 -17.852 12.268 1.00 77.81 344 ASP A O 1
ATOM 2702 N N . TRP A 1 345 ? -13.452 -16.040 13.218 1.00 79.69 345 TRP A N 1
ATOM 2703 C CA . TRP A 1 345 ? -14.756 -15.368 13.293 1.00 79.69 345 TRP A CA 1
ATOM 2704 C C . TRP A 1 345 ? -15.344 -15.167 11.874 1.00 79.69 345 TRP A C 1
ATOM 2706 O O . TRP A 1 345 ? -14.619 -14.687 10.980 1.00 79.69 345 TRP A O 1
ATOM 2716 N N . PRO A 1 346 ? -16.637 -15.490 11.640 1.00 81.62 346 PRO A N 1
ATOM 2717 C CA . PRO A 1 346 ? -17.705 -15.720 12.628 1.00 81.62 346 PRO A CA 1
ATOM 2718 C C . PRO A 1 346 ? -17.884 -17.158 13.147 1.00 81.62 346 PRO A C 1
ATOM 2720 O O . PRO A 1 346 ? -18.779 -17.372 13.961 1.00 81.62 346 PRO A O 1
ATOM 2723 N N . ASP A 1 347 ? -17.071 -18.123 12.714 1.00 84.50 347 ASP A N 1
ATOM 2724 C CA . ASP A 1 347 ? -17.204 -19.529 13.129 1.00 84.50 347 ASP A CA 1
ATOM 2725 C C . ASP A 1 347 ? -16.849 -19.729 14.612 1.00 84.50 347 ASP A C 1
ATOM 2727 O O . ASP A 1 347 ? -17.413 -20.594 15.284 1.00 84.50 347 ASP A O 1
ATOM 2731 N N . GLU A 1 348 ? -15.963 -18.884 15.148 1.00 83.44 348 GLU A N 1
ATOM 2732 C CA . GLU A 1 348 ? -15.661 -18.813 16.577 1.00 83.44 348 GLU A CA 1
ATOM 2733 C C . GLU A 1 348 ? -16.208 -17.540 17.246 1.00 83.44 348 GLU A C 1
ATOM 2735 O O . GLU A 1 348 ? -16.146 -16.455 16.656 1.00 83.44 348 GLU A O 1
ATOM 2740 N N . PRO A 1 349 ? -16.695 -17.630 18.502 1.00 86.81 349 PRO A N 1
ATOM 2741 C CA . PRO A 1 349 ? -17.246 -16.487 19.221 1.00 86.81 349 PRO A CA 1
ATOM 2742 C C . PRO A 1 349 ? -16.166 -15.472 19.616 1.00 86.81 349 PRO A C 1
ATOM 2744 O O . PRO A 1 349 ? -15.000 -15.804 19.847 1.00 86.81 349 PRO A O 1
ATOM 2747 N N . ILE A 1 350 ? -16.576 -14.209 19.746 1.00 88.75 350 ILE A N 1
ATOM 2748 C CA . ILE A 1 350 ? -15.742 -13.166 20.352 1.00 88.75 350 ILE A CA 1
ATOM 2749 C C . ILE A 1 350 ? -15.665 -13.461 21.848 1.00 88.75 350 ILE A C 1
ATOM 2751 O O . ILE A 1 350 ? -16.689 -13.733 22.472 1.00 88.75 350 ILE A O 1
ATOM 2755 N N . LYS A 1 351 ? -14.468 -13.390 22.432 1.00 88.62 351 LYS A N 1
ATOM 2756 C CA . LYS A 1 351 ? -14.260 -13.670 23.857 1.00 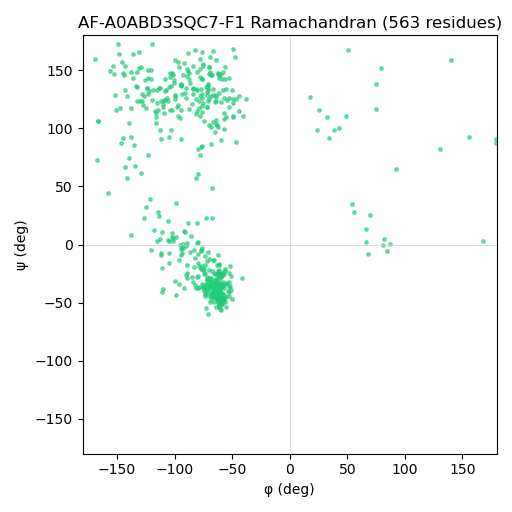88.62 351 LYS A CA 1
ATOM 2757 C C . LYS A 1 351 ? -13.868 -12.418 24.619 1.00 88.62 351 LYS A C 1
ATOM 2759 O O . LYS A 1 351 ? -12.974 -11.690 24.198 1.00 88.62 351 LYS A O 1
ATOM 2764 N N . GLN A 1 352 ? -14.481 -12.200 25.774 1.00 89.56 352 GLN A N 1
ATOM 2765 C CA . GLN A 1 352 ? -14.112 -11.158 26.730 1.00 89.56 352 GLN A CA 1
ATOM 2766 C C . GLN A 1 352 ? -14.044 -11.799 28.110 1.00 89.56 352 GLN A C 1
ATOM 2768 O O . GLN A 1 352 ? -14.984 -12.468 28.533 1.00 89.56 352 GLN A O 1
ATOM 2773 N N . SER A 1 353 ? -12.899 -11.679 28.783 1.00 84.94 353 SER A N 1
ATOM 2774 C CA . SER A 1 353 ? -12.682 -12.312 30.097 1.00 84.94 353 SER A CA 1
ATOM 2775 C C . SER A 1 353 ? -12.921 -13.836 30.096 1.00 84.94 353 SER A C 1
ATOM 2777 O O . SER A 1 353 ? -13.307 -14.417 31.106 1.00 84.94 353 SER A O 1
ATOM 2779 N N . GLY A 1 354 ? -12.713 -14.493 28.948 1.00 81.12 354 GLY A N 1
ATOM 2780 C CA . GLY A 1 354 ? -12.955 -15.929 28.764 1.00 81.12 354 GLY A CA 1
ATOM 2781 C C . GLY A 1 354 ? -14.416 -16.324 28.509 1.00 81.12 354 GLY A C 1
ATOM 2782 O O . GLY A 1 354 ? -14.677 -17.508 28.314 1.00 81.12 354 GLY A O 1
ATOM 2783 N N . LEU A 1 355 ? -15.343 -15.365 28.476 1.00 86.06 355 LEU A N 1
ATOM 2784 C CA . LEU A 1 355 ? -16.758 -15.580 28.176 1.00 86.06 355 LEU A CA 1
ATOM 2785 C C . LEU A 1 355 ? -17.076 -15.181 26.736 1.00 86.06 355 LEU A C 1
ATOM 2787 O O . LEU A 1 355 ? -16.510 -14.216 26.216 1.00 86.06 355 LEU A O 1
ATOM 2791 N N . ASP A 1 356 ? -18.003 -15.905 26.118 1.00 86.88 356 ASP A N 1
ATOM 2792 C CA . ASP A 1 356 ? -18.493 -15.587 24.781 1.00 86.88 356 ASP A CA 1
ATOM 2793 C C . ASP A 1 356 ? -19.371 -14.332 24.834 1.00 86.88 356 ASP A C 1
ATOM 2795 O O . ASP A 1 356 ? -20.298 -14.225 25.641 1.00 86.88 356 ASP A O 1
ATOM 2799 N N . VAL A 1 357 ? -19.067 -13.373 23.965 1.00 87.75 357 VAL A N 1
ATOM 2800 C CA . VAL A 1 357 ? -19.769 -12.096 23.858 1.00 87.75 357 VAL A CA 1
ATOM 2801 C C . VAL A 1 357 ? -20.171 -11.814 22.415 1.00 87.75 357 VAL A C 1
ATOM 2803 O O . VAL A 1 357 ? -19.548 -12.267 21.455 1.00 87.75 357 VAL A O 1
ATOM 2806 N N . VAL A 1 358 ? -21.242 -11.044 22.259 1.00 86.06 358 VAL A N 1
ATOM 2807 C CA . VAL A 1 358 ? -21.737 -10.575 20.962 1.00 86.06 358 VAL A CA 1
ATOM 2808 C C . VAL A 1 358 ? -21.050 -9.265 20.584 1.00 86.06 358 VAL A C 1
ATOM 2810 O O . VAL A 1 358 ? -20.717 -8.461 21.447 1.00 86.06 358 VAL A O 1
ATOM 2813 N N . ILE A 1 359 ? -20.827 -9.017 19.293 1.00 84.38 359 ILE A N 1
ATOM 2814 C CA . ILE A 1 359 ? -20.034 -7.855 18.854 1.00 84.38 359 ILE A CA 1
ATOM 2815 C C . ILE A 1 359 ? -20.635 -6.507 19.282 1.00 84.38 359 ILE A C 1
ATOM 2817 O O . ILE A 1 359 ? -19.896 -5.572 19.548 1.00 84.38 359 ILE A O 1
ATOM 2821 N N . ASN A 1 360 ? -21.958 -6.426 19.427 1.00 79.94 360 ASN A N 1
ATOM 2822 C CA . ASN A 1 360 ? -22.666 -5.224 19.870 1.00 79.94 360 ASN A CA 1
ATOM 2823 C C . ASN A 1 360 ? -22.590 -4.968 21.388 1.00 79.94 360 ASN A C 1
ATOM 2825 O O . ASN A 1 360 ? -23.075 -3.935 21.846 1.00 79.94 360 ASN A O 1
ATOM 2829 N N . SER A 1 361 ? -22.012 -5.878 22.185 1.00 76.56 361 SER A N 1
ATOM 2830 C CA . SER A 1 361 ? -21.862 -5.667 23.631 1.00 76.56 361 SER A CA 1
ATOM 2831 C C . SER A 1 361 ? -20.682 -4.766 23.988 1.00 76.56 361 SER A C 1
ATOM 2833 O O . SER A 1 361 ? -20.600 -4.300 25.126 1.00 76.56 361 SER A O 1
ATOM 2835 N N . ASN A 1 362 ? -19.755 -4.550 23.053 1.00 81.12 362 ASN A N 1
ATOM 2836 C CA . ASN A 1 362 ? -18.572 -3.714 23.221 1.00 81.12 362 ASN A CA 1
ATOM 2837 C C . ASN A 1 362 ? -18.460 -2.749 22.046 1.00 81.12 362 ASN A C 1
ATOM 2839 O O . ASN A 1 362 ? -18.921 -3.058 20.958 1.00 81.12 362 ASN A O 1
ATOM 2843 N N . LEU A 1 363 ? -17.847 -1.593 22.272 1.00 88.81 363 LEU A N 1
ATOM 2844 C CA . LEU A 1 363 ? -17.575 -0.603 21.232 1.00 88.81 363 LEU A CA 1
ATOM 2845 C C . LEU A 1 363 ? -16.215 -0.842 20.568 1.00 88.81 363 LEU A C 1
ATOM 2847 O O . LEU A 1 363 ? -16.010 -0.462 19.417 1.00 88.81 363 LEU A O 1
ATOM 2851 N N . VAL A 1 364 ? -15.280 -1.467 21.292 1.00 93.69 364 VAL A N 1
ATOM 2852 C CA . VAL A 1 364 ? -13.932 -1.767 20.804 1.00 93.69 364 VAL A CA 1
ATOM 2853 C C . VAL A 1 364 ? -13.692 -3.276 20.803 1.00 93.69 364 VAL A C 1
ATOM 2855 O O . VAL A 1 364 ? -13.971 -3.979 21.773 1.00 93.69 364 VAL A O 1
ATOM 2858 N N . THR A 1 365 ? -13.151 -3.810 19.709 1.00 94.38 365 THR A N 1
ATOM 2859 C CA . THR A 1 365 ? -12.748 -5.223 19.613 1.00 94.38 365 THR A CA 1
ATOM 2860 C C . THR A 1 365 ? -11.360 -5.352 19.010 1.00 94.38 365 THR A C 1
ATOM 2862 O O . THR A 1 365 ? -11.038 -4.697 18.023 1.00 94.38 365 THR A O 1
ATOM 2865 N N . LYS A 1 366 ? -10.535 -6.223 19.589 1.00 93.38 366 LYS A N 1
ATOM 2866 C CA . LYS A 1 366 ? -9.198 -6.551 19.093 1.00 93.38 366 LYS A CA 1
ATOM 2867 C C . LYS A 1 366 ? -9.246 -7.786 18.197 1.00 93.38 366 LYS A C 1
ATOM 2869 O O . LYS A 1 366 ? -9.881 -8.775 18.553 1.00 93.38 366 LYS A O 1
ATOM 2874 N N . THR A 1 367 ? -8.517 -7.774 17.086 1.00 91.94 367 THR A N 1
ATOM 2875 C CA . THR A 1 367 ? -8.323 -8.953 16.234 1.00 91.94 367 THR A CA 1
ATOM 2876 C C . THR A 1 367 ? -6.916 -9.018 15.646 1.00 91.94 367 THR A C 1
ATOM 2878 O O . THR A 1 367 ? -6.251 -8.003 15.428 1.00 91.94 367 THR A O 1
ATOM 2881 N N . ASN A 1 368 ? -6.480 -10.242 15.346 1.00 88.12 368 ASN A N 1
ATOM 2882 C CA . ASN A 1 368 ? -5.261 -10.492 14.582 1.00 88.12 368 ASN A CA 1
ATOM 2883 C C . ASN A 1 368 ? -5.516 -10.654 13.071 1.00 88.12 368 ASN A C 1
ATOM 2885 O O . ASN A 1 368 ? -4.576 -10.842 12.297 1.00 88.12 368 ASN A O 1
ATOM 2889 N N . LYS A 1 369 ? -6.783 -10.609 12.639 1.00 86.12 369 LYS A N 1
ATOM 2890 C CA . LYS A 1 369 ? -7.181 -10.725 11.235 1.00 86.12 369 LYS A CA 1
ATOM 2891 C C . LYS A 1 369 ? -6.989 -9.380 10.537 1.00 86.12 369 LYS A C 1
ATOM 2893 O O . LYS A 1 369 ? -7.645 -8.397 10.862 1.00 86.12 369 LYS A O 1
ATOM 2898 N N . VAL A 1 370 ? -6.069 -9.346 9.575 1.00 83.50 370 VAL A N 1
ATOM 2899 C CA . VAL A 1 370 ? -5.690 -8.123 8.841 1.00 83.50 370 VAL A CA 1
ATOM 2900 C C . VAL A 1 370 ? -6.439 -7.947 7.514 1.00 83.50 370 VAL A C 1
ATOM 2902 O O . VAL A 1 370 ? -6.246 -6.946 6.831 1.00 83.50 370 VAL A O 1
ATOM 2905 N N . ASP A 1 371 ? -7.329 -8.879 7.159 1.00 87.25 371 ASP A N 1
ATOM 2906 C CA . ASP A 1 371 ? -8.265 -8.725 6.039 1.00 87.25 371 ASP A CA 1
ATOM 2907 C C . ASP A 1 371 ? -9.443 -7.824 6.445 1.00 87.25 371 ASP A C 1
ATOM 2909 O O . ASP A 1 371 ? -10.544 -8.279 6.780 1.00 87.25 371 ASP A O 1
ATOM 2913 N N . LEU A 1 372 ? -9.172 -6.515 6.464 1.00 90.88 372 LEU A N 1
ATOM 2914 C CA . LEU A 1 372 ? -10.133 -5.510 6.919 1.00 90.88 372 LEU A CA 1
ATOM 2915 C C . LEU A 1 372 ? -11.355 -5.425 6.004 1.00 90.88 372 LEU A C 1
ATOM 2917 O O . LEU A 1 372 ? -12.445 -5.127 6.479 1.00 90.88 372 LEU A O 1
ATOM 2921 N N . LEU A 1 373 ? -11.201 -5.709 4.706 1.00 89.25 373 LEU A N 1
ATOM 2922 C CA . LEU A 1 373 ? -12.307 -5.638 3.753 1.00 89.25 373 LEU A CA 1
ATOM 2923 C C . LEU A 1 373 ? -13.340 -6.735 4.026 1.00 89.25 373 LEU A C 1
ATOM 2925 O O . LEU A 1 373 ? -14.542 -6.462 4.020 1.00 89.25 373 LEU A O 1
ATOM 2929 N N . SER A 1 374 ? -12.886 -7.962 4.290 1.00 88.69 374 SER A N 1
ATOM 2930 C CA . SER A 1 374 ? -13.787 -9.054 4.670 1.00 88.69 374 SER A CA 1
ATOM 2931 C C . SER A 1 374 ? -14.457 -8.789 6.015 1.00 88.69 374 SER A C 1
ATOM 2933 O O . SER A 1 374 ? -15.667 -8.976 6.138 1.00 88.69 374 SER A O 1
ATOM 2935 N N . LEU A 1 375 ? -13.709 -8.282 7.003 1.00 90.94 375 LEU A N 1
ATOM 2936 C CA . LEU A 1 375 ? -14.280 -7.884 8.295 1.00 90.94 375 LEU A CA 1
ATOM 2937 C C . LEU A 1 375 ? -15.333 -6.786 8.139 1.00 90.94 375 LEU A C 1
ATOM 2939 O O . LEU A 1 375 ? -16.417 -6.886 8.712 1.00 90.94 375 LEU A O 1
ATOM 2943 N N . TYR A 1 376 ? -15.051 -5.774 7.318 1.00 92.62 376 TYR A N 1
ATOM 2944 C CA . TYR A 1 376 ? -15.981 -4.685 7.054 1.00 92.62 376 TYR A CA 1
ATOM 2945 C C . TYR A 1 376 ? -17.288 -5.210 6.470 1.00 92.62 376 TYR A C 1
ATOM 2947 O O . TYR A 1 376 ? -18.349 -4.935 7.014 1.00 92.62 376 TYR A O 1
ATOM 2955 N N . LYS A 1 377 ? -17.228 -6.038 5.420 1.00 91.00 377 LYS A N 1
ATOM 2956 C CA . LYS A 1 377 ? -18.425 -6.610 4.781 1.00 91.00 377 LYS A CA 1
ATOM 2957 C C . LYS A 1 377 ? -19.303 -7.409 5.748 1.00 91.00 377 LYS A C 1
ATOM 2959 O O . LYS A 1 377 ? -20.521 -7.395 5.599 1.00 91.00 377 LYS A O 1
ATOM 2964 N N . LEU A 1 378 ? -18.698 -8.094 6.718 1.00 89.88 378 LEU A N 1
ATOM 2965 C CA . LEU A 1 378 ? -19.418 -8.912 7.697 1.00 89.88 378 LEU A CA 1
ATOM 2966 C C . LEU A 1 378 ? -20.033 -8.087 8.836 1.00 89.88 378 LEU A C 1
ATOM 2968 O O . LEU A 1 378 ? -21.120 -8.411 9.310 1.00 89.88 378 LEU A O 1
ATOM 2972 N N . ILE A 1 379 ? -19.341 -7.041 9.292 1.00 90.50 379 ILE A N 1
ATOM 2973 C CA . ILE A 1 379 ? -19.708 -6.295 10.507 1.00 90.50 379 ILE A CA 1
ATOM 2974 C C . ILE A 1 379 ? -20.527 -5.047 10.172 1.00 90.50 379 ILE A C 1
ATOM 2976 O O . ILE A 1 379 ? -21.459 -4.707 10.899 1.00 90.50 379 ILE A O 1
ATOM 2980 N N . ARG A 1 380 ? -20.245 -4.400 9.037 1.00 91.94 380 ARG A N 1
ATOM 2981 C CA . ARG A 1 380 ? -20.925 -3.181 8.583 1.00 91.94 380 ARG A CA 1
ATOM 2982 C C . ARG A 1 380 ? -22.456 -3.277 8.528 1.00 91.94 380 ARG A C 1
ATOM 2984 O O . ARG A 1 380 ? -23.085 -2.264 8.795 1.00 91.94 380 ARG A O 1
ATOM 2991 N N . PRO A 1 381 ? -23.100 -4.425 8.241 1.00 91.06 381 PRO A N 1
ATOM 2992 C CA . PRO A 1 381 ? -24.560 -4.519 8.302 1.00 91.06 381 PRO A CA 1
ATOM 2993 C C . PRO A 1 381 ? -25.169 -4.303 9.699 1.00 91.06 381 PRO A C 1
ATOM 2995 O O . PRO A 1 381 ? -26.368 -4.066 9.794 1.00 91.06 381 PRO A O 1
ATOM 2998 N N . GLN A 1 382 ? -24.379 -4.413 10.775 1.00 88.12 382 GLN A N 1
ATOM 2999 C CA . GLN A 1 382 ? -24.849 -4.300 12.164 1.00 88.12 382 GLN A CA 1
ATOM 3000 C C . GLN A 1 382 ? -24.669 -2.897 12.761 1.00 88.12 382 GLN A C 1
ATOM 3002 O O . GLN A 1 382 ? -25.236 -2.613 13.813 1.00 88.12 382 GLN A O 1
ATOM 3007 N N . PHE A 1 383 ? -23.883 -2.040 12.106 1.00 91.06 383 PHE A N 1
ATOM 3008 C CA . PHE A 1 383 ? -23.510 -0.714 12.596 1.00 91.06 383 PHE A CA 1
ATOM 3009 C C . PHE A 1 383 ? -23.572 0.304 11.459 1.00 91.06 383 PHE A C 1
ATOM 3011 O O . PHE A 1 383 ? -23.264 -0.020 10.316 1.00 91.06 383 PHE A O 1
ATOM 3018 N N . ASP A 1 384 ? -23.901 1.554 11.755 1.00 90.44 384 ASP A N 1
ATOM 3019 C CA . ASP A 1 384 ? -23.872 2.653 10.788 1.00 90.44 384 ASP A CA 1
ATOM 3020 C C . ASP A 1 384 ? -22.460 2.987 10.294 1.00 90.44 384 ASP A C 1
ATOM 3022 O O . ASP A 1 384 ? -22.337 3.482 9.177 1.00 90.44 384 ASP A O 1
ATOM 3026 N N . GLU A 1 385 ? -21.401 2.679 11.050 1.00 92.81 385 GLU A N 1
ATOM 3027 C CA . GLU A 1 385 ? -20.019 2.678 10.551 1.00 92.81 385 GLU A CA 1
ATOM 3028 C C . GLU A 1 385 ? -19.104 1.721 11.334 1.00 92.81 385 GLU A C 1
ATOM 3030 O O . GLU A 1 385 ? -19.333 1.423 12.505 1.00 92.81 385 GLU A O 1
ATOM 3035 N N . VAL A 1 386 ? -18.040 1.238 10.689 1.00 95.06 386 VAL A N 1
ATOM 3036 C CA . VAL A 1 386 ? -16.991 0.436 11.332 1.00 95.06 386 VAL A CA 1
ATOM 3037 C C . VAL A 1 386 ? -15.637 1.084 11.079 1.00 95.06 386 VAL A C 1
ATOM 3039 O O . VAL A 1 386 ? -15.178 1.166 9.937 1.00 95.06 386 VAL A O 1
ATOM 3042 N N . PHE A 1 387 ? -14.983 1.508 12.156 1.00 96.31 387 PHE A N 1
ATOM 3043 C CA . PHE A 1 387 ? -13.647 2.087 12.124 1.00 96.31 387 PHE A CA 1
ATOM 3044 C C . PHE A 1 387 ? -12.595 1.024 12.389 1.00 96.31 387 PHE A C 1
ATOM 3046 O O . PHE A 1 387 ? -12.719 0.229 13.317 1.00 96.31 387 PHE A O 1
ATOM 3053 N N . PHE A 1 388 ? -11.512 1.057 11.626 1.00 96.25 388 PHE A N 1
ATOM 3054 C CA . PHE A 1 388 ? -10.349 0.221 11.874 1.00 96.25 388 PHE A CA 1
ATOM 3055 C C . PHE A 1 388 ? -9.197 1.059 12.401 1.00 96.25 388 PHE A C 1
ATOM 3057 O O . PHE A 1 388 ? -8.846 2.086 11.822 1.00 96.25 388 PHE A O 1
ATOM 3064 N N . VAL A 1 389 ? -8.572 0.585 13.471 1.00 95.50 389 VAL A N 1
ATOM 3065 C CA . VAL A 1 389 ? -7.334 1.144 14.008 1.00 95.50 389 VAL A CA 1
ATOM 3066 C C . VAL A 1 389 ? -6.249 0.095 13.881 1.00 95.50 389 VAL A C 1
ATOM 3068 O O . VAL A 1 389 ? -6.286 -0.963 14.511 1.00 95.50 389 VAL A O 1
ATOM 3071 N N . VAL A 1 390 ? -5.283 0.394 13.030 1.00 92.81 390 VAL A N 1
ATOM 3072 C CA . VAL A 1 390 ? -4.271 -0.543 12.581 1.00 92.81 390 VAL A CA 1
ATOM 3073 C C . VAL A 1 390 ? -2.931 -0.149 13.174 1.00 92.81 390 VAL A C 1
ATOM 3075 O O . VAL A 1 390 ? -2.441 0.944 12.910 1.00 92.81 390 VAL A O 1
ATOM 3078 N N . SER A 1 391 ? -2.332 -1.026 13.978 1.00 87.94 391 SER A N 1
ATOM 3079 C CA . SER A 1 391 ? -1.014 -0.774 14.571 1.00 87.94 391 SER A CA 1
ATOM 3080 C C . SER A 1 391 ? 0.069 -1.553 13.822 1.00 87.94 391 SER A C 1
ATOM 3082 O O . SER A 1 391 ? 0.075 -2.791 13.857 1.00 87.94 391 SER A O 1
ATOM 3084 N N . ASN A 1 392 ? 0.990 -0.841 13.175 1.00 78.19 392 ASN A N 1
ATOM 3085 C CA . ASN A 1 392 ? 2.075 -1.419 12.386 1.00 78.19 392 ASN A CA 1
ATOM 3086 C C . ASN A 1 392 ? 3.319 -1.711 13.240 1.00 78.19 392 ASN A C 1
ATOM 3088 O O . ASN A 1 392 ? 3.620 -1.010 14.202 1.00 78.19 392 ASN A O 1
ATOM 3092 N N . ARG A 1 393 ? 4.085 -2.745 12.863 1.00 66.06 393 ARG A N 1
ATOM 3093 C CA . ARG A 1 393 ? 5.445 -2.996 13.372 1.00 66.06 393 ARG A CA 1
ATOM 3094 C C . ARG A 1 393 ? 6.355 -3.229 12.177 1.00 66.06 393 ARG A C 1
ATOM 3096 O O . ARG A 1 393 ? 6.091 -4.149 11.414 1.00 66.06 393 ARG A O 1
ATOM 3103 N N . GLY A 1 394 ? 7.427 -2.445 12.041 1.00 55.47 394 GLY A N 1
ATOM 3104 C CA . GLY A 1 394 ? 8.190 -2.248 10.795 1.00 55.47 394 GLY A CA 1
ATOM 3105 C C . GLY A 1 394 ? 8.496 -3.455 9.885 1.00 55.47 394 GLY A C 1
ATOM 3106 O O . GLY A 1 394 ? 8.595 -3.260 8.683 1.00 55.47 394 GLY A O 1
ATOM 3107 N N . ARG A 1 395 ? 8.618 -4.694 10.391 1.00 44.72 395 ARG A N 1
ATOM 3108 C CA . ARG A 1 395 ? 8.839 -5.907 9.561 1.00 44.72 395 ARG A CA 1
ATOM 3109 C C . ARG A 1 395 ? 7.565 -6.612 9.078 1.00 44.72 395 ARG A C 1
ATOM 3111 O O . ARG A 1 395 ? 7.631 -7.433 8.177 1.00 44.72 395 ARG A O 1
ATOM 3118 N N . SER A 1 396 ? 6.429 -6.332 9.698 1.00 55.47 396 SER A N 1
ATOM 3119 C CA . SER A 1 396 ? 5.110 -6.887 9.387 1.00 55.47 396 SER A CA 1
ATOM 3120 C C . SER A 1 396 ? 4.140 -5.719 9.235 1.00 55.47 396 SER A C 1
ATOM 3122 O O . SER A 1 396 ? 3.232 -5.543 10.052 1.00 55.47 396 SER A O 1
ATOM 3124 N N . ARG A 1 397 ? 4.428 -4.860 8.248 1.00 61.00 397 ARG A N 1
ATOM 3125 C CA . ARG A 1 397 ? 3.581 -3.723 7.889 1.00 61.00 397 ARG A CA 1
ATOM 3126 C C . ARG A 1 397 ? 2.328 -4.234 7.199 1.00 61.00 397 ARG A C 1
ATOM 3128 O O . ARG A 1 397 ? 2.395 -5.068 6.297 1.00 61.00 397 ARG A O 1
ATOM 3135 N N . ILE A 1 398 ? 1.188 -3.748 7.662 1.00 67.06 398 ILE A N 1
ATOM 3136 C CA . ILE A 1 398 ? -0.073 -3.908 6.952 1.00 67.06 398 ILE A CA 1
ATOM 3137 C C . ILE A 1 398 ? 0.012 -3.004 5.721 1.00 67.06 398 ILE A C 1
ATOM 3139 O O . ILE A 1 398 ? 0.566 -1.915 5.812 1.00 67.06 398 ILE A O 1
ATOM 3143 N N . ASN A 1 399 ? -0.455 -3.499 4.570 1.00 71.75 399 ASN A N 1
ATOM 3144 C CA . ASN A 1 399 ? -0.333 -2.814 3.282 1.00 71.75 399 ASN A CA 1
ATOM 3145 C C . ASN A 1 399 ? -0.800 -1.349 3.396 1.00 71.75 399 ASN A C 1
ATOM 3147 O O . ASN A 1 399 ? -1.938 -1.102 3.801 1.00 71.75 399 ASN A O 1
ATOM 3151 N N . ASP A 1 400 ? 0.060 -0.400 3.015 1.00 72.50 400 ASP A N 1
ATOM 3152 C CA . ASP A 1 400 ? -0.193 1.044 3.103 1.00 72.50 400 ASP A CA 1
ATOM 3153 C C . ASP A 1 400 ? -1.449 1.473 2.324 1.00 72.50 400 ASP A C 1
ATOM 3155 O O . ASP A 1 400 ? -2.107 2.451 2.683 1.00 72.50 400 ASP A O 1
ATOM 3159 N N . GLU A 1 401 ? -1.865 0.699 1.312 1.00 77.44 401 GLU A N 1
ATOM 3160 C CA . GLU A 1 401 ? -3.142 0.896 0.614 1.00 77.44 401 GLU A CA 1
ATOM 3161 C C . GLU A 1 401 ? -4.348 0.851 1.561 1.00 77.44 401 GLU A C 1
ATOM 3163 O O . GLU A 1 401 ? -5.324 1.577 1.370 1.00 77.44 401 GLU A O 1
ATOM 3168 N N . VAL A 1 402 ? -4.281 0.026 2.609 1.00 82.94 402 VAL A N 1
ATOM 3169 C CA . VAL A 1 402 ? -5.354 -0.121 3.597 1.00 82.94 402 VAL A CA 1
ATOM 3170 C C . VAL A 1 402 ? -5.489 1.154 4.434 1.00 82.94 402 VAL A C 1
ATOM 3172 O O . VAL A 1 402 ? -6.595 1.544 4.801 1.00 82.94 402 VAL A O 1
ATOM 3175 N N . CYS A 1 403 ? -4.389 1.875 4.652 1.00 84.44 403 CYS A N 1
ATOM 3176 C CA . CYS A 1 403 ? -4.387 3.180 5.310 1.00 84.44 403 CYS A CA 1
ATOM 3177 C C . CYS A 1 403 ? -5.031 4.284 4.449 1.00 84.44 403 CYS A C 1
ATOM 3179 O O . CYS A 1 403 ? -5.337 5.366 4.954 1.00 84.44 403 CYS A O 1
ATOM 3181 N N . GLY A 1 404 ? -5.275 4.027 3.159 1.00 83.69 404 GLY A N 1
ATOM 3182 C CA . GLY A 1 404 ? -5.982 4.934 2.255 1.00 83.69 404 GLY A CA 1
ATOM 3183 C C . GLY A 1 404 ? -7.495 5.005 2.493 1.00 83.69 404 GLY A C 1
ATOM 3184 O O . GLY A 1 404 ? -8.109 6.027 2.183 1.00 83.69 404 GLY A O 1
ATOM 3185 N N . TYR A 1 405 ? -8.109 3.973 3.083 1.00 90.50 405 TYR A N 1
ATOM 3186 C CA . TYR A 1 405 ? -9.559 3.936 3.307 1.00 90.50 405 TYR A CA 1
ATOM 3187 C C . TYR A 1 405 ? -10.005 4.927 4.390 1.00 90.50 405 TYR A C 1
ATOM 3189 O O . TYR A 1 405 ? -9.437 4.960 5.483 1.00 90.50 405 TYR A O 1
ATOM 3197 N N . LYS A 1 406 ? -11.065 5.704 4.116 1.00 91.88 406 LYS A N 1
ATOM 3198 C CA . LYS A 1 406 ? -11.578 6.770 5.007 1.00 91.88 406 LYS A CA 1
ATOM 3199 C C . LYS A 1 406 ? -11.881 6.274 6.431 1.00 91.88 406 LYS A C 1
ATOM 3201 O O . LYS A 1 406 ? -11.668 7.008 7.390 1.00 91.88 406 LYS A O 1
ATOM 3206 N N . ASN A 1 407 ? -12.321 5.028 6.585 1.00 93.56 407 ASN A N 1
ATOM 3207 C CA . ASN A 1 407 ? -12.639 4.394 7.867 1.00 93.56 407 ASN A CA 1
ATOM 3208 C C . ASN A 1 407 ? -11.463 3.632 8.511 1.00 93.56 407 ASN A C 1
ATOM 3210 O O . ASN A 1 407 ? -11.666 2.918 9.488 1.00 93.56 407 ASN A O 1
ATOM 3214 N N . VAL A 1 408 ? -10.234 3.797 8.014 1.00 95.19 408 VAL A N 1
ATOM 3215 C CA . VAL A 1 408 ? -9.024 3.179 8.577 1.00 95.19 408 VAL A CA 1
ATOM 3216 C C . VAL A 1 408 ? -8.072 4.251 9.109 1.00 95.19 408 VAL A C 1
ATOM 3218 O O . VAL A 1 408 ? -7.771 5.225 8.418 1.00 95.19 408 VAL A O 1
ATOM 3221 N N . LEU A 1 409 ? -7.567 4.055 10.326 1.00 95.06 409 LEU A N 1
ATOM 3222 C CA . LEU A 1 409 ? -6.493 4.823 10.950 1.00 95.06 409 LEU A CA 1
ATOM 3223 C C . LEU A 1 409 ? -5.279 3.916 11.156 1.00 95.06 409 LEU A C 1
ATOM 3225 O O . LEU A 1 409 ? -5.333 2.988 11.959 1.00 95.06 409 LEU A O 1
ATOM 3229 N N . CYS A 1 410 ? -4.174 4.222 10.484 1.00 92.12 410 CYS A N 1
ATOM 3230 C CA . CYS A 1 410 ? -2.902 3.544 10.710 1.00 92.12 410 CYS A CA 1
ATOM 3231 C C . CYS A 1 410 ? -2.032 4.309 11.712 1.00 92.12 410 CYS A C 1
ATOM 3233 O O . CYS A 1 410 ? -1.941 5.544 11.682 1.00 92.12 410 CYS A O 1
ATOM 3235 N N . ILE A 1 411 ? -1.414 3.552 12.611 1.00 91.12 411 ILE A N 1
ATOM 3236 C CA . ILE A 1 411 ? -0.526 4.042 13.658 1.00 91.12 411 ILE A CA 1
ATOM 3237 C C . ILE A 1 411 ? 0.778 3.262 13.556 1.00 91.12 411 ILE A C 1
ATOM 3239 O O . ILE A 1 411 ? 0.791 2.031 13.669 1.00 91.12 411 ILE A O 1
ATOM 3243 N N . GLU A 1 412 ? 1.870 3.983 13.336 1.00 87.06 412 GLU A N 1
ATOM 3244 C CA . GLU A 1 412 ? 3.200 3.387 13.313 1.00 87.06 412 GLU A CA 1
ATOM 3245 C C . GLU A 1 412 ? 3.679 3.070 14.734 1.00 87.06 412 GLU A C 1
ATOM 3247 O O . GLU A 1 412 ? 3.270 3.698 15.713 1.00 87.06 412 GLU A O 1
ATOM 3252 N N . TYR A 1 413 ? 4.568 2.082 14.862 1.00 84.38 413 TYR A N 1
ATOM 3253 C CA . TYR A 1 413 ? 5.095 1.662 16.163 1.00 84.38 413 TYR A CA 1
ATOM 3254 C C . TYR A 1 413 ? 5.756 2.821 16.914 1.00 84.38 413 TYR A C 1
ATOM 3256 O O . TYR A 1 413 ? 5.628 2.933 18.130 1.00 84.38 413 TYR A O 1
ATOM 3264 N N . GLU A 1 414 ? 6.449 3.691 16.185 1.00 84.19 414 GLU A N 1
ATOM 3265 C CA . GLU A 1 414 ? 7.160 4.849 16.710 1.00 84.19 414 GLU A CA 1
ATOM 3266 C C . GLU A 1 414 ? 6.213 5.873 17.349 1.00 84.19 414 GLU A C 1
ATOM 3268 O O . GLU A 1 414 ? 6.598 6.514 18.323 1.00 84.19 414 GLU A O 1
ATOM 3273 N N . GLU A 1 415 ? 4.970 5.979 16.864 1.00 88.19 415 GLU A N 1
ATOM 3274 C CA . GLU A 1 415 ? 3.945 6.881 17.411 1.00 88.19 415 GLU A CA 1
ATOM 3275 C C . GLU A 1 415 ? 3.370 6.387 18.748 1.00 88.19 415 GLU A C 1
ATOM 3277 O O . GLU A 1 415 ? 2.759 7.162 19.477 1.00 88.19 415 GLU A O 1
ATOM 3282 N N . LEU A 1 416 ? 3.556 5.103 19.074 1.00 89.62 416 LEU A N 1
ATOM 3283 C CA . LEU A 1 416 ? 3.068 4.475 20.308 1.00 89.62 416 LEU A CA 1
ATOM 3284 C C . LEU A 1 416 ? 4.105 4.497 21.441 1.00 89.62 416 LEU A C 1
ATOM 3286 O O . LEU A 1 416 ? 3.851 3.952 22.517 1.00 89.62 416 LEU A O 1
ATOM 3290 N N . ARG A 1 417 ? 5.289 5.072 21.202 1.00 86.56 417 ARG A N 1
ATOM 3291 C CA . ARG A 1 417 ? 6.392 5.092 22.168 1.00 86.56 417 ARG A CA 1
ATOM 3292 C C . ARG A 1 417 ? 6.273 6.281 23.116 1.00 86.56 417 ARG A C 1
ATOM 3294 O O . ARG A 1 417 ? 5.967 7.391 22.697 1.00 86.56 417 ARG A O 1
ATOM 3301 N N . TYR A 1 418 ? 6.566 6.029 24.383 1.00 86.25 418 TYR A N 1
ATOM 3302 C CA . TYR A 1 418 ? 6.657 7.027 25.441 1.00 86.25 418 TYR A CA 1
ATOM 3303 C C . TYR A 1 418 ? 7.621 6.514 26.511 1.00 86.25 418 TYR A C 1
ATOM 3305 O O . TYR A 1 418 ? 7.667 5.308 26.753 1.00 86.25 418 TYR A O 1
ATOM 3313 N N . ASP A 1 419 ? 8.352 7.420 27.157 1.00 82.19 419 ASP A N 1
ATOM 3314 C CA . ASP A 1 419 ? 9.363 7.070 28.160 1.00 82.19 419 ASP A CA 1
ATOM 3315 C C . ASP A 1 419 ? 8.951 7.477 29.587 1.00 82.19 419 ASP A C 1
ATOM 3317 O O . ASP A 1 419 ? 9.485 6.985 30.586 1.00 82.19 419 ASP A O 1
ATOM 3321 N N . ASN A 1 420 ? 8.013 8.417 29.704 1.00 85.88 420 ASN A N 1
ATOM 3322 C CA . ASN A 1 420 ? 7.556 8.984 30.970 1.00 85.88 420 ASN A CA 1
ATOM 3323 C C . ASN A 1 420 ? 6.079 9.405 30.901 1.00 85.88 420 ASN A C 1
ATOM 3325 O O . ASN A 1 420 ? 5.452 9.368 29.846 1.00 85.88 420 ASN A O 1
ATOM 3329 N N . VAL A 1 421 ? 5.514 9.802 32.045 1.00 86.50 421 VAL A N 1
ATOM 3330 C CA . VAL A 1 421 ? 4.086 10.142 32.176 1.00 86.50 421 VAL A CA 1
ATOM 3331 C C . VAL A 1 421 ? 3.692 11.361 31.331 1.00 86.50 421 VAL A C 1
ATOM 3333 O O . VAL A 1 421 ? 2.569 11.421 30.832 1.00 86.50 421 VAL A O 1
ATOM 3336 N N . ASP A 1 422 ? 4.590 12.327 31.142 1.00 87.56 422 ASP A N 1
ATOM 3337 C CA . ASP A 1 422 ? 4.290 13.515 30.337 1.00 87.56 422 ASP A CA 1
ATOM 3338 C C . ASP A 1 422 ? 4.290 13.182 28.840 1.00 87.56 422 ASP A C 1
ATOM 3340 O O . ASP A 1 422 ? 3.382 13.594 28.118 1.00 87.56 422 ASP A O 1
ATOM 3344 N N . GLU A 1 423 ? 5.230 12.350 28.387 1.00 89.94 423 GLU A N 1
ATOM 3345 C CA . GLU A 1 423 ? 5.222 11.781 27.035 1.00 89.94 423 GLU A CA 1
ATOM 3346 C C . GLU A 1 423 ? 4.025 10.862 26.797 1.00 89.94 423 GLU A C 1
ATOM 3348 O O . GLU A 1 423 ? 3.438 10.909 25.721 1.00 89.94 423 GLU A O 1
ATOM 3353 N N . LEU A 1 424 ? 3.603 10.084 27.798 1.00 91.06 424 LEU A N 1
ATOM 3354 C CA . LEU A 1 424 ? 2.389 9.270 27.729 1.00 91.06 424 LEU A CA 1
ATOM 3355 C C . LEU A 1 424 ? 1.156 10.150 27.486 1.00 91.06 424 LEU A C 1
ATOM 3357 O O . LEU A 1 424 ? 0.358 9.863 26.595 1.00 91.06 424 LEU A O 1
ATOM 3361 N N . ARG A 1 425 ? 1.011 11.251 28.235 1.00 92.62 425 ARG A N 1
ATOM 3362 C CA . ARG A 1 425 ? -0.078 12.220 28.024 1.00 92.62 425 ARG A CA 1
ATOM 3363 C C . ARG A 1 425 ? -0.008 12.855 26.639 1.00 92.62 425 ARG A C 1
ATOM 3365 O O . ARG A 1 425 ? -1.035 12.963 25.974 1.00 92.62 425 ARG A O 1
ATOM 3372 N N . ALA A 1 426 ? 1.185 13.257 26.200 1.00 91.38 426 ALA A N 1
ATOM 3373 C CA . ALA A 1 426 ? 1.384 13.851 24.882 1.00 91.38 426 ALA A CA 1
ATOM 3374 C C . ALA A 1 426 ? 1.045 12.864 23.753 1.00 91.38 426 ALA A C 1
ATOM 3376 O O . ALA A 1 426 ? 0.351 13.232 22.807 1.00 91.38 426 ALA A O 1
ATOM 3377 N N . MET A 1 427 ? 1.472 11.605 23.882 1.00 94.94 427 MET A N 1
ATOM 3378 C CA . MET A 1 427 ? 1.167 10.525 22.947 1.00 94.94 427 MET A CA 1
ATOM 3379 C C . MET A 1 427 ? -0.342 10.269 22.884 1.00 94.94 427 MET A C 1
ATOM 3381 O O . MET A 1 427 ? -0.913 10.290 21.795 1.00 94.94 427 MET A O 1
ATOM 3385 N N . VAL A 1 428 ? -1.021 10.132 24.031 1.00 96.00 428 VAL A N 1
ATOM 3386 C CA . VAL A 1 428 ? -2.482 9.948 24.071 1.00 96.00 428 VAL A CA 1
ATOM 3387 C C . VAL A 1 428 ? -3.205 11.128 23.424 1.00 96.00 428 VAL A C 1
ATOM 3389 O O . VAL A 1 428 ? -4.104 10.910 22.611 1.00 96.00 428 VAL A O 1
ATOM 3392 N N . GLY A 1 429 ? -2.804 12.366 23.724 1.00 94.00 429 GLY A N 1
ATOM 3393 C CA . GLY A 1 429 ? -3.387 13.561 23.109 1.00 94.00 429 GLY A CA 1
ATOM 3394 C C . GLY A 1 429 ? -3.186 13.594 21.590 1.00 94.00 429 GLY A C 1
ATOM 3395 O O . GLY A 1 429 ? -4.128 13.846 20.837 1.00 94.00 429 GLY A O 1
ATOM 3396 N N . MET A 1 430 ? -1.982 13.258 21.117 1.00 94.88 430 MET A N 1
ATOM 3397 C CA . MET A 1 430 ? -1.660 13.173 19.691 1.00 94.88 430 MET A CA 1
ATOM 3398 C C . MET A 1 430 ? -2.502 12.108 18.977 1.00 94.88 430 MET A C 1
ATOM 3400 O O . MET A 1 430 ? -3.110 12.405 17.947 1.00 94.88 430 MET A O 1
ATOM 3404 N N . LEU A 1 431 ? -2.572 10.884 19.512 1.00 95.44 431 LEU A N 1
ATOM 3405 C CA . LEU A 1 431 ? -3.353 9.801 18.909 1.00 95.44 431 LEU A CA 1
ATOM 3406 C C . LEU A 1 431 ? -4.850 10.116 18.905 1.00 95.44 431 LEU A C 1
ATOM 3408 O O . LEU A 1 431 ? -5.528 9.875 17.907 1.00 95.44 431 LEU A O 1
ATOM 3412 N N . THR A 1 432 ? -5.363 10.700 19.989 1.00 94.19 432 THR A N 1
ATOM 3413 C CA . THR A 1 432 ? -6.777 11.087 20.109 1.00 94.19 432 THR A CA 1
ATOM 3414 C C . THR A 1 432 ? -7.135 12.176 19.103 1.00 94.19 432 THR A C 1
ATOM 3416 O O . THR A 1 432 ? -8.159 12.081 18.423 1.00 94.19 432 THR A O 1
ATOM 3419 N N . LEU A 1 433 ? -6.255 13.163 18.909 1.00 91.44 433 LEU A N 1
ATOM 3420 C CA . LEU A 1 433 ? -6.413 14.171 17.864 1.00 91.44 433 LEU A CA 1
ATOM 3421 C C . LEU A 1 433 ? -6.364 13.548 16.460 1.00 91.44 433 LEU A C 1
ATOM 3423 O O . LEU A 1 433 ? -7.186 13.891 15.607 1.00 91.44 433 LEU A O 1
ATOM 3427 N N . LYS A 1 434 ? -5.435 12.614 16.222 1.00 93.38 434 LYS A N 1
ATOM 3428 C CA . LYS A 1 434 ? -5.306 11.893 14.946 1.00 93.38 434 LYS A CA 1
ATOM 3429 C C . LYS A 1 434 ? -6.573 11.091 14.636 1.00 93.38 434 LYS A C 1
ATOM 3431 O O . LYS A 1 434 ? -7.069 11.164 13.514 1.00 93.38 434 LYS A O 1
ATOM 3436 N N . PHE A 1 435 ? -7.132 10.398 15.628 1.00 93.31 435 PHE A N 1
ATOM 3437 C CA . PHE A 1 435 ? -8.400 9.673 15.523 1.00 93.31 435 PHE A CA 1
ATOM 3438 C C . PHE A 1 435 ? -9.559 10.612 15.193 1.00 93.31 435 PHE A C 1
ATOM 3440 O O . PHE A 1 435 ? -10.274 10.386 14.217 1.00 93.31 435 PHE A O 1
ATOM 3447 N N . ARG A 1 436 ? -9.701 11.705 15.956 1.00 89.56 436 ARG A N 1
ATOM 3448 C CA . ARG A 1 436 ? -10.762 12.700 15.753 1.00 89.56 436 ARG A CA 1
ATOM 3449 C C . ARG A 1 436 ? -10.718 13.276 14.341 1.00 89.56 436 ARG A C 1
ATOM 3451 O O . ARG A 1 436 ? -11.736 13.293 13.663 1.00 89.56 436 ARG A O 1
ATOM 3458 N N . LYS A 1 437 ? -9.533 13.685 13.880 1.00 90.19 437 LYS A N 1
ATOM 3459 C CA . LYS A 1 437 ? -9.334 14.242 12.536 1.00 90.19 437 LYS A CA 1
ATOM 3460 C C . LYS A 1 437 ? -9.583 13.205 11.442 1.00 90.19 437 LYS A C 1
ATOM 3462 O O . LYS A 1 437 ? -10.156 13.523 10.406 1.00 90.19 437 LYS A O 1
ATOM 3467 N N . ARG A 1 438 ? -9.152 11.955 11.646 1.00 92.62 438 ARG A N 1
ATOM 3468 C CA . ARG A 1 438 ? -9.322 10.897 10.642 1.00 92.62 438 ARG A CA 1
ATOM 3469 C C . ARG A 1 438 ? -10.792 10.561 10.408 1.00 92.62 438 ARG A C 1
ATOM 3471 O O . ARG A 1 438 ? -11.191 10.357 9.265 1.00 92.62 438 ARG A O 1
ATOM 3478 N N . PHE A 1 439 ? -11.582 10.540 11.472 1.00 92.12 439 PHE A N 1
ATOM 3479 C CA . PHE A 1 439 ? -12.995 10.165 11.434 1.00 92.12 439 PHE A CA 1
ATOM 3480 C C . PHE A 1 439 ? -13.936 11.370 11.575 1.00 92.12 439 PHE A C 1
ATOM 3482 O O . PHE A 1 439 ? -15.117 11.221 11.884 1.00 92.12 439 PHE A O 1
ATOM 3489 N N . GLU A 1 440 ? -13.426 12.572 11.291 1.00 89.12 440 GLU A N 1
ATOM 3490 C CA . GLU A 1 440 ? -14.171 13.833 11.355 1.00 89.12 440 GLU A CA 1
ATOM 3491 C C . GLU A 1 440 ? -15.406 13.820 10.447 1.00 89.12 440 GLU A C 1
ATOM 3493 O O . GLU A 1 440 ? -16.435 14.387 10.799 1.00 89.12 440 GLU A O 1
ATOM 3498 N N . TYR A 1 441 ? -15.343 13.112 9.314 1.00 87.56 441 TYR A N 1
ATOM 3499 C CA . TYR A 1 441 ? -16.475 12.974 8.393 1.00 87.56 441 TYR A CA 1
ATOM 3500 C C . TYR A 1 441 ? -17.704 12.304 9.030 1.00 87.56 441 TYR A C 1
ATOM 3502 O O . TYR A 1 441 ? -18.817 12.537 8.569 1.00 87.56 441 TYR A O 1
ATOM 3510 N N . PHE A 1 442 ? -17.506 11.471 10.058 1.00 87.88 442 PHE A N 1
ATOM 3511 C CA . PHE A 1 442 ? -18.583 10.780 10.766 1.00 87.88 442 PHE A CA 1
ATOM 3512 C C . PHE A 1 442 ? -18.948 11.494 12.070 1.00 87.88 442 PHE A C 1
ATOM 3514 O O . PHE A 1 442 ? -20.123 11.670 12.369 1.00 87.88 442 PHE A O 1
ATOM 3521 N N . PHE A 1 443 ? -17.951 11.937 12.844 1.00 83.19 443 PHE A N 1
ATOM 3522 C CA . PHE A 1 443 ? -18.192 12.564 14.150 1.00 83.19 443 PHE A CA 1
ATOM 3523 C C . PHE A 1 443 ? -18.538 14.061 14.076 1.00 83.19 443 PHE A C 1
ATOM 3525 O O . PHE A 1 443 ? -19.119 14.601 15.022 1.00 83.19 443 PHE A O 1
ATOM 3532 N N . GLY A 1 444 ? -18.208 14.720 12.961 1.00 77.88 444 GLY A N 1
ATOM 3533 C CA . GLY A 1 444 ? -18.334 16.161 12.756 1.00 77.88 444 GLY A CA 1
ATOM 3534 C C . GLY A 1 444 ? -17.204 16.970 13.409 1.00 77.88 444 GLY A C 1
ATOM 3535 O O . GLY A 1 444 ? -16.645 16.585 14.434 1.00 77.88 444 GLY A O 1
ATOM 3536 N N . ALA A 1 445 ? -16.897 18.139 12.836 1.00 67.12 445 ALA A N 1
ATOM 3537 C CA . ALA A 1 445 ? -15.809 19.023 13.279 1.00 67.12 445 ALA A CA 1
ATOM 3538 C C . ALA A 1 445 ? -15.972 19.573 14.715 1.00 67.12 445 ALA A C 1
ATOM 3540 O O . ALA A 1 445 ? -14.993 19.928 15.365 1.00 67.12 445 ALA A O 1
ATOM 3541 N N . ASN A 1 446 ? -17.212 19.641 15.217 1.00 55.81 446 ASN A N 1
ATOM 3542 C CA . ASN A 1 446 ? -17.579 20.399 16.418 1.00 55.81 446 ASN A CA 1
ATOM 3543 C C . ASN A 1 446 ? -18.286 19.553 17.486 1.00 55.81 446 ASN A C 1
ATOM 3545 O O . ASN A 1 446 ? -19.159 20.069 18.180 1.00 55.81 446 ASN A O 1
ATOM 3549 N N . ASN A 1 447 ? -17.958 18.265 17.614 1.00 62.12 447 ASN A N 1
ATOM 3550 C CA . ASN A 1 447 ? -18.599 17.408 18.612 1.00 62.12 447 ASN A CA 1
ATOM 3551 C C . ASN A 1 447 ? -17.672 17.134 19.817 1.00 62.12 447 ASN A C 1
ATOM 3553 O O . ASN A 1 447 ? -16.855 16.211 19.764 1.00 62.12 447 ASN A O 1
ATOM 3557 N N . PRO A 1 448 ? -17.746 17.945 20.891 1.00 58.56 448 PRO A N 1
ATOM 3558 C CA . PRO A 1 448 ? -16.848 17.840 22.042 1.00 58.56 448 PRO A CA 1
ATOM 3559 C C . PRO A 1 448 ? -17.108 16.612 22.933 1.00 58.56 448 PRO A C 1
ATOM 3561 O O . PRO A 1 448 ? -16.245 16.270 23.741 1.00 58.56 448 PRO A O 1
ATOM 3564 N N . ASP A 1 449 ? -18.253 15.938 22.784 1.00 62.53 449 ASP A N 1
ATOM 3565 C CA . ASP A 1 449 ? -18.727 14.971 23.783 1.00 62.53 449 ASP A CA 1
ATOM 3566 C C . ASP A 1 449 ? -18.144 13.556 23.627 1.00 62.53 449 ASP A C 1
ATOM 3568 O O . ASP A 1 449 ? -18.013 12.840 24.618 1.00 62.53 449 ASP A O 1
ATOM 3572 N N . LEU A 1 450 ? -17.760 13.129 22.416 1.00 66.25 450 LEU A N 1
ATOM 3573 C CA . LEU A 1 450 ? -17.336 11.736 22.185 1.00 66.25 450 LEU A CA 1
ATOM 3574 C C . LEU A 1 450 ? -15.877 11.457 22.595 1.00 66.25 450 LEU A C 1
ATOM 3576 O O . LEU A 1 450 ? -15.528 10.331 22.936 1.00 66.25 450 LEU A O 1
ATOM 3580 N N . LEU A 1 451 ? -15.014 12.474 22.550 1.00 81.25 451 LEU A N 1
ATOM 3581 C CA . LEU A 1 451 ? -13.589 12.383 22.889 1.00 81.25 451 LEU A CA 1
ATOM 3582 C C . LEU A 1 451 ? -13.220 13.568 23.776 1.00 81.25 451 LEU A C 1
ATOM 3584 O O . LEU A 1 451 ? -12.515 14.483 23.341 1.00 81.25 451 LEU A O 1
ATOM 3588 N N . SER A 1 452 ? -13.769 13.572 24.988 1.00 82.75 452 SER A N 1
ATOM 3589 C CA . SER A 1 452 ? -13.585 14.651 25.952 1.00 82.75 452 SER A CA 1
ATOM 3590 C C . SER A 1 452 ? -12.196 14.579 26.611 1.00 82.75 452 SER A C 1
ATOM 3592 O O . SER A 1 452 ? -11.532 13.536 26.578 1.00 82.75 452 SER A O 1
ATOM 3594 N N . PRO A 1 453 ? -11.749 15.651 27.289 1.00 87.31 453 PRO A N 1
ATOM 3595 C CA . PRO A 1 453 ? -10.551 15.596 28.127 1.00 87.31 453 PRO A CA 1
ATOM 3596 C C . PRO A 1 453 ? -10.614 14.509 29.215 1.00 87.31 453 PRO A C 1
ATOM 3598 O O . PRO A 1 453 ? -9.577 14.072 29.710 1.00 87.31 453 PRO A O 1
ATOM 3601 N N . GLU A 1 454 ? -11.814 14.067 29.607 1.00 91.00 454 GLU A N 1
ATOM 3602 C CA . GLU A 1 454 ? -11.998 12.944 30.528 1.00 91.00 454 GLU A CA 1
ATOM 3603 C C . GLU A 1 454 ? -11.673 11.605 29.854 1.00 91.00 454 GLU A C 1
ATOM 3605 O O . GLU A 1 454 ? -10.959 10.796 30.442 1.00 91.00 454 GLU A O 1
ATOM 3610 N N . SER A 1 455 ? -12.094 11.393 28.602 1.00 91.62 455 SER A N 1
ATOM 3611 C CA . SER A 1 455 ? -11.711 10.211 27.815 1.00 91.62 455 SER A CA 1
ATOM 3612 C C . SER A 1 455 ? -10.192 10.101 27.654 1.00 91.62 455 SER A C 1
ATOM 3614 O O . SER A 1 455 ? -9.629 9.020 27.812 1.00 91.62 455 SER A O 1
ATOM 3616 N N . GLU A 1 456 ? -9.501 11.219 27.406 1.00 93.00 456 GLU A N 1
ATOM 3617 C CA . GLU A 1 456 ? -8.033 11.239 27.328 1.00 93.00 456 GLU A CA 1
ATOM 3618 C C . GLU A 1 456 ? -7.379 10.878 28.671 1.00 93.00 456 GLU A C 1
ATOM 3620 O O . GLU A 1 456 ? -6.433 10.089 28.705 1.00 93.00 456 GLU A O 1
ATOM 3625 N N . ARG A 1 457 ? -7.906 11.385 29.796 1.00 94.62 457 ARG A N 1
ATOM 3626 C CA . ARG A 1 457 ? -7.437 10.995 31.139 1.00 94.62 457 ARG A CA 1
ATOM 3627 C C . ARG A 1 457 ? -7.646 9.508 31.401 1.00 94.62 457 ARG A C 1
ATOM 3629 O O . ARG A 1 457 ? -6.710 8.844 31.836 1.00 94.62 457 ARG A O 1
ATOM 3636 N N . ASN A 1 458 ? -8.820 8.979 31.064 1.00 96.19 458 ASN A N 1
ATOM 3637 C CA . ASN A 1 458 ? -9.135 7.558 31.189 1.00 96.19 458 ASN A CA 1
ATOM 3638 C C . ASN A 1 458 ? -8.178 6.682 30.360 1.00 96.19 458 ASN A C 1
ATOM 3640 O O . ASN A 1 458 ? -7.764 5.614 30.813 1.00 96.19 458 ASN A O 1
ATOM 3644 N N . ALA A 1 459 ? -7.779 7.136 29.168 1.00 95.88 459 ALA A N 1
ATOM 3645 C CA . ALA A 1 459 ? -6.781 6.453 28.348 1.00 95.88 459 ALA A CA 1
ATOM 3646 C C . ALA A 1 459 ? -5.374 6.478 28.953 1.00 95.88 459 ALA A C 1
ATOM 3648 O O . ALA A 1 459 ? -4.701 5.446 28.954 1.00 95.88 459 ALA A O 1
ATOM 3649 N N . VAL A 1 460 ? -4.950 7.607 29.524 1.00 95.88 460 VAL A N 1
ATOM 3650 C CA . VAL A 1 460 ? -3.674 7.701 30.252 1.00 95.88 460 VAL A CA 1
ATOM 3651 C C . VAL A 1 460 ? -3.669 6.768 31.465 1.00 95.88 460 VAL A C 1
ATOM 3653 O O . VAL A 1 460 ? -2.740 5.978 31.615 1.00 95.88 460 VAL A O 1
ATOM 3656 N N . GLU A 1 461 ? -4.714 6.806 32.295 1.00 95.69 461 GLU A N 1
ATOM 3657 C CA . GLU A 1 461 ? -4.842 5.941 33.476 1.00 95.69 461 GLU A CA 1
ATOM 3658 C C . GLU A 1 461 ? -4.848 4.457 33.097 1.00 95.69 461 GLU A C 1
ATOM 3660 O O . GLU A 1 461 ? -4.194 3.638 33.745 1.00 95.69 461 GLU A O 1
ATOM 3665 N N . ARG A 1 462 ? -5.538 4.095 32.010 1.00 95.31 462 ARG A N 1
ATOM 3666 C CA . ARG A 1 462 ? -5.570 2.712 31.532 1.00 95.31 462 ARG A CA 1
ATOM 3667 C C . ARG A 1 462 ? -4.208 2.232 31.035 1.00 95.31 462 ARG A C 1
ATOM 3669 O O . ARG A 1 462 ? -3.844 1.083 31.291 1.00 95.31 462 ARG A O 1
ATOM 3676 N N . LEU A 1 463 ? -3.459 3.070 30.323 1.00 95.06 463 LEU A N 1
ATOM 3677 C CA . LEU A 1 463 ? -2.119 2.722 29.845 1.00 95.06 463 LEU A CA 1
ATOM 3678 C C . LEU A 1 463 ? -1.104 2.620 30.988 1.00 95.06 463 LEU A C 1
ATOM 3680 O O . LEU A 1 463 ? -0.275 1.711 30.978 1.00 95.06 463 LEU A O 1
ATOM 3684 N N . ASP A 1 464 ? -1.216 3.473 32.005 1.00 92.31 464 ASP A N 1
ATOM 3685 C CA . ASP A 1 464 ? -0.415 3.365 33.228 1.00 92.31 464 ASP A CA 1
ATOM 3686 C C . ASP A 1 464 ? -0.722 2.054 33.980 1.00 92.31 464 ASP A C 1
ATOM 3688 O O . ASP A 1 464 ? 0.179 1.286 34.322 1.00 92.31 464 ASP A O 1
ATOM 3692 N N . ALA A 1 465 ? -2.004 1.696 34.117 1.00 93.38 465 ALA A N 1
ATOM 3693 C CA . ALA A 1 465 ? -2.408 0.415 34.700 1.00 93.38 465 ALA A CA 1
ATOM 3694 C C . ALA A 1 465 ? -1.949 -0.799 33.867 1.00 93.38 465 ALA A C 1
ATOM 3696 O O . ALA A 1 465 ? -1.568 -1.829 34.426 1.00 93.38 465 ALA A O 1
ATOM 3697 N N . THR A 1 466 ? -1.922 -0.669 32.537 1.00 93.06 466 THR A N 1
AT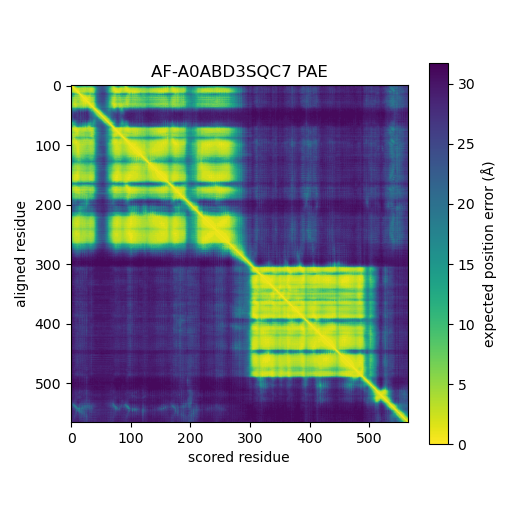OM 3698 C CA . THR A 1 466 ? -1.375 -1.689 31.625 1.00 93.06 466 THR A CA 1
ATOM 3699 C C . THR A 1 466 ? 0.122 -1.894 31.865 1.00 93.06 466 THR A C 1
ATOM 3701 O O . THR A 1 466 ? 0.592 -3.032 31.888 1.00 93.06 466 THR A O 1
ATOM 3704 N N . ALA A 1 467 ? 0.874 -0.811 32.091 1.00 87.81 467 ALA A N 1
ATOM 3705 C CA . ALA A 1 467 ? 2.295 -0.875 32.423 1.00 87.81 467 ALA A CA 1
ATOM 3706 C C . ALA A 1 467 ? 2.542 -1.601 33.755 1.00 87.81 467 ALA A C 1
ATOM 3708 O O . ALA A 1 467 ? 3.435 -2.446 33.840 1.00 87.81 467 ALA A O 1
ATOM 3709 N N . LEU A 1 468 ? 1.720 -1.326 34.774 1.00 90.06 468 LEU A N 1
ATOM 3710 C CA . LEU A 1 468 ? 1.779 -2.019 36.065 1.00 90.06 468 LEU A CA 1
ATOM 3711 C C . LEU A 1 468 ? 1.456 -3.515 35.931 1.00 90.06 468 LEU A C 1
ATOM 3713 O O . LEU A 1 468 ? 2.165 -4.343 36.502 1.00 90.06 468 LEU A O 1
ATOM 3717 N N . ALA A 1 469 ? 0.435 -3.872 35.146 1.00 90.25 469 ALA A N 1
ATOM 3718 C CA . ALA A 1 469 ? 0.090 -5.268 34.874 1.00 90.25 469 ALA A CA 1
ATOM 3719 C C . ALA A 1 469 ? 1.223 -6.005 34.137 1.00 90.25 469 ALA A C 1
ATOM 3721 O O . ALA A 1 469 ? 1.572 -7.129 34.498 1.00 90.25 469 ALA A O 1
ATOM 3722 N N . ALA A 1 470 ? 1.858 -5.352 33.158 1.00 88.19 470 ALA A N 1
ATOM 3723 C CA . ALA A 1 470 ? 3.017 -5.898 32.456 1.00 88.19 470 ALA A CA 1
ATOM 3724 C C . ALA A 1 470 ? 4.222 -6.109 33.376 1.00 88.19 470 ALA A C 1
ATOM 3726 O O . ALA A 1 470 ? 4.876 -7.147 33.306 1.00 88.19 470 ALA A O 1
ATOM 3727 N N . ALA A 1 471 ? 4.492 -5.159 34.274 1.00 86.94 471 ALA A N 1
ATOM 3728 C CA . ALA A 1 471 ? 5.546 -5.305 35.269 1.00 86.94 471 ALA A CA 1
ATOM 3729 C C . ALA A 1 471 ? 5.269 -6.475 36.229 1.00 86.94 471 ALA A C 1
ATOM 3731 O O . ALA A 1 471 ? 6.189 -7.221 36.554 1.00 86.94 471 ALA A O 1
ATOM 3732 N N . ALA A 1 472 ? 4.011 -6.666 36.641 1.00 89.19 472 ALA A N 1
ATOM 3733 C CA . ALA A 1 472 ? 3.608 -7.750 37.537 1.00 89.19 472 ALA A CA 1
ATOM 3734 C C . ALA A 1 472 ? 3.691 -9.145 36.891 1.00 89.19 472 ALA A C 1
ATOM 3736 O O . ALA A 1 472 ? 3.967 -10.121 37.582 1.00 89.19 472 ALA A O 1
ATOM 3737 N N . LEU A 1 473 ? 3.470 -9.247 35.577 1.00 87.00 473 LEU A N 1
ATOM 3738 C CA . LEU A 1 473 ? 3.540 -10.509 34.831 1.00 87.00 473 LEU A CA 1
ATOM 3739 C C . LEU A 1 473 ? 4.933 -10.825 34.264 1.00 87.00 473 LEU A C 1
ATOM 3741 O O . LEU A 1 473 ? 5.119 -11.879 33.662 1.00 87.00 473 LEU A O 1
ATOM 3745 N N . LYS A 1 474 ? 5.926 -9.950 34.454 1.00 85.81 474 LYS A N 1
ATOM 3746 C CA . LYS A 1 474 ? 7.260 -10.081 33.847 1.00 85.81 474 LYS A CA 1
ATOM 3747 C C . LYS A 1 474 ? 7.930 -11.438 34.102 1.00 85.81 474 LYS A C 1
ATOM 3749 O O . LYS A 1 474 ? 8.548 -11.985 33.193 1.00 85.81 474 LYS A O 1
ATOM 3754 N N . ASP A 1 475 ? 7.797 -11.959 35.319 1.00 86.31 475 ASP A N 1
ATOM 3755 C CA . ASP A 1 475 ? 8.444 -13.203 35.760 1.00 86.31 475 ASP A CA 1
ATOM 3756 C C . ASP A 1 475 ? 7.500 -14.424 35.703 1.00 86.31 475 ASP A C 1
ATOM 3758 O O . ASP A 1 475 ? 7.843 -15.517 36.15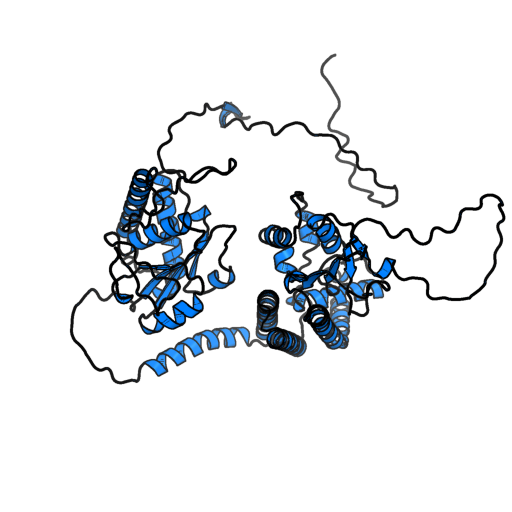2 1.00 86.31 475 ASP A O 1
ATOM 3762 N N . GLU A 1 476 ? 6.296 -14.247 35.161 1.00 89.62 476 GLU A N 1
ATOM 3763 C CA . GLU A 1 476 ? 5.285 -15.297 35.006 1.00 89.62 476 GLU A CA 1
ATOM 3764 C C . GLU A 1 476 ? 5.460 -16.039 33.670 1.00 89.62 476 GLU A C 1
ATOM 3766 O O . GLU A 1 476 ? 6.157 -15.548 32.786 1.00 89.62 476 GLU A O 1
ATOM 3771 N N . PRO A 1 477 ? 4.853 -17.219 33.469 1.00 84.31 477 PRO A N 1
ATOM 3772 C CA . PRO A 1 477 ? 4.975 -17.947 32.206 1.00 84.31 477 PRO A CA 1
ATOM 3773 C C . PRO A 1 477 ? 4.116 -17.338 31.063 1.00 84.31 477 PRO A C 1
ATOM 3775 O O . PRO A 1 477 ? 3.090 -16.711 31.350 1.00 84.31 477 PRO A O 1
ATOM 3778 N N . PRO A 1 478 ? 4.480 -17.543 29.773 1.00 79.00 478 PRO A N 1
ATOM 3779 C CA . PRO A 1 478 ? 3.754 -17.058 28.580 1.00 79.00 478 PRO A CA 1
ATOM 3780 C C . PRO A 1 478 ? 2.261 -17.361 28.497 1.00 79.00 478 PRO A C 1
ATOM 3782 O O . PRO A 1 478 ? 1.504 -16.638 27.842 1.00 79.00 478 PRO A O 1
ATOM 3785 N N . GLU A 1 479 ? 1.827 -18.437 29.142 1.00 81.38 479 GLU A N 1
ATOM 3786 C CA . GLU A 1 479 ? 0.436 -18.874 29.168 1.00 81.38 479 GLU A CA 1
ATOM 3787 C C . GLU A 1 479 ? -0.425 -18.039 30.124 1.00 81.38 479 GLU A C 1
ATOM 3789 O O . GLU A 1 479 ? -1.650 -18.013 29.983 1.00 81.38 479 GLU A O 1
ATOM 3794 N N . LYS A 1 480 ? 0.185 -17.342 31.090 1.00 86.00 480 LYS A N 1
ATOM 3795 C CA . LYS A 1 480 ? -0.540 -16.463 32.009 1.00 86.00 480 LYS A CA 1
ATOM 3796 C C . LYS A 1 480 ? -0.845 -15.148 31.303 1.00 86.00 480 LYS A C 1
ATOM 3798 O O . LYS A 1 480 ? 0.061 -14.473 30.830 1.00 86.00 480 LYS A O 1
ATOM 3803 N N . VAL A 1 481 ? -2.118 -14.766 31.239 1.00 85.38 481 VAL A N 1
ATOM 3804 C CA . VAL A 1 481 ? -2.560 -13.544 30.554 1.00 85.38 481 VAL A CA 1
ATOM 3805 C C . VAL A 1 481 ? -3.426 -12.714 31.492 1.00 85.38 481 VAL A C 1
ATOM 3807 O O . VAL A 1 481 ? -4.387 -13.225 32.065 1.00 85.38 481 VAL A O 1
ATOM 3810 N N . ASP A 1 482 ? -3.119 -11.426 31.621 1.00 88.88 482 ASP A N 1
ATOM 3811 C CA . ASP A 1 482 ? -4.045 -10.443 32.173 1.00 88.88 482 ASP A CA 1
ATOM 3812 C C . ASP A 1 482 ? -5.116 -10.155 31.114 1.00 88.88 482 ASP A C 1
ATOM 3814 O O . ASP A 1 482 ? -4.851 -9.513 30.098 1.00 88.88 482 ASP A O 1
ATOM 3818 N N . LEU A 1 483 ? -6.328 -10.673 31.322 1.00 88.06 483 LEU A N 1
ATOM 3819 C CA . LEU A 1 483 ? -7.430 -10.551 30.361 1.00 88.06 483 LEU A CA 1
ATOM 3820 C C . LEU A 1 483 ? -7.974 -9.119 30.254 1.00 88.06 483 LEU A C 1
ATOM 3822 O O . LEU A 1 483 ? -8.553 -8.757 29.228 1.00 88.06 483 LEU A O 1
ATOM 3826 N N . ARG A 1 484 ? -7.764 -8.288 31.281 1.00 90.81 484 ARG A N 1
ATOM 3827 C CA . ARG A 1 484 ? -8.241 -6.906 31.301 1.00 90.81 484 ARG A CA 1
ATOM 3828 C C . ARG A 1 484 ? -7.417 -6.027 30.373 1.00 90.81 484 ARG A C 1
ATOM 3830 O O . ARG A 1 484 ? -7.989 -5.249 29.610 1.00 90.81 484 ARG A O 1
ATOM 3837 N N . TYR A 1 485 ? -6.096 -6.176 30.408 1.00 91.31 485 TYR A N 1
ATOM 3838 C CA . TYR A 1 485 ? -5.166 -5.377 29.603 1.00 91.31 485 TYR A CA 1
ATOM 3839 C C . TYR A 1 485 ? -4.578 -6.136 28.405 1.00 91.31 485 TYR A C 1
ATOM 3841 O O . TYR A 1 485 ? -3.914 -5.536 27.559 1.00 91.31 485 TYR A O 1
ATOM 3849 N N . GLY A 1 486 ? -4.838 -7.441 28.293 1.00 86.94 486 GLY A N 1
ATOM 3850 C CA . GLY A 1 486 ? -4.356 -8.296 27.206 1.00 86.94 486 GLY A CA 1
ATOM 3851 C C . GLY A 1 486 ? -2.847 -8.550 27.241 1.00 86.94 486 GLY A C 1
ATOM 3852 O O . GLY A 1 486 ? -2.254 -8.790 26.188 1.00 86.94 486 GLY A O 1
ATOM 3853 N N . VAL A 1 487 ? -2.227 -8.461 28.422 1.00 88.38 487 VAL A N 1
ATOM 3854 C CA . VAL A 1 487 ? -0.777 -8.608 28.627 1.00 88.38 487 VAL A CA 1
ATOM 3855 C C . VAL A 1 487 ? -0.443 -10.049 28.999 1.00 88.38 487 VAL A C 1
ATOM 3857 O O . VAL A 1 487 ? -1.143 -10.639 29.816 1.00 88.38 487 VAL A O 1
ATOM 3860 N N . ARG A 1 488 ? 0.613 -10.629 28.419 1.00 84.19 488 ARG A N 1
ATOM 3861 C CA . ARG A 1 488 ? 1.053 -12.004 28.709 1.00 84.19 488 ARG A CA 1
ATOM 3862 C C . ARG A 1 488 ? 2.272 -12.014 29.632 1.00 84.19 488 ARG A C 1
ATOM 3864 O O . ARG A 1 488 ? 3.094 -11.103 29.571 1.00 84.19 488 ARG A O 1
ATOM 3871 N N . GLY A 1 489 ? 2.379 -13.040 30.473 1.00 78.44 489 GLY A N 1
ATOM 3872 C CA . GLY A 1 489 ? 3.599 -13.353 31.212 1.00 78.44 489 GLY A CA 1
ATOM 3873 C C . GLY A 1 489 ? 4.705 -13.788 30.263 1.00 78.44 489 GLY A C 1
ATOM 3874 O O . GLY A 1 489 ? 4.450 -14.009 29.086 1.00 78.44 489 GLY A O 1
ATOM 3875 N N . GLY A 1 490 ? 5.951 -13.854 30.712 1.00 66.06 490 GLY A N 1
ATOM 3876 C CA . GLY A 1 490 ? 7.047 -14.440 29.933 1.00 66.06 490 GLY A CA 1
ATOM 3877 C C . GLY A 1 490 ? 7.455 -13.650 28.686 1.00 66.06 490 GLY A C 1
ATOM 3878 O O . GLY A 1 490 ? 8.522 -13.909 28.131 1.00 66.06 490 GLY A O 1
ATOM 3879 N N . ASP A 1 491 ? 6.701 -12.609 28.325 1.00 52.16 491 ASP A N 1
ATOM 3880 C CA . ASP A 1 491 ? 7.138 -11.453 27.547 1.00 52.16 491 ASP A CA 1
ATOM 3881 C C . ASP A 1 491 ? 8.150 -10.628 28.376 1.00 52.16 491 ASP A C 1
ATOM 3883 O O . ASP A 1 491 ? 8.116 -9.399 28.455 1.00 52.16 491 ASP A O 1
ATOM 3887 N N . GLY A 1 492 ? 9.144 -11.301 28.961 1.00 42.44 492 GLY A N 1
ATOM 3888 C CA . GLY A 1 492 ? 10.475 -10.739 28.955 1.00 42.44 492 GLY A CA 1
ATOM 3889 C C . GLY A 1 492 ? 10.798 -10.482 27.491 1.00 42.44 492 GLY A C 1
ATOM 3890 O O . GLY A 1 492 ? 10.930 -11.422 26.711 1.00 42.44 492 GLY A O 1
ATOM 3891 N N . PHE A 1 493 ? 10.858 -9.206 27.110 1.00 44.44 493 PHE A N 1
ATOM 3892 C CA . PHE A 1 493 ? 11.470 -8.739 25.873 1.00 44.44 493 PHE A CA 1
ATOM 3893 C C . PHE A 1 493 ? 12.825 -9.420 25.716 1.00 44.44 493 PHE A C 1
ATOM 3895 O O . PHE A 1 493 ? 13.826 -8.913 26.218 1.00 44.44 493 PHE A O 1
ATOM 3902 N N . ASN A 1 494 ? 12.857 -10.597 25.090 1.00 33.66 494 ASN A N 1
ATOM 3903 C CA . ASN A 1 494 ? 14.086 -11.346 24.940 1.00 33.66 494 ASN A CA 1
ATOM 3904 C C . ASN A 1 494 ? 14.942 -10.579 23.937 1.00 33.66 494 ASN A C 1
ATOM 3906 O O . ASN A 1 494 ? 14.669 -10.529 22.736 1.00 33.66 494 ASN A O 1
ATOM 3910 N N . MET A 1 495 ? 15.910 -9.894 24.537 1.00 37.34 495 MET A N 1
ATOM 3911 C CA . MET A 1 495 ? 16.968 -9.084 23.975 1.00 37.34 495 MET A CA 1
ATOM 3912 C C . MET A 1 495 ? 17.694 -9.843 22.866 1.00 37.34 495 MET A C 1
ATOM 3914 O O . MET A 1 495 ? 18.468 -10.761 23.122 1.00 37.34 495 MET A O 1
ATOM 3918 N N . ASP A 1 496 ? 17.496 -9.394 21.631 1.00 29.66 496 ASP A N 1
ATOM 3919 C CA . ASP A 1 496 ? 18.629 -9.270 20.724 1.00 29.66 496 ASP A CA 1
ATOM 3920 C C . ASP A 1 496 ? 19.390 -8.007 21.166 1.00 29.66 496 ASP A C 1
ATOM 3922 O O . ASP A 1 496 ? 18.781 -6.953 21.372 1.00 29.66 496 ASP A O 1
ATOM 3926 N N . ASP A 1 497 ? 20.702 -8.122 21.359 1.00 34.72 497 ASP A N 1
ATOM 3927 C CA . ASP A 1 497 ? 21.606 -7.218 22.102 1.00 34.72 497 ASP A CA 1
ATOM 3928 C C . ASP A 1 497 ? 21.807 -5.821 21.453 1.00 34.72 497 ASP A C 1
ATOM 3930 O O . ASP A 1 497 ? 22.816 -5.141 21.652 1.00 34.72 497 ASP A O 1
ATOM 3934 N N . SER A 1 498 ? 20.872 -5.372 20.610 1.00 30.81 498 SER A N 1
ATOM 3935 C CA . SER A 1 498 ? 21.030 -4.182 19.768 1.00 30.81 498 SER A CA 1
ATOM 3936 C C . SER A 1 498 ? 19.818 -3.249 19.662 1.00 30.81 498 SER A C 1
ATOM 3938 O O . SER A 1 498 ? 19.893 -2.277 18.909 1.00 30.81 498 SER A O 1
ATOM 3940 N N . VAL A 1 499 ? 18.742 -3.438 20.440 1.00 35.59 499 VAL A N 1
ATOM 3941 C CA . VAL A 1 499 ? 17.622 -2.471 20.481 1.00 35.59 499 VAL A CA 1
ATOM 3942 C C . VAL A 1 499 ? 17.077 -2.314 21.914 1.00 35.59 499 VAL A C 1
ATOM 3944 O O . VAL A 1 499 ? 16.760 -3.327 22.534 1.00 35.59 499 VAL A O 1
ATOM 3947 N N . PRO A 1 500 ? 16.955 -1.08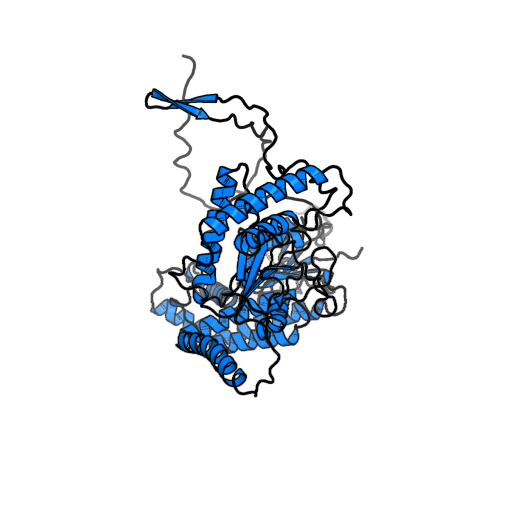8 22.475 1.00 35.34 500 PRO A N 1
ATOM 3948 C CA . PRO A 1 500 ? 16.456 -0.899 23.837 1.00 35.34 500 PRO A CA 1
ATOM 3949 C C . PRO A 1 500 ? 14.975 -1.273 23.971 1.00 35.34 500 PRO A C 1
ATOM 3951 O O . PRO A 1 500 ? 14.186 -1.059 23.049 1.00 35.34 500 PRO A O 1
ATOM 3954 N N . ALA A 1 501 ? 14.651 -1.804 25.151 1.00 34.06 501 ALA A N 1
ATOM 3955 C CA . ALA A 1 501 ? 13.342 -2.227 25.640 1.00 34.06 501 ALA A CA 1
ATOM 3956 C C . ALA A 1 501 ? 12.229 -1.177 25.452 1.00 34.06 501 ALA A C 1
ATOM 3958 O O . ALA A 1 501 ? 12.509 0.001 25.219 1.00 34.06 501 ALA A O 1
ATOM 3959 N N . LEU A 1 502 ? 10.963 -1.581 25.647 1.00 40.03 502 LEU A N 1
ATOM 3960 C CA . LEU A 1 502 ? 9.958 -0.604 26.068 1.00 40.03 502 LEU A CA 1
ATOM 3961 C C . LEU A 1 502 ? 10.532 0.168 27.245 1.00 40.03 502 LEU A C 1
ATOM 3963 O O . LEU A 1 502 ? 10.876 -0.413 28.277 1.00 40.03 502 LEU A O 1
ATOM 3967 N N . ILE A 1 503 ? 10.616 1.474 27.076 1.00 41.00 503 ILE A N 1
ATOM 3968 C CA . ILE A 1 503 ? 10.910 2.372 28.168 1.00 41.00 503 ILE A CA 1
ATOM 3969 C C . ILE A 1 503 ? 9.600 2.485 28.950 1.00 41.00 503 ILE A C 1
ATOM 3971 O O . ILE A 1 503 ? 8.765 3.341 28.714 1.00 41.00 503 ILE A O 1
ATOM 3975 N N . MET A 1 504 ? 9.385 1.520 29.842 1.00 42.09 504 MET A N 1
ATOM 3976 C CA . MET A 1 504 ? 8.451 1.646 30.954 1.00 42.09 504 MET A CA 1
ATOM 3977 C C . MET A 1 504 ? 9.214 2.250 32.147 1.00 42.09 504 MET A C 1
ATOM 3979 O O . MET A 1 504 ? 10.411 1.980 32.316 1.00 42.09 504 MET A O 1
ATOM 3983 N N . PRO A 1 505 ? 8.571 3.086 32.979 1.00 37.25 505 PRO A N 1
ATOM 3984 C CA . PRO A 1 505 ? 9.255 3.979 33.902 1.00 37.25 505 PRO A CA 1
ATOM 3985 C C . PRO A 1 505 ? 9.720 3.240 35.158 1.00 37.25 505 PRO A C 1
ATOM 3987 O O . PRO A 1 505 ? 9.063 3.291 36.192 1.00 37.25 505 PRO A O 1
ATOM 3990 N N . SER A 1 506 ? 10.867 2.560 35.113 1.00 38.91 506 SER A N 1
ATOM 3991 C CA . SER A 1 506 ? 11.693 2.301 36.308 1.00 38.91 506 SER A CA 1
ATOM 3992 C C . SER A 1 506 ? 13.092 1.787 35.948 1.00 38.91 506 SER A C 1
ATOM 3994 O O . SER A 1 506 ? 13.430 0.642 36.214 1.00 38.91 506 SER A O 1
ATOM 3996 N N . ASP A 1 507 ? 13.969 2.645 35.421 1.00 32.44 507 ASP A N 1
ATOM 3997 C CA . ASP A 1 507 ? 15.398 2.443 35.700 1.00 32.44 507 ASP A CA 1
ATOM 3998 C C . ASP A 1 507 ? 16.163 3.766 35.842 1.00 32.44 507 ASP A C 1
ATOM 4000 O O . ASP A 1 507 ? 16.650 4.389 34.896 1.00 32.44 507 ASP A O 1
ATOM 4004 N N . ARG A 1 508 ? 16.234 4.234 37.092 1.00 41.72 508 ARG A N 1
ATOM 4005 C CA . ARG A 1 508 ? 17.037 5.382 37.518 1.00 41.72 508 ARG A CA 1
ATOM 4006 C C . ARG A 1 508 ? 18.512 4.975 37.601 1.00 41.72 508 ARG A C 1
ATOM 4008 O O . ARG A 1 508 ? 18.990 4.702 38.700 1.00 41.72 508 ARG A O 1
ATOM 4015 N N . ARG A 1 509 ? 19.277 5.010 36.502 1.00 34.62 509 ARG A N 1
ATOM 4016 C CA . ARG A 1 509 ? 20.759 4.997 36.576 1.00 34.62 509 ARG A CA 1
ATOM 4017 C C . ARG A 1 509 ? 21.441 5.967 35.596 1.00 34.62 509 ARG A C 1
ATOM 4019 O O . ARG A 1 509 ? 21.746 5.646 34.457 1.00 34.62 509 ARG A O 1
ATOM 4026 N N . LEU A 1 510 ? 21.685 7.170 36.127 1.00 40.59 510 LEU A N 1
ATOM 4027 C CA . LEU A 1 510 ? 22.847 8.070 35.977 1.00 40.59 510 LEU A CA 1
ATOM 4028 C C . LEU A 1 510 ? 23.719 7.971 34.701 1.00 40.59 510 LEU A C 1
ATOM 4030 O O . LEU A 1 510 ? 24.529 7.059 34.554 1.00 40.59 510 LEU A O 1
ATOM 4034 N N . ARG A 1 511 ? 23.730 9.049 33.898 1.00 35.38 511 ARG A N 1
ATOM 4035 C CA . ARG A 1 511 ? 24.874 9.439 33.044 1.00 35.38 511 ARG A CA 1
ATOM 4036 C C . ARG A 1 511 ? 25.306 10.879 33.367 1.00 35.38 511 ARG A C 1
ATOM 4038 O O . ARG A 1 511 ? 24.455 11.754 33.513 1.00 35.38 511 ARG A O 1
ATOM 4045 N N . ARG A 1 512 ? 26.619 11.123 33.514 1.00 43.47 512 ARG A N 1
ATOM 4046 C CA . ARG A 1 512 ? 27.213 12.465 33.727 1.00 43.47 512 ARG A CA 1
ATOM 4047 C C . ARG A 1 512 ? 27.283 13.242 32.403 1.00 43.47 512 ARG A C 1
ATOM 4049 O O . ARG A 1 512 ? 27.525 12.639 31.360 1.00 43.47 512 ARG A O 1
ATOM 4056 N N . ARG A 1 513 ? 27.078 14.564 32.466 1.00 43.44 513 ARG A N 1
ATOM 4057 C CA . ARG A 1 513 ? 27.002 15.487 31.316 1.00 43.44 513 ARG A CA 1
ATOM 4058 C C . ARG A 1 513 ? 28.349 16.185 31.039 1.00 43.44 513 ARG A C 1
ATOM 4060 O O . ARG A 1 513 ? 29.124 16.372 31.974 1.00 43.44 513 ARG A O 1
ATOM 4067 N N . LEU A 1 514 ? 28.605 16.577 29.786 1.00 44.19 514 LEU A N 1
ATOM 4068 C CA . LEU A 1 514 ? 29.746 17.407 29.357 1.00 44.19 514 LEU A CA 1
ATOM 4069 C C . LEU A 1 514 ? 29.277 18.834 29.070 1.00 44.19 514 LEU A C 1
ATOM 4071 O O . LEU A 1 514 ? 28.159 19.024 28.617 1.00 44.19 514 LEU A O 1
ATOM 4075 N N . SER A 1 515 ? 30.124 19.830 29.311 1.00 44.34 515 SER A N 1
ATOM 4076 C CA . SER A 1 515 ? 29.816 21.241 29.066 1.00 44.34 515 SER A CA 1
ATOM 4077 C C . SER A 1 515 ? 30.725 21.800 27.966 1.00 44.34 515 SER A C 1
ATOM 4079 O O . SER A 1 515 ? 31.947 21.745 28.103 1.00 44.34 515 SER A O 1
ATOM 4081 N N . ILE A 1 516 ? 30.139 22.316 26.887 1.00 52.81 516 ILE A N 1
ATOM 4082 C CA . ILE A 1 516 ? 30.802 22.896 25.715 1.00 52.81 516 ILE A CA 1
ATOM 4083 C C . ILE A 1 516 ? 30.580 24.413 25.726 1.00 52.81 516 ILE A C 1
ATOM 4085 O O . ILE A 1 516 ? 29.446 24.875 25.761 1.00 52.81 516 ILE A O 1
ATOM 4089 N N . ALA A 1 517 ? 31.650 25.205 25.679 1.00 47.66 517 ALA A N 1
ATOM 4090 C CA . ALA A 1 517 ? 31.541 26.662 25.600 1.00 47.66 517 ALA A CA 1
ATOM 4091 C C . ALA A 1 517 ? 31.178 27.116 24.173 1.00 47.66 517 ALA A C 1
ATOM 4093 O O . ALA A 1 517 ? 31.783 26.662 23.202 1.00 47.66 517 ALA A O 1
ATOM 4094 N N . LEU A 1 518 ? 30.207 28.023 24.055 1.00 75.56 518 LEU A N 1
ATOM 4095 C CA . LEU A 1 518 ? 29.733 28.592 22.794 1.00 75.56 518 LEU A CA 1
ATOM 4096 C C . LEU A 1 518 ? 30.385 29.957 22.500 1.00 75.56 518 LEU A C 1
ATOM 4098 O O . LEU A 1 518 ? 30.777 30.666 23.431 1.00 75.56 518 LEU A O 1
ATOM 4102 N N . PRO A 1 519 ? 30.437 30.387 21.221 1.00 40.00 519 PRO A N 1
ATOM 4103 C CA . PRO A 1 519 ? 31.159 31.596 20.798 1.00 40.00 519 PRO A CA 1
ATOM 4104 C C . PRO A 1 519 ? 30.665 32.915 21.419 1.00 40.00 519 PRO A C 1
ATOM 4106 O O . PRO A 1 519 ? 31.394 33.900 21.411 1.00 40.00 519 PRO A O 1
ATOM 4109 N N . GLY A 1 520 ? 29.450 32.944 21.978 1.00 65.12 520 GLY A N 1
ATOM 4110 C CA . GLY A 1 520 ? 28.886 34.100 22.691 1.00 65.12 520 GLY A CA 1
ATOM 4111 C C . GLY A 1 520 ? 29.156 34.129 24.202 1.00 65.12 520 GLY A C 1
ATOM 4112 O O . GLY A 1 520 ? 28.511 34.897 24.907 1.00 65.12 520 GLY A O 1
ATOM 4113 N N . GLY A 1 521 ? 30.037 33.267 24.725 1.00 61.62 521 GLY A N 1
ATOM 4114 C CA . GLY A 1 521 ? 30.331 33.168 26.164 1.00 61.62 521 GLY A CA 1
ATOM 4115 C C . GLY A 1 521 ? 29.328 32.334 26.976 1.00 61.62 521 GLY A C 1
ATOM 4116 O O . GLY A 1 521 ? 29.444 32.252 28.196 1.00 61.62 521 GLY A O 1
ATOM 4117 N N . GLY A 1 522 ? 28.356 31.697 26.315 1.00 61.88 522 GLY A N 1
ATOM 4118 C CA . GLY A 1 522 ? 27.446 30.722 26.926 1.00 61.88 522 GLY A CA 1
ATOM 4119 C C . GLY A 1 522 ? 28.061 29.323 27.018 1.00 61.88 522 GLY A C 1
ATOM 4120 O O . GLY A 1 522 ? 29.082 29.043 26.396 1.00 61.88 522 GLY A O 1
ATOM 4121 N N . CYS A 1 523 ? 27.429 28.424 27.774 1.00 49.69 523 CYS A N 1
ATOM 4122 C CA . CYS A 1 523 ? 27.859 27.032 27.898 1.00 49.69 523 CYS A CA 1
ATOM 4123 C C . CYS A 1 523 ? 26.685 26.085 27.611 1.00 49.69 523 CYS A C 1
ATOM 4125 O O . CYS A 1 523 ? 25.639 26.185 28.250 1.00 49.69 523 CYS A O 1
ATOM 4127 N N . GLU A 1 524 ? 26.856 25.182 26.648 1.00 62.19 524 GLU A N 1
ATOM 4128 C CA . GLU A 1 524 ? 25.895 24.156 26.252 1.00 62.19 524 GLU A CA 1
ATOM 4129 C C . GLU A 1 524 ? 26.277 22.815 26.882 1.00 62.19 524 GLU A C 1
ATOM 4131 O O . GLU A 1 524 ? 27.397 22.330 26.739 1.00 62.19 524 GLU A O 1
ATOM 4136 N N . VAL A 1 525 ? 25.347 22.193 27.602 1.00 52.66 525 VAL A N 1
ATOM 4137 C CA . VAL A 1 525 ? 25.598 20.922 28.281 1.00 52.66 525 VAL A CA 1
ATOM 4138 C C . VAL A 1 525 ? 25.125 19.772 27.387 1.00 52.66 525 VAL A C 1
ATOM 4140 O O . VAL A 1 525 ? 23.924 19.568 27.235 1.00 52.66 525 VAL A O 1
ATOM 4143 N N . THR A 1 526 ? 26.055 19.008 26.813 1.00 53.88 526 THR A N 1
ATOM 4144 C CA . THR A 1 526 ? 25.789 17.932 25.843 1.00 53.88 526 THR A CA 1
ATOM 4145 C C . THR A 1 526 ? 26.279 16.561 26.340 1.00 53.88 526 THR A C 1
ATOM 4147 O O . THR A 1 526 ? 26.901 16.425 27.400 1.00 53.88 526 THR A O 1
ATOM 4150 N N . TRP A 1 527 ? 25.953 15.497 25.600 1.00 48.12 527 TRP A N 1
ATOM 4151 C CA . TRP A 1 527 ? 26.307 14.113 25.939 1.00 48.12 527 TRP A CA 1
ATOM 4152 C C . TRP A 1 527 ? 27.530 13.632 25.131 1.00 48.12 527 TRP A C 1
ATOM 4154 O O . TRP A 1 527 ? 27.582 13.885 23.928 1.00 48.12 527 TRP A O 1
ATOM 4164 N N . PRO A 1 528 ? 28.496 12.896 25.724 1.00 43.25 528 PRO A N 1
ATOM 4165 C CA . PRO A 1 528 ? 29.605 12.319 24.961 1.00 43.25 528 PRO A CA 1
ATOM 4166 C C . PRO A 1 528 ? 29.103 11.273 23.958 1.00 43.25 528 PRO A C 1
ATOM 4168 O O . PRO A 1 528 ? 28.491 10.276 24.353 1.00 43.25 528 PRO A O 1
ATOM 4171 N N . GLN A 1 529 ? 29.405 11.462 22.671 1.00 48.31 529 GLN A N 1
ATOM 4172 C CA . GLN A 1 529 ? 29.215 10.419 21.662 1.00 48.31 529 GLN A CA 1
ATOM 4173 C C . GLN A 1 529 ? 30.429 9.469 21.631 1.00 48.31 529 GLN A C 1
ATOM 4175 O O . GLN A 1 529 ? 31.570 9.935 21.627 1.00 48.31 529 GLN A O 1
ATOM 4180 N N . PRO A 1 530 ? 30.229 8.137 21.606 1.00 35.03 530 PRO A N 1
ATOM 4181 C CA . PRO A 1 530 ? 31.333 7.187 21.509 1.00 35.03 530 PRO A CA 1
ATOM 4182 C C . PRO A 1 530 ? 31.978 7.214 20.106 1.00 35.03 530 PRO A C 1
ATOM 4184 O O . PRO A 1 530 ? 31.256 7.195 19.106 1.00 35.03 530 PRO A O 1
ATOM 4187 N N . PRO A 1 531 ? 33.322 7.190 19.989 1.00 40.91 531 PRO A N 1
ATOM 4188 C CA . PRO A 1 531 ? 33.994 7.155 18.694 1.00 40.91 531 PRO A CA 1
ATOM 4189 C C . PRO A 1 531 ? 33.817 5.783 18.028 1.00 40.91 531 PRO A C 1
ATOM 4191 O O . PRO A 1 531 ? 34.281 4.756 18.535 1.00 40.91 531 PRO A O 1
ATOM 4194 N N . LYS A 1 532 ? 33.181 5.749 16.852 1.00 37.91 532 LYS A N 1
ATOM 4195 C CA . LYS A 1 532 ? 32.928 4.520 16.078 1.00 37.91 532 LYS A CA 1
ATOM 4196 C C . LYS A 1 532 ? 34.147 4.073 15.239 1.00 37.91 532 LYS A C 1
ATOM 4198 O O . LYS A 1 532 ? 34.029 3.891 14.043 1.00 37.91 532 LYS A O 1
ATOM 4203 N N . ARG A 1 533 ? 35.290 3.850 15.907 1.00 40.25 533 ARG A N 1
ATOM 4204 C CA . ARG A 1 533 ? 36.469 3.020 15.523 1.00 40.25 533 ARG A CA 1
ATOM 4205 C C . ARG A 1 533 ? 37.141 3.182 14.130 1.00 40.25 533 ARG A C 1
ATOM 4207 O O . ARG A 1 533 ? 36.693 3.871 13.232 1.00 40.25 533 ARG A O 1
ATOM 4214 N N . ARG A 1 534 ? 38.339 2.571 14.048 1.00 40.44 534 ARG A N 1
ATOM 4215 C CA . ARG A 1 534 ? 39.421 2.739 13.056 1.00 40.44 534 ARG A CA 1
ATOM 4216 C C . ARG A 1 534 ? 38.998 2.479 11.606 1.00 40.44 534 ARG A C 1
ATOM 4218 O O . ARG A 1 534 ? 38.559 1.381 11.278 1.00 40.44 534 ARG A O 1
ATOM 4225 N N . ILE A 1 535 ? 39.267 3.455 10.744 1.00 33.75 535 ILE A N 1
ATOM 4226 C CA . ILE A 1 535 ? 39.149 3.350 9.288 1.00 33.75 535 ILE A CA 1
ATOM 4227 C C . ILE A 1 535 ? 40.274 2.441 8.770 1.00 33.75 535 ILE A C 1
ATOM 4229 O O . ILE A 1 535 ? 41.450 2.696 9.029 1.00 33.75 535 ILE A O 1
ATOM 4233 N N . GLN A 1 536 ? 39.915 1.373 8.054 1.00 33.88 536 GLN A N 1
ATOM 4234 C CA . GLN A 1 536 ? 40.846 0.598 7.235 1.00 33.88 536 GLN A CA 1
ATOM 4235 C C . GLN A 1 536 ? 40.902 1.241 5.845 1.00 33.88 536 GLN A C 1
ATOM 4237 O O . GLN A 1 536 ? 39.896 1.306 5.141 1.00 33.88 536 GLN A O 1
ATOM 4242 N N . THR A 1 537 ? 42.075 1.739 5.464 1.00 27.20 537 THR A N 1
ATOM 4243 C CA . THR A 1 537 ? 42.316 2.359 4.159 1.00 27.20 537 THR A CA 1
ATOM 4244 C C . THR A 1 537 ? 42.142 1.327 3.044 1.00 27.20 537 THR A C 1
ATOM 4246 O O . THR A 1 537 ? 42.770 0.270 3.079 1.00 27.20 537 THR A O 1
ATOM 4249 N N . SER A 1 538 ? 41.315 1.639 2.047 1.00 27.47 538 SER A N 1
ATOM 4250 C CA . SER A 1 538 ? 41.160 0.846 0.822 1.00 27.47 538 SER A CA 1
ATOM 4251 C C . SER A 1 538 ? 41.478 1.734 -0.378 1.00 27.47 538 SER A C 1
ATOM 4253 O O . SER A 1 538 ? 40.979 2.853 -0.460 1.00 27.47 538 SER A O 1
ATOM 4255 N N . TYR A 1 539 ? 42.311 1.249 -1.296 1.00 25.08 539 TYR A N 1
ATOM 4256 C CA . TYR A 1 539 ? 42.641 1.949 -2.537 1.00 25.08 539 TYR A CA 1
ATOM 4257 C C . TYR A 1 539 ? 41.670 1.529 -3.643 1.00 25.08 539 TYR A C 1
ATOM 4259 O O . TYR A 1 539 ? 41.494 0.336 -3.888 1.00 25.08 539 TYR A O 1
ATOM 4267 N N . ALA A 1 540 ? 41.087 2.503 -4.339 1.00 24.02 540 ALA A N 1
ATOM 4268 C CA . ALA A 1 540 ? 40.411 2.295 -5.612 1.00 24.02 540 ALA A CA 1
ATOM 4269 C C . ALA A 1 540 ? 41.277 2.907 -6.720 1.00 24.02 540 ALA A C 1
ATOM 4271 O O . ALA A 1 540 ? 41.630 4.083 -6.659 1.00 24.02 540 ALA A O 1
ATOM 4272 N N . ALA A 1 541 ? 41.634 2.103 -7.720 1.00 22.20 541 ALA A N 1
ATOM 4273 C CA . ALA A 1 541 ? 42.283 2.568 -8.938 1.00 22.20 541 ALA A CA 1
ATOM 4274 C C . ALA A 1 541 ? 41.254 2.540 -10.073 1.00 22.20 541 ALA A C 1
ATOM 4276 O O . ALA A 1 541 ? 40.662 1.495 -10.346 1.00 22.20 541 ALA A O 1
ATOM 4277 N N . SER A 1 542 ? 41.048 3.682 -10.725 1.00 25.42 542 SER A N 1
ATOM 4278 C CA . SER A 1 542 ? 40.322 3.772 -11.991 1.00 25.42 542 SER A CA 1
ATOM 4279 C C . SER A 1 542 ? 41.323 3.969 -13.130 1.00 25.42 542 SER A C 1
ATOM 4281 O O . SER A 1 542 ? 42.380 4.577 -12.960 1.00 25.42 542 SER A O 1
ATOM 4283 N N . TYR A 1 543 ? 41.019 3.374 -14.279 1.00 21.66 543 TYR A N 1
ATOM 4284 C CA . TYR A 1 543 ? 41.821 3.466 -15.497 1.00 21.66 543 TYR A CA 1
ATOM 4285 C C . TYR A 1 543 ? 41.655 4.873 -16.112 1.00 21.66 543 TYR A C 1
ATOM 4287 O O . TYR A 1 543 ? 40.519 5.351 -16.177 1.00 21.66 543 TYR A O 1
ATOM 4295 N N . PRO A 1 544 ? 42.724 5.561 -16.558 1.00 25.83 544 PRO A N 1
ATOM 4296 C CA . PRO A 1 544 ? 42.618 6.939 -17.026 1.00 25.83 544 PRO A CA 1
ATOM 4297 C C . PRO A 1 544 ? 41.973 6.980 -18.418 1.00 25.83 544 PRO A C 1
ATOM 4299 O O . PRO A 1 544 ? 42.483 6.374 -19.359 1.00 25.83 544 PRO A O 1
ATOM 4302 N N . GLY A 1 545 ? 40.847 7.690 -18.549 1.00 25.66 545 GLY A N 1
ATOM 4303 C CA . GLY A 1 545 ? 40.180 7.875 -19.845 1.00 25.66 545 GLY A CA 1
ATOM 4304 C C . GLY A 1 545 ? 38.758 8.449 -19.846 1.00 25.66 545 GLY A C 1
ATOM 4305 O O . GLY A 1 545 ? 38.180 8.564 -20.921 1.00 25.66 545 GLY A O 1
ATOM 4306 N N . LEU A 1 546 ? 38.177 8.824 -18.702 1.00 25.47 546 LEU A N 1
ATOM 4307 C CA . LEU A 1 546 ? 36.894 9.537 -18.657 1.00 25.47 546 LEU A CA 1
ATOM 4308 C C . LEU A 1 546 ? 37.100 10.928 -18.054 1.00 25.47 546 LEU A C 1
ATOM 4310 O O . LEU A 1 546 ? 37.424 11.096 -16.882 1.00 25.47 546 LEU A O 1
ATOM 4314 N N . THR A 1 547 ? 36.978 11.917 -18.929 1.00 24.55 547 THR A N 1
ATOM 4315 C CA . THR A 1 547 ? 37.143 13.350 -18.710 1.00 24.55 547 THR A CA 1
ATOM 4316 C C . THR A 1 547 ? 36.088 13.886 -17.740 1.00 24.55 547 THR A C 1
ATOM 4318 O O . THR A 1 547 ? 34.948 14.129 -18.121 1.00 24.55 547 THR A O 1
ATOM 4321 N N . ILE A 1 548 ? 36.495 14.136 -16.495 1.00 27.31 548 ILE A N 1
ATOM 4322 C CA . ILE A 1 548 ? 35.842 15.089 -15.589 1.00 27.31 548 ILE A CA 1
ATOM 4323 C C . ILE A 1 548 ? 36.833 16.237 -15.407 1.00 27.31 548 ILE A C 1
ATOM 4325 O O . ILE A 1 548 ? 37.717 16.192 -14.553 1.00 27.31 548 ILE A O 1
ATOM 4329 N N . HIS A 1 549 ? 36.730 17.255 -16.259 1.00 23.98 549 HIS A N 1
ATOM 4330 C CA . HIS A 1 549 ? 37.399 18.532 -16.034 1.00 23.98 549 HIS A CA 1
ATOM 4331 C C . HIS A 1 549 ? 36.372 19.516 -15.468 1.00 23.98 549 HIS A C 1
ATOM 4333 O O . HIS A 1 549 ? 35.315 19.706 -16.057 1.00 23.98 549 HIS A O 1
ATOM 4339 N N . MET A 1 550 ? 36.749 20.146 -14.350 1.00 26.17 550 MET A N 1
ATOM 4340 C CA . MET A 1 550 ? 36.031 21.158 -13.553 1.00 26.17 550 MET A CA 1
ATOM 4341 C C . MET A 1 550 ? 35.169 20.655 -12.387 1.00 26.17 550 MET A C 1
ATOM 4343 O O . MET A 1 550 ? 33.978 20.916 -12.337 1.00 26.17 550 MET A O 1
ATOM 4347 N N . MET A 1 551 ? 35.817 20.067 -11.373 1.00 26.84 551 MET A N 1
ATOM 4348 C CA . MET A 1 551 ? 35.481 20.312 -9.953 1.00 26.84 551 MET A CA 1
ATOM 4349 C C . MET A 1 551 ? 36.665 19.968 -9.016 1.00 26.84 551 MET A C 1
ATOM 4351 O O . MET A 1 551 ? 36.514 19.354 -7.970 1.00 26.84 551 MET A O 1
ATOM 4355 N N . LEU A 1 552 ? 37.887 20.376 -9.388 1.00 28.36 552 LEU A N 1
ATOM 4356 C CA . LEU A 1 552 ? 39.115 20.180 -8.590 1.00 28.36 552 LEU A CA 1
ATOM 4357 C C . LEU A 1 552 ? 39.813 21.511 -8.248 1.00 28.36 552 LEU A C 1
ATOM 4359 O O . LEU A 1 552 ? 41.034 21.608 -8.275 1.00 28.36 552 LEU A O 1
ATOM 4363 N N . ALA A 1 553 ? 39.042 22.554 -7.925 1.00 27.03 553 ALA A N 1
ATOM 4364 C CA . ALA A 1 553 ? 39.597 23.851 -7.514 1.00 27.03 553 ALA A CA 1
ATOM 4365 C C . ALA A 1 553 ? 39.344 24.221 -6.040 1.00 27.03 553 ALA A C 1
ATOM 4367 O O . ALA A 1 553 ? 39.952 25.166 -5.553 1.00 27.03 553 ALA A O 1
ATOM 4368 N N . SER A 1 554 ? 38.520 23.473 -5.291 1.00 27.67 554 SER A N 1
ATOM 4369 C CA . SER A 1 554 ? 38.211 23.824 -3.890 1.00 27.67 554 SER A CA 1
ATOM 4370 C C . SER A 1 554 ? 38.892 22.940 -2.836 1.00 27.67 554 SER A C 1
ATOM 4372 O O . SER A 1 554 ? 38.656 23.123 -1.645 1.00 27.67 554 SER A O 1
ATOM 4374 N N . TRP A 1 555 ? 39.753 22.000 -3.242 1.00 28.41 555 TRP A N 1
ATOM 4375 C CA . TRP A 1 555 ? 40.381 21.037 -2.324 1.00 28.41 555 TRP A CA 1
ATOM 4376 C C . TRP A 1 555 ? 41.862 21.312 -2.006 1.00 28.41 555 TRP A C 1
ATOM 4378 O O . TRP A 1 555 ? 42.470 20.551 -1.264 1.00 28.41 555 TRP A O 1
ATOM 4388 N N . TYR A 1 556 ? 42.449 22.408 -2.510 1.00 27.39 556 TYR A N 1
ATOM 4389 C CA . TYR A 1 556 ? 43.902 22.651 -2.414 1.00 27.39 556 TYR A CA 1
ATOM 4390 C C . TYR A 1 556 ? 44.356 23.901 -1.633 1.00 27.39 556 TYR A C 1
ATOM 4392 O O . TYR A 1 556 ? 45.533 24.241 -1.680 1.00 27.39 556 TYR A O 1
ATOM 4400 N N . LEU A 1 557 ? 43.484 24.568 -0.867 1.00 28.86 557 LEU A N 1
ATOM 4401 C CA . LEU A 1 557 ? 43.850 25.796 -0.124 1.00 28.86 557 LEU A CA 1
ATOM 4402 C C . LEU A 1 557 ? 43.536 25.775 1.386 1.00 28.86 557 LEU A C 1
ATOM 4404 O O . LEU A 1 557 ? 43.425 26.824 2.010 1.00 28.86 557 LEU A O 1
ATOM 4408 N N . GLY A 1 558 ? 43.426 24.591 1.998 1.00 28.81 558 GLY A N 1
ATOM 4409 C CA . GLY A 1 558 ? 43.015 24.448 3.405 1.00 28.81 558 GLY A CA 1
ATOM 4410 C C . GLY A 1 558 ? 44.038 23.865 4.385 1.00 28.81 558 GLY A C 1
ATOM 4411 O O . GLY A 1 558 ? 43.684 23.665 5.542 1.00 28.81 558 GLY A O 1
ATOM 4412 N N . MET A 1 559 ? 45.274 23.556 3.977 1.00 29.16 559 MET A N 1
ATOM 4413 C CA . MET A 1 559 ? 46.301 23.053 4.903 1.00 29.16 559 MET A CA 1
ATOM 4414 C C . MET A 1 559 ? 47.703 23.525 4.518 1.00 29.16 559 MET A C 1
ATOM 4416 O O . MET A 1 559 ? 48.463 22.816 3.867 1.00 29.16 559 MET A O 1
ATOM 4420 N N . THR A 1 560 ? 48.084 24.699 5.015 1.00 28.08 560 THR A N 1
ATOM 4421 C CA . THR A 1 560 ? 49.491 24.997 5.290 1.00 28.08 560 THR A CA 1
ATOM 4422 C C . THR A 1 560 ? 49.626 25.717 6.621 1.00 28.08 560 THR A C 1
ATOM 4424 O O . THR A 1 560 ? 49.209 26.865 6.735 1.00 28.08 560 THR A O 1
ATOM 4427 N N . LYS A 1 561 ? 50.341 25.033 7.528 1.00 27.33 561 LYS A N 1
ATOM 4428 C CA . LYS A 1 561 ? 51.205 25.562 8.597 1.00 27.33 561 LYS A CA 1
ATOM 4429 C C . LYS A 1 561 ? 50.497 26.162 9.822 1.00 27.33 561 LYS A C 1
ATOM 4431 O O . LYS A 1 561 ? 49.537 26.899 9.700 1.00 27.33 561 LYS A O 1
ATOM 4436 N N . SER A 1 562 ? 50.933 25.915 11.053 1.00 26.62 562 SER A N 1
ATOM 4437 C CA . SER A 1 562 ? 52.137 25.249 11.567 1.00 26.62 562 SER A CA 1
ATOM 4438 C C . SER A 1 562 ? 51.948 25.024 13.068 1.00 26.62 562 SER A C 1
ATOM 4440 O O . SER A 1 562 ? 51.223 25.783 13.705 1.00 26.62 562 SER A O 1
ATOM 4442 N N . ILE A 1 563 ? 52.700 24.095 13.660 1.00 29.53 563 ILE A N 1
ATOM 4443 C CA . ILE A 1 563 ? 53.292 24.363 14.976 1.00 29.53 563 ILE A CA 1
ATOM 4444 C C . ILE A 1 563 ? 54.800 24.101 14.866 1.00 29.53 563 ILE A C 1
ATOM 4446 O O . ILE A 1 563 ? 55.204 23.027 14.425 1.00 29.53 563 ILE A O 1
ATOM 4450 N N . VAL A 1 564 ? 55.570 25.113 15.293 1.00 29.08 564 VAL A N 1
ATOM 4451 C CA . VAL A 1 564 ? 57.044 25.273 15.324 1.00 29.08 564 VAL A CA 1
ATOM 4452 C C . VAL A 1 564 ? 57.673 25.555 13.946 1.00 29.08 564 VAL A C 1
ATOM 4454 O O . VAL A 1 564 ? 57.573 24.725 13.048 1.00 29.08 564 VAL A O 1
ATOM 4457 N N . LEU A 1 565 ? 58.323 26.691 13.663 1.00 28.78 565 LEU A N 1
ATOM 4458 C CA . LEU A 1 565 ? 58.758 27.882 14.416 1.00 28.78 565 LEU A CA 1
ATOM 4459 C C . LEU A 1 565 ? 58.335 29.141 13.642 1.00 28.78 565 LEU A C 1
ATOM 4461 O O . LEU A 1 565 ? 58.324 29.058 12.389 1.00 28.78 565 LEU A O 1
#

Sequence (565 aa):
MHHSSTYAASFPGSGDKMITKYLVEGMTGLRVVEASSFGGGEGGDDASETSGGGEGGAGKGRGGKRAAGGVAVRTQWPHTSGKLASWDDDIHRAFVVLRNPLHAVPCYFDRLYELRNHLPTGSASLPQYSADSRNAWVNWRDKQLNSQMMLYRRFVSFWMERFTSKDEGSRLYFSYETFVDPMSGPGEASEGDVRKRRSIVDDEEEHRLLARNWNSAERPYLPENLAEMSQMLLELMNRWSRHQRLLSILAVYHREVNRAYLEITGQLDGAIVEGDGLSRAQQEQSLKRPQEKPASAGPSVLPHGSFHVIQASHPNANVASIVASNWLMGLFEPKKDIAFMNFDWPDEPIKQSGLDVVINSNLVTKTNKVDLLSLYKLIRPQFDEVFFVVSNRGRSRINDEVCGYKNVLCIEYEELRYDNVDELRAMVGMLTLKFRKRFEYFFGANNPDLLSPESERNAVERLDATALAAAALKDEPPEKVDLRYGVRGGDGFNMDDSVPALIMPSDRRLRRRLSIALPGGGCEVTWPQPPKRRIQTSYAASYPGLTIHMMLASWYLGMTKSIVL

Radius of gyration: 31.3 Å; Cα contacts (8 Å, |Δi|>4): 639; chains: 1; bounding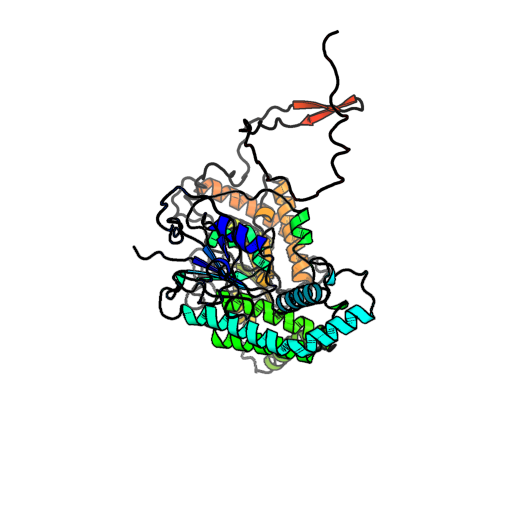 box: 99×64×84 Å

Organism: NCBI:txid382380

Foldseek 3Di:
DPQAAEEEEEAAQLFDPCCSQVLCCFQEVAHEDELVVLDDDDDDPDDDDDDDDDDDDDDDDPPPPPPPTHYYYYFHPPPPVTDHNPVPPQNQAYEYEYEQCVRRLVSNLLVVVCVVVVHPRPPSPDPPDDLVSLVVSLVVSVVCVLVSLVSSLVSLVVLVVSCPPDDPVRYHYHYSVLCLPPQRNVVSSNVSHPDDDDDDDDDPPVSVVRPPDDDCVSRPDDLVSLVSSLVSLVVSCVVPVVPVVSNVSSVVSSVVSVCSSCVVVVCNVVVVVVVVVVVVVVVVVVPPDDDDDDDDDDDDDDVFWFEAEEEEEAPVCLPLSLLQQLLVCLLFPLPFFAWEDEQPPPVDATDAPNDGDDRSVDRYHYYHHLPVVVVCVVCVVPIVYYAYEYEADSSRGRPVVQCVDLRYHYDYPVLSADQDLVSLLVSSVVVLVSVCVSNCVRCPPDNQPSRHPSSSVSSSVSVLVLLVVQVVQAQPDQVDADRRSRHGHPPPVPDPPPDDDRNDPDDDDDDDWDWDADPVRDIDIHHDDDDPDDDDDDDDDDDPDDDDDPDPPPPPPDDDDDDDD

Mean predicted aligned error: 20.47 Å

pLDDT: mean 70.69, std 22.8, range [21.66, 96.75]

Solvent-accessible surface area (backbone atoms only — not comparable to full-atom values): 34308 Å² total; per-residue (Å²): 132,89,82,70,46,34,34,41,35,35,54,71,38,34,64,56,74,63,56,62,36,56,47,46,27,65,36,66,70,24,59,59,42,59,20,70,80,54,66,69,87,74,88,75,93,72,91,78,89,83,88,84,90,81,89,88,76,97,68,80,80,77,66,79,76,71,68,92,56,68,47,29,34,36,32,28,50,78,32,91,93,28,41,71,45,86,86,59,92,68,82,57,29,38,41,37,39,43,40,50,64,88,51,10,52,55,47,32,50,41,53,52,51,19,64,74,67,76,46,60,93,76,51,69,82,43,86,86,57,52,71,66,56,52,50,53,47,51,61,54,46,64,80,47,42,67,63,50,52,52,42,51,54,47,32,57,49,50,70,52,59,76,46,74,86,56,62,79,85,38,54,47,79,42,48,36,68,52,47,71,31,88,83,48,12,67,59,59,53,55,78,66,47,88,71,84,86,79,87,87,78,88,60,73,70,61,53,57,68,68,62,68,78,80,54,58,89,83,60,64,75,55,63,66,58,31,52,51,51,30,52,54,34,51,52,50,36,67,73,41,60,85,41,61,75,60,30,53,51,41,50,53,41,33,52,53,36,47,50,54,31,25,59,74,71,68,40,38,66,54,52,54,50,44,58,59,42,54,61,50,53,60,54,62,70,65,73,76,67,90,84,83,84,83,84,88,80,89,78,83,85,60,100,53,72,53,58,38,38,36,36,29,22,50,86,87,21,57,67,41,38,38,53,54,44,34,40,52,34,9,44,76,42,62,89,56,50,49,31,38,39,51,75,60,50,85,84,42,69,31,31,37,76,85,39,81,50,61,77,86,79,48,56,56,36,36,29,54,52,74,61,55,68,63,51,43,70,69,50,40,85,79,28,74,41,61,35,38,41,34,32,27,32,94,91,59,60,69,64,70,73,58,50,67,40,75,51,32,46,70,41,54,46,77,67,74,59,44,60,46,74,67,44,39,48,51,36,51,52,50,52,51,51,50,50,51,64,58,43,24,92,74,63,46,94,84,55,65,78,79,72,30,77,63,24,53,48,37,15,45,55,39,45,53,51,40,51,52,52,44,62,72,25,40,88,37,56,62,86,46,60,45,47,57,59,66,40,49,9,44,66,52,80,77,74,62,100,80,66,85,70,88,49,64,86,78,78,95,75,90,82,87,78,42,78,44,79,44,98,86,79,47,73,49,77,46,74,88,77,81,82,87,71,86,84,78,91,78,89,83,86,80,82,91,84,77,92,81,84,89,86,84,80,86,82,81,85,85,85,80,87,80,84,86,133

Nearest PDB structures (foldseek):
  4gbm-assembly1_A  TM=5.969E-01  e=6.643E-01  Moorena producens
  5ajz-assembly1_A-2  TM=3.094E-01  e=2.138E+00  Homo sapiens
  7obr-assembly1_x  TM=2.259E-01  e=2.986E+00  Canis lupus familiaris